Protein AF-A0A093J1H1-F1 (afdb_monomer_lite)

Radius of gyration: 51.72 Å; chains: 1; bounding box: 120×118×134 Å

Sequence (506 aa):
GQPVKRTVGQVTKPIDFHFCTENRIKQHVEGQPGNEYKELDFAAVLRKHPPSPGRMPKGPTIPKPFNLSQGNKRKLEETTSEYVSLAEQVEAFQKRTPSRYHLRSRKSDEGPVPGKLVKARLTNPKTPVLLTKQRFRPVTCKTTAELEAEEMEKNLQYKFKARELNHKIFEGGPLLPKKPPVKELTQPIGFELEIEKRIQERESKKQQEEEHFEFHSRPCPTKILEDIVGVPEKKALPVTVPKSPVFTLKSRTRMLGRDEEKEKEVVPVIKANPMPHYGVPFKPKMPEQRHVEVCPFSFDARDRERQIQKEKKMEELQKEEVPKFKALPLPYFDHVKLPEKKVKNPTQPEPFNLQIDERGAAKLQSWKQQLEDDLKRQKEAACFKARPNTVVYQEPFVPKKENKLLSESLSGSVVPESFELATEKRAKERQEFEKRLANIEAIRERHQEQVRQRQEAREKEEVAKLRQELVHKANPIRKYRSVEVKPSDQPLTMPKSPNFSDRFRC

Foldseek 3Di:
DDDDDDDDDPDDDDDDDDDPCVVVPDPPPDDDDDDDPDPDDPVVVVPDDDPDDDDDDDDDDDDDDDPDCPDPDDPPVPPVPPDQDPVNVVVCVVPPDPPVPPDPDPPDPDDDDPDDDDDDDDDDDDDDPDPVVPDDDPDPDDDPVVVVVVVVVVVVVPPPPPDPDPCVVVVDDPPPPDPDPDDDDDDPPDDPDPVVVVVVVVVVVVPPDPDDDDDDDDPDDCVVVVDPPDDDDPDDDPDDDDDDDPPDPDDPDPDPDDDDDDDDDDDPDDPDDDDPDPPDPDDPPDPDPDPDDPDPDDCVVVVVVVVVVVVVVVVVVVPPDDDDDDDDDDDDDPDDPDPDDPDDDDDDDDDDDDVVCVVCVVVVVVVVVVVVVVVVVVVVVVPPPDDPPVVVVDDPDDPDPPPPPCPVPPPPPPPPPDDQDPVNVVVVVVVVVVVVVVVVVVVVVVVVVVVVVVVVVVVVVVVVVVVVVPPDDDDPDDPDDPPPDDDDPDPDDDDDDPPDDPPDDD

pLDDT: mean 70.85, std 14.52, range [36.62, 96.56]

InterPro domains:
  IPR009675 TPX2 [PTHR14326] (186-504)
  IPR027329 TPX2, C-terminal [PF06886] (419-493)
  IPR027330 TPX2 central domain [PF12214] (121-247)

Secondary structure (DSSP, 8-state):
----------PPPP-----TTGGG-----------------HHHHHT-PPPPPP-----S-------------------------HHHHHHHHHH---GGGS-S----S-PPP----PPPP----PPP---GGG-PPP-SS--HHHHHHHHHHHHHHT---PPP--GGGTS-----PPPPP-PPP--------HHHHHHHHHHHGGGS-------------THHHHS-TT------PPP---PPP--------------------------PPPPPPTTS------------------HHHHHHHHHHHHHHHHHHHHH-------PPPPPP-S---PPP---PPP-PPPPP--HHHHHHHHHHHHHHHHHHHHHHHHHHHHS--PPP--TTTSPP---------GGGS-S----------HHHHHHHHHHHHHHHHHHHHHHHHHHHHHHHHHHHHHHHHHHHHHHHHHS-PPPPP--PPP---PPP-SPP-PPPPP----TT--

Structure (mmCIF, N/CA/C/O backbone):
data_AF-A0A093J1H1-F1
#
_entry.id   AF-A0A093J1H1-F1
#
loop_
_atom_site.group_PDB
_atom_site.id
_atom_site.type_symbol
_atom_site.label_atom_id
_atom_site.label_alt_id
_atom_site.label_comp_id
_atom_site.label_asym_id
_atom_site.label_entity_id
_atom_site.label_seq_id
_atom_site.pdbx_PDB_ins_code
_atom_site.Cartn_x
_atom_site.Cartn_y
_atom_site.Cartn_z
_atom_site.occupancy
_atom_site.B_iso_or_equiv
_atom_site.auth_seq_id
_atom_site.auth_comp_id
_atom_site.auth_asym_id
_atom_site.auth_atom_id
_atom_site.pdbx_PDB_model_num
ATOM 1 N N . GLY A 1 1 ? -68.075 -14.627 40.769 1.00 39.78 1 GLY A N 1
ATOM 2 C CA . GLY A 1 1 ? -66.991 -14.883 39.803 1.00 39.78 1 GLY A CA 1
ATOM 3 C C . GLY A 1 1 ? -67.341 -14.209 38.498 1.00 39.78 1 GLY A C 1
ATOM 4 O O . GLY A 1 1 ? -68.350 -14.569 37.911 1.00 39.78 1 GLY A O 1
ATOM 5 N N . GLN A 1 2 ? -66.586 -13.185 38.103 1.00 39.09 2 GLN A N 1
ATOM 6 C CA . GLN A 1 2 ? -66.774 -12.485 36.827 1.00 39.09 2 GLN A CA 1
ATOM 7 C C . GLN A 1 2 ? -66.182 -13.298 35.660 1.00 39.09 2 GLN A C 1
ATOM 9 O O . GLN A 1 2 ? -65.204 -14.021 35.864 1.00 39.09 2 GLN A O 1
ATOM 14 N N . PRO A 1 3 ? -66.749 -13.197 34.443 1.00 46.41 3 PRO A N 1
ATOM 15 C CA . PRO A 1 3 ? -66.312 -13.991 33.306 1.00 46.41 3 PRO A CA 1
ATOM 16 C C . PRO A 1 3 ? -65.005 -13.442 32.718 1.00 46.41 3 PRO A C 1
ATOM 18 O O . PRO A 1 3 ? -64.872 -12.254 32.425 1.00 46.41 3 PRO A O 1
ATOM 21 N N . VAL A 1 4 ? -64.041 -14.339 32.519 1.00 45.38 4 VAL A N 1
ATOM 22 C CA . VAL A 1 4 ? -62.748 -14.055 31.891 1.00 45.38 4 VAL A CA 1
ATOM 23 C C . VAL A 1 4 ? -62.959 -13.826 30.392 1.00 45.38 4 VAL A C 1
ATOM 25 O O . VAL A 1 4 ? -63.350 -14.738 29.662 1.00 45.38 4 VAL A O 1
ATOM 28 N N . LYS A 1 5 ? -62.688 -12.606 29.919 1.00 48.41 5 LYS A N 1
ATOM 29 C CA . LYS A 1 5 ? -62.650 -12.278 28.488 1.00 48.41 5 LYS A CA 1
ATOM 30 C C . LYS A 1 5 ? -61.455 -12.992 27.846 1.00 48.41 5 LYS A C 1
ATOM 32 O O . LYS A 1 5 ? -60.309 -12.632 28.096 1.00 48.41 5 LYS A O 1
ATOM 37 N N . ARG A 1 6 ? -61.717 -14.006 27.015 1.00 50.03 6 ARG A N 1
ATOM 38 C CA . ARG A 1 6 ? -60.700 -14.603 26.137 1.00 50.03 6 ARG A CA 1
ATOM 39 C C . ARG A 1 6 ? -60.394 -13.630 25.002 1.00 50.03 6 ARG A C 1
ATOM 41 O O . ARG A 1 6 ? -61.297 -13.219 24.278 1.00 50.03 6 ARG A O 1
ATOM 48 N N . THR A 1 7 ? -59.126 -13.271 24.848 1.00 46.12 7 THR A N 1
ATOM 49 C CA . THR A 1 7 ? -58.637 -12.502 23.706 1.00 46.12 7 THR A CA 1
ATOM 50 C C . THR A 1 7 ? -58.670 -13.388 22.461 1.00 46.12 7 THR A C 1
ATOM 52 O O . THR A 1 7 ? -58.032 -14.437 22.392 1.00 46.12 7 THR A O 1
ATOM 55 N N . VAL A 1 8 ? -59.475 -12.987 21.478 1.00 49.62 8 VAL A N 1
ATOM 56 C CA . VAL A 1 8 ? -59.512 -13.605 20.151 1.00 49.62 8 VAL A CA 1
ATOM 57 C C . VAL A 1 8 ? -58.187 -13.275 19.467 1.00 49.62 8 VAL A C 1
ATOM 59 O O . VAL A 1 8 ? -57.912 -12.114 19.169 1.00 49.62 8 VAL A O 1
ATOM 62 N N . GLY A 1 9 ? -57.337 -14.284 19.268 1.00 48.28 9 GLY A N 1
ATOM 63 C CA . GLY A 1 9 ? -56.103 -14.139 18.503 1.00 48.28 9 GLY A CA 1
ATOM 64 C C . GLY A 1 9 ? -56.423 -13.691 17.079 1.00 48.28 9 GLY A C 1
ATOM 65 O O . GLY A 1 9 ? -57.213 -14.333 16.387 1.00 48.28 9 GLY A O 1
ATOM 66 N N . GLN A 1 10 ? -55.835 -12.575 16.648 1.00 55.22 10 GLN A N 1
ATOM 67 C CA . GLN A 1 10 ? -55.901 -12.126 15.260 1.00 55.22 10 GLN A CA 1
ATOM 68 C C . GLN A 1 10 ? -55.255 -13.189 14.365 1.00 55.22 10 GLN A C 1
ATOM 70 O O . GLN A 1 10 ? -54.040 -13.368 14.367 1.00 55.22 10 GLN A O 1
ATOM 75 N N . VAL A 1 11 ? -56.084 -13.902 13.604 1.00 58.28 11 VAL A N 1
ATOM 76 C CA . VAL A 1 11 ? -55.634 -14.801 12.541 1.00 58.28 11 VAL A CA 1
ATOM 77 C C . VAL A 1 11 ? -55.021 -13.943 11.433 1.00 58.28 11 VAL A C 1
ATOM 79 O O . VAL A 1 11 ? -55.659 -13.026 10.912 1.00 58.28 11 VAL A O 1
ATOM 82 N N . THR A 1 12 ? -53.764 -14.223 11.102 1.00 57.25 12 THR A N 1
ATOM 83 C CA . THR A 1 12 ? -53.009 -13.592 10.018 1.00 57.25 12 THR A CA 1
ATOM 84 C C . THR A 1 12 ? -53.735 -13.781 8.686 1.00 57.25 12 THR A C 1
ATOM 86 O O . THR A 1 12 ? -53.927 -14.904 8.226 1.00 57.25 12 THR A O 1
ATOM 89 N N . LYS A 1 13 ? -54.138 -12.677 8.046 1.00 63.06 13 LYS A N 1
ATOM 90 C CA . LYS A 1 13 ? -54.645 -12.698 6.668 1.00 63.06 13 LYS A CA 1
ATOM 91 C C . LYS A 1 13 ? -53.448 -12.698 5.706 1.00 63.06 13 LYS A C 1
ATOM 93 O O . LYS A 1 13 ? -52.639 -11.773 5.801 1.00 63.06 13 LYS A O 1
ATOM 98 N N . PRO A 1 14 ? -53.301 -13.689 4.809 1.00 64.12 14 PRO A N 1
ATOM 99 C CA . PRO A 1 14 ? -52.305 -13.612 3.748 1.00 64.12 14 PRO A CA 1
ATOM 100 C C . PRO A 1 14 ? -52.677 -12.460 2.806 1.00 64.12 14 PRO A C 1
ATOM 102 O O . PRO A 1 14 ? -53.819 -12.359 2.364 1.00 64.12 14 PRO A O 1
ATOM 105 N N . ILE A 1 15 ? -51.725 -11.562 2.560 1.00 63.72 15 ILE A N 1
ATOM 106 C CA . ILE A 1 15 ? -51.830 -10.496 1.562 1.00 63.72 15 ILE A CA 1
ATOM 107 C C . ILE A 1 15 ? -50.892 -10.888 0.428 1.00 63.72 15 ILE A C 1
ATOM 109 O O . ILE A 1 15 ? -49.694 -11.070 0.661 1.00 63.72 15 ILE A O 1
ATOM 113 N N . ASP A 1 16 ? -51.446 -11.039 -0.771 1.00 68.62 16 ASP A N 1
ATOM 114 C CA . ASP A 1 16 ? -50.672 -11.391 -1.955 1.00 68.62 16 ASP A CA 1
ATOM 115 C C . ASP A 1 16 ? -49.695 -10.270 -2.328 1.00 68.62 16 ASP A C 1
ATOM 117 O O . ASP A 1 16 ? -49.958 -9.074 -2.176 1.00 68.62 16 ASP A O 1
ATOM 121 N N . PHE A 1 17 ? -48.511 -10.676 -2.779 1.00 63.69 17 PHE A N 1
ATOM 122 C CA . PHE A 1 17 ? -47.406 -9.772 -3.057 1.00 63.69 17 PHE A CA 1
ATOM 123 C C . PHE A 1 17 ? -47.536 -9.200 -4.474 1.00 63.69 17 PHE A C 1
ATOM 125 O O . PHE A 1 17 ? -47.247 -9.890 -5.450 1.00 63.69 17 PHE A O 1
ATOM 132 N N . HIS A 1 18 ? -47.921 -7.929 -4.599 1.00 64.94 18 HIS A N 1
ATOM 133 C CA . HIS A 1 18 ? -47.938 -7.240 -5.892 1.00 64.94 18 HIS A CA 1
ATOM 134 C C . HIS A 1 18 ? -46.517 -6.890 -6.341 1.00 64.94 18 HIS A C 1
ATOM 136 O O . HIS A 1 18 ? -45.892 -5.944 -5.854 1.00 64.94 18 HIS A O 1
ATOM 142 N N . PHE A 1 19 ? -45.985 -7.660 -7.289 1.00 64.88 19 PHE A N 1
ATOM 143 C CA . PHE A 1 19 ? -44.703 -7.354 -7.913 1.00 64.88 19 PHE A CA 1
ATOM 144 C C . PHE A 1 19 ? -44.867 -6.223 -8.931 1.00 64.88 19 PHE A C 1
ATOM 146 O O . PHE A 1 19 ? -45.744 -6.269 -9.789 1.00 64.88 19 PHE A O 1
ATOM 153 N N . CYS A 1 20 ? -43.935 -5.264 -8.959 1.00 56.59 20 CYS A N 1
ATOM 154 C CA . CYS A 1 20 ? -43.904 -4.211 -9.988 1.00 56.59 20 CYS A CA 1
ATOM 155 C C . CYS A 1 20 ? -43.785 -4.751 -11.435 1.00 56.59 20 CYS A C 1
ATOM 157 O O . CYS A 1 20 ? -43.859 -3.982 -12.391 1.00 56.59 20 CYS A O 1
ATOM 159 N N . THR A 1 21 ? -43.575 -6.060 -11.615 1.00 58.38 21 THR A N 1
ATOM 160 C CA . THR A 1 21 ? -43.588 -6.750 -12.909 1.00 58.38 21 THR A CA 1
ATOM 161 C C . THR A 1 21 ? -44.980 -7.171 -13.380 1.00 58.38 21 THR A C 1
ATOM 163 O O . THR A 1 21 ? -45.107 -7.469 -14.564 1.00 58.38 21 THR A O 1
ATOM 166 N N . GLU A 1 22 ? -46.012 -7.186 -12.527 1.00 60.22 22 GLU A N 1
ATOM 167 C CA . GLU A 1 22 ? -47.387 -7.530 -12.946 1.00 60.22 22 GLU A CA 1
ATOM 168 C C . GLU A 1 22 ? -47.907 -6.547 -14.004 1.00 60.22 22 GLU A C 1
ATOM 170 O O . GLU A 1 22 ? -48.500 -6.955 -14.998 1.00 60.22 22 GLU A O 1
ATOM 175 N N . ASN A 1 23 ? -47.517 -5.273 -13.908 1.00 60.81 23 ASN A N 1
ATOM 176 C CA . ASN A 1 23 ? -47.844 -4.245 -14.903 1.00 60.81 23 ASN A CA 1
ATOM 177 C C . ASN A 1 23 ? -47.041 -4.370 -16.219 1.00 60.81 23 ASN A C 1
ATOM 179 O O . ASN A 1 23 ? -47.241 -3.579 -17.141 1.00 60.81 23 ASN A O 1
ATOM 183 N N . ARG A 1 24 ? -46.091 -5.316 -16.319 1.00 57.69 24 ARG A N 1
ATOM 184 C CA . ARG A 1 24 ? -45.238 -5.517 -17.508 1.00 57.69 24 ARG A CA 1
ATOM 185 C C . ARG A 1 24 ? -45.813 -6.544 -18.487 1.00 57.69 24 ARG A C 1
ATOM 187 O O . ARG A 1 24 ? -45.391 -6.560 -19.646 1.00 57.69 24 ARG A O 1
ATOM 194 N N . ILE A 1 25 ? -46.760 -7.380 -18.065 1.00 52.31 25 ILE A N 1
ATOM 195 C CA . ILE A 1 25 ? -47.451 -8.291 -18.980 1.00 52.31 25 ILE A CA 1
ATOM 196 C C . ILE A 1 25 ? -48.485 -7.461 -19.738 1.00 52.31 25 ILE A C 1
ATOM 198 O O . ILE A 1 25 ? -49.609 -7.256 -19.292 1.00 52.31 25 ILE A O 1
ATOM 202 N N . LYS A 1 26 ? -48.075 -6.943 -20.899 1.00 49.81 26 LYS A N 1
ATOM 203 C CA . LYS A 1 26 ? -49.016 -6.468 -21.912 1.00 49.81 26 LYS A CA 1
ATOM 204 C C . LYS A 1 26 ? -49.978 -7.617 -22.206 1.00 49.81 26 LYS A C 1
ATOM 206 O O . LYS A 1 26 ? -49.534 -8.667 -22.667 1.00 49.81 26 LYS A O 1
ATOM 211 N N . GLN A 1 27 ? -51.267 -7.414 -21.939 1.00 49.22 27 GLN A N 1
ATOM 212 C CA . GLN A 1 27 ? -52.321 -8.251 -22.500 1.00 49.22 27 GLN A CA 1
ATOM 213 C C . GLN A 1 27 ? -52.126 -8.265 -24.018 1.00 49.22 27 GLN A C 1
ATOM 215 O O . GLN A 1 27 ? -52.299 -7.244 -24.684 1.00 49.22 27 GLN A O 1
ATOM 220 N N . HIS A 1 28 ? -51.693 -9.404 -24.554 1.00 41.25 28 HIS A N 1
ATOM 221 C CA . HIS A 1 28 ? -51.740 -9.650 -25.984 1.00 41.25 28 HIS A CA 1
ATOM 222 C C . HIS A 1 28 ? -53.218 -9.852 -26.319 1.00 41.25 28 HIS A C 1
ATOM 224 O O . HIS A 1 28 ? -53.772 -10.932 -26.134 1.00 41.25 28 HIS A O 1
ATOM 230 N N . VAL A 1 29 ? -53.883 -8.771 -26.719 1.00 50.28 29 VAL A N 1
ATOM 231 C CA . VAL A 1 29 ? -55.164 -8.856 -27.413 1.00 50.28 29 VAL A CA 1
ATOM 232 C C . VAL A 1 29 ? -54.832 -9.252 -28.845 1.00 50.28 29 VAL A C 1
ATOM 234 O O . VAL A 1 29 ? -54.564 -8.402 -29.686 1.00 50.28 29 VAL A O 1
ATOM 237 N N . GLU A 1 30 ? -54.805 -10.553 -29.107 1.00 44.12 30 GLU A N 1
ATOM 238 C CA . GLU A 1 30 ? -54.954 -11.084 -30.458 1.00 44.12 30 GLU A CA 1
ATOM 239 C C . GLU A 1 30 ? -56.185 -11.981 -30.467 1.00 44.12 30 GLU A C 1
ATOM 241 O O . GLU A 1 30 ? -56.198 -13.082 -29.921 1.00 44.12 30 GLU A O 1
ATOM 246 N N . GLY A 1 31 ? -57.256 -11.452 -31.053 1.00 45.25 31 GLY A N 1
ATOM 247 C CA . GLY A 1 31 ? -58.373 -12.258 -31.502 1.00 45.25 31 GLY A CA 1
ATOM 248 C C . GLY A 1 31 ? -58.043 -12.868 -32.856 1.00 45.25 31 GLY A C 1
ATOM 249 O O . GLY A 1 31 ? -57.630 -12.148 -33.756 1.00 45.25 31 GLY A O 1
ATOM 250 N N . GLN A 1 32 ? -58.254 -14.173 -32.990 1.00 41.47 32 GLN A N 1
ATOM 251 C CA . GLN A 1 32 ? -59.033 -14.825 -34.052 1.00 41.47 32 GLN A CA 1
ATOM 252 C C . GLN A 1 32 ? -59.131 -16.343 -33.729 1.00 41.47 32 GLN A C 1
ATOM 254 O O . GLN A 1 32 ? -58.404 -16.832 -32.862 1.00 41.47 32 GLN A O 1
ATOM 259 N N . PRO A 1 33 ? -60.104 -17.064 -34.318 1.00 52.69 33 PRO A N 1
ATOM 260 C CA . PRO A 1 33 ? -60.848 -18.135 -33.671 1.00 52.69 33 PRO A CA 1
ATOM 261 C C . PRO A 1 33 ? -60.372 -19.526 -34.099 1.00 52.69 33 PRO A C 1
ATOM 263 O O . PRO A 1 33 ? -59.723 -19.693 -35.127 1.00 52.69 33 PRO A O 1
ATOM 266 N N . GLY A 1 34 ? -60.788 -20.539 -33.340 1.00 48.62 34 GLY A N 1
ATOM 267 C CA . GLY A 1 34 ? -60.699 -21.934 -33.762 1.00 48.62 34 GLY A CA 1
ATOM 268 C C . GLY A 1 34 ? -59.821 -22.772 -32.851 1.00 48.62 34 GLY A C 1
ATOM 269 O O . GLY A 1 34 ? -58.657 -23.015 -33.138 1.00 48.62 34 GLY A O 1
ATOM 270 N N . ASN A 1 35 ? -60.412 -23.244 -31.760 1.00 38.78 35 ASN A N 1
ATOM 271 C CA . ASN A 1 35 ? -60.237 -24.624 -31.331 1.00 38.78 35 ASN A CA 1
ATOM 272 C C . ASN A 1 35 ? -61.403 -24.950 -30.405 1.00 38.78 35 ASN A C 1
ATOM 274 O O . ASN A 1 35 ? -61.439 -24.542 -29.245 1.00 38.78 35 ASN A O 1
ATOM 278 N N . GLU A 1 36 ? -62.388 -25.638 -30.975 1.00 48.47 36 GLU A N 1
ATOM 279 C CA . GLU A 1 36 ? -63.435 -26.322 -30.229 1.00 48.47 36 GLU A CA 1
ATOM 280 C C . GLU A 1 36 ? -62.767 -27.193 -29.162 1.00 48.47 36 GLU A C 1
ATOM 282 O O . GLU A 1 36 ? -62.046 -28.150 -29.463 1.00 48.47 36 GLU A O 1
ATOM 287 N N . TYR A 1 37 ? -62.970 -26.836 -27.897 1.00 44.41 37 TYR A N 1
ATOM 288 C CA . TYR A 1 37 ? -62.603 -27.700 -26.789 1.00 44.41 37 TYR A CA 1
ATOM 289 C C . TYR A 1 37 ? -63.477 -28.951 -26.876 1.00 44.41 37 TYR A C 1
ATOM 291 O O . TYR A 1 37 ? -64.670 -28.911 -26.588 1.00 44.41 37 TYR A O 1
ATOM 299 N N . LYS A 1 38 ? -62.880 -30.076 -27.280 1.00 61.41 38 LYS A N 1
ATOM 300 C CA . LYS A 1 38 ? -63.480 -31.391 -27.058 1.00 61.41 38 LYS A CA 1
ATOM 301 C C . LYS A 1 38 ? -63.566 -31.615 -25.553 1.00 61.41 38 LYS A C 1
ATOM 303 O O . LYS A 1 38 ? -62.534 -31.762 -24.897 1.00 61.41 38 LYS A O 1
ATOM 308 N N . GLU A 1 39 ? -64.786 -31.660 -25.026 1.00 61.62 39 GLU A N 1
ATOM 309 C CA . GLU A 1 39 ? -65.066 -32.216 -23.704 1.00 61.62 39 GLU A CA 1
ATOM 310 C C . GLU A 1 39 ? -64.579 -33.667 -23.683 1.00 61.62 39 GLU A C 1
ATOM 312 O O . GLU A 1 39 ? -65.177 -34.571 -24.266 1.00 61.62 39 GLU A O 1
ATOM 317 N N . LEU A 1 40 ? -63.430 -33.885 -23.054 1.00 65.38 40 LEU A N 1
ATOM 31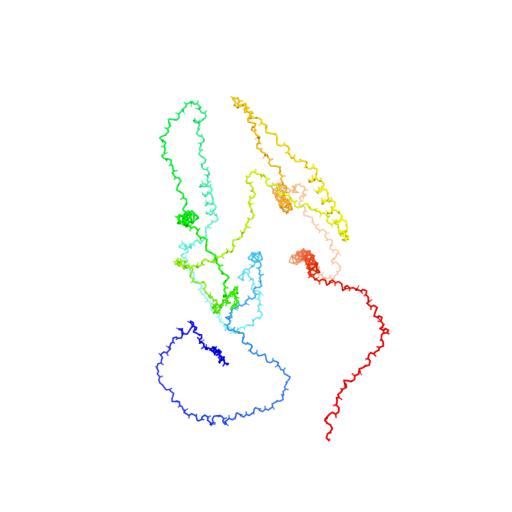8 C CA . LEU A 1 40 ? -62.968 -35.216 -22.708 1.00 65.38 40 LEU A CA 1
ATOM 319 C C . LEU A 1 40 ? -63.426 -35.498 -21.282 1.00 65.38 40 LEU A C 1
ATOM 321 O O . LEU A 1 40 ? -63.049 -34.783 -20.354 1.00 65.38 40 LEU A O 1
ATOM 325 N N . ASP A 1 41 ? -64.227 -36.553 -21.132 1.00 69.88 41 ASP A N 1
ATOM 326 C CA . ASP A 1 41 ? -64.680 -37.069 -19.844 1.00 69.88 41 ASP A CA 1
ATOM 327 C C . ASP A 1 41 ? -63.467 -37.372 -18.949 1.00 69.88 41 ASP A C 1
ATOM 329 O O . ASP A 1 41 ? -62.687 -38.307 -19.176 1.00 69.88 41 ASP A O 1
ATOM 333 N N . PHE A 1 42 ? -63.297 -36.529 -17.931 1.00 65.50 42 PHE A N 1
ATOM 334 C CA . PHE A 1 42 ? -62.175 -36.534 -16.998 1.00 65.50 42 PHE A CA 1
ATOM 335 C C . PHE A 1 42 ? -61.990 -37.903 -16.324 1.00 65.50 42 PHE A C 1
ATOM 337 O O . PHE A 1 42 ? -60.862 -38.343 -16.083 1.00 65.50 42 PHE A O 1
ATOM 344 N N . ALA A 1 43 ? -63.087 -38.631 -16.092 1.00 69.44 43 ALA A N 1
ATOM 345 C CA . ALA A 1 43 ? -63.040 -39.954 -15.484 1.00 69.44 43 ALA A CA 1
ATOM 346 C C . ALA A 1 43 ? -62.442 -41.018 -16.422 1.00 69.44 43 ALA A C 1
ATOM 348 O O . ALA A 1 43 ? -61.792 -41.958 -15.956 1.00 69.44 43 ALA A O 1
ATOM 349 N N . ALA A 1 44 ? -62.616 -40.877 -17.739 1.00 66.19 44 ALA A N 1
ATOM 350 C CA . ALA A 1 44 ? -62.084 -41.814 -18.727 1.00 66.19 44 ALA A CA 1
ATOM 351 C C . ALA A 1 44 ? -60.570 -41.643 -18.942 1.00 66.19 44 ALA A C 1
ATOM 353 O O . ALA A 1 44 ? -59.865 -42.624 -19.190 1.00 66.19 44 ALA A O 1
ATOM 354 N N . VAL A 1 45 ? -60.052 -40.419 -18.791 1.00 68.25 45 VAL A N 1
ATOM 355 C CA . VAL A 1 45 ? -58.613 -40.122 -18.900 1.00 68.25 45 VAL A CA 1
ATOM 356 C C . VAL A 1 45 ? -57.837 -40.696 -17.711 1.00 68.25 45 VAL A C 1
ATOM 358 O O . VAL A 1 45 ? -56.754 -41.247 -17.897 1.00 68.25 45 VAL A O 1
ATOM 361 N N . LEU A 1 46 ? -58.417 -40.671 -16.507 1.00 64.56 46 LEU A N 1
ATOM 362 C CA . LEU A 1 46 ? -57.777 -41.204 -15.296 1.00 64.56 46 LEU A CA 1
ATOM 363 C C . LEU A 1 46 ? -57.662 -42.735 -15.264 1.00 64.56 46 LEU A C 1
ATOM 365 O O . LEU A 1 46 ? -56.818 -43.270 -14.547 1.00 64.56 46 LEU A O 1
ATOM 369 N N . ARG A 1 47 ? -58.477 -43.460 -16.040 1.00 70.81 47 ARG A N 1
ATOM 370 C CA . ARG A 1 47 ? -58.427 -44.933 -16.089 1.00 70.81 47 ARG A CA 1
ATOM 371 C C . ARG A 1 47 ? -57.471 -45.486 -17.146 1.00 70.81 47 ARG A C 1
ATOM 373 O O . ARG A 1 47 ? -57.261 -46.693 -17.177 1.00 70.81 47 ARG A O 1
ATOM 380 N N . LYS A 1 48 ? -56.856 -44.648 -17.988 1.00 66.50 48 LYS A N 1
ATOM 381 C CA . LYS A 1 48 ? -55.825 -45.105 -18.930 1.00 66.50 48 LYS A CA 1
ATOM 382 C C . LYS A 1 48 ? -54.459 -45.126 -18.251 1.00 66.50 48 LYS A C 1
ATOM 384 O O . LYS A 1 48 ? -53.768 -44.116 -18.187 1.00 66.50 48 LYS A O 1
ATOM 389 N N . HIS A 1 49 ? -54.058 -46.291 -17.755 1.00 60.53 49 HIS A N 1
ATOM 390 C CA . HIS A 1 49 ? -52.683 -46.511 -17.304 1.00 60.53 49 HIS A CA 1
ATOM 391 C C . HIS A 1 49 ? -51.785 -46.696 -18.540 1.00 60.53 49 HIS A C 1
ATOM 393 O O . HIS A 1 49 ? -52.131 -47.489 -19.421 1.00 60.53 49 HIS A O 1
ATOM 399 N N . PRO A 1 50 ? -50.642 -45.998 -18.645 1.00 66.00 50 PRO A N 1
ATOM 400 C CA . PRO A 1 50 ? -49.679 -46.275 -19.702 1.00 66.00 50 PRO A CA 1
ATOM 401 C C . PRO A 1 50 ? -49.093 -47.688 -19.512 1.00 66.00 50 PRO A C 1
ATOM 403 O O . PRO A 1 50 ? -48.901 -48.114 -18.368 1.00 66.00 50 PRO A O 1
ATOM 406 N N . PRO A 1 51 ? -48.795 -48.431 -20.595 1.00 61.41 51 PRO A N 1
ATOM 407 C CA . PRO A 1 51 ? -48.192 -49.754 -20.482 1.00 61.41 51 PRO A CA 1
ATOM 408 C C . PRO A 1 51 ? -46.848 -49.656 -19.750 1.00 61.41 51 PRO A C 1
ATOM 410 O O . PRO A 1 51 ? -45.997 -48.828 -20.078 1.00 61.41 51 PRO A O 1
ATOM 413 N N . SER A 1 52 ? -46.668 -50.497 -18.730 1.00 54.94 52 SER A N 1
ATOM 414 C CA . SER A 1 52 ? -45.447 -50.554 -17.927 1.00 54.94 52 SER A CA 1
ATOM 415 C C . SER A 1 52 ? -44.231 -50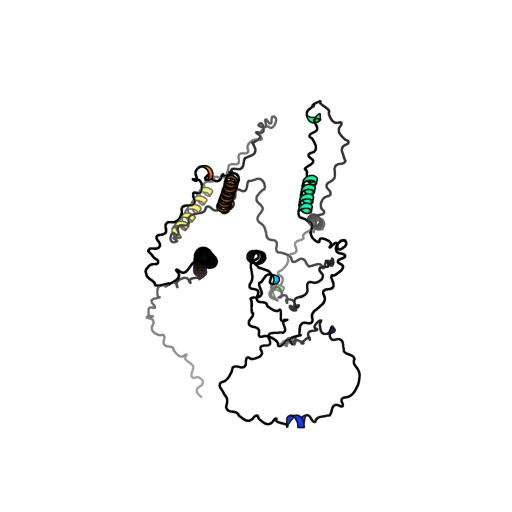.899 -18.804 1.00 54.94 52 SER A C 1
ATOM 417 O O . SER A 1 52 ? -44.303 -51.877 -19.553 1.00 54.94 52 SER A O 1
ATOM 419 N N . PRO A 1 53 ? -43.107 -50.162 -18.712 1.00 55.03 53 PRO A N 1
ATOM 420 C CA . PRO A 1 53 ? -41.941 -50.422 -19.547 1.00 55.03 53 PRO A CA 1
ATOM 421 C C . PRO A 1 53 ? -41.292 -51.763 -19.176 1.00 55.03 53 PRO A C 1
ATOM 423 O O . PRO A 1 53 ? -41.036 -52.038 -18.000 1.00 55.03 53 PRO A O 1
ATOM 426 N N . GLY A 1 54 ? -41.022 -52.593 -20.187 1.00 58.00 54 GLY A N 1
ATOM 427 C CA . GLY A 1 54 ? -40.366 -53.893 -20.040 1.00 58.00 54 GLY A CA 1
ATOM 428 C C . GLY A 1 54 ? -39.010 -53.789 -19.334 1.00 58.00 54 GLY A C 1
ATOM 429 O O . GLY A 1 54 ? -38.214 -52.888 -19.600 1.00 58.00 54 GLY A O 1
ATOM 430 N N . ARG A 1 55 ? -38.748 -54.712 -18.402 1.00 53.72 55 ARG A N 1
ATOM 431 C CA . ARG A 1 55 ? -37.497 -54.759 -17.634 1.00 53.72 55 ARG A CA 1
ATOM 432 C C . ARG A 1 55 ? -36.356 -55.271 -18.516 1.00 53.72 55 ARG A C 1
ATOM 434 O O . ARG A 1 55 ? -36.249 -56.469 -18.742 1.00 53.72 55 ARG A O 1
ATOM 441 N N . MET A 1 56 ? -35.479 -54.373 -18.951 1.00 60.22 56 MET A N 1
ATOM 442 C CA . MET A 1 56 ? -34.150 -54.733 -19.461 1.00 60.22 56 MET A CA 1
ATOM 443 C C . MET A 1 56 ? -33.168 -54.911 -18.283 1.00 60.22 56 MET A C 1
ATOM 445 O O . MET A 1 56 ? -33.349 -54.258 -17.245 1.00 60.22 56 MET A O 1
ATOM 449 N N . PRO A 1 57 ? -32.143 -55.780 -18.397 1.00 60.25 57 PRO A N 1
ATOM 450 C CA . PRO A 1 5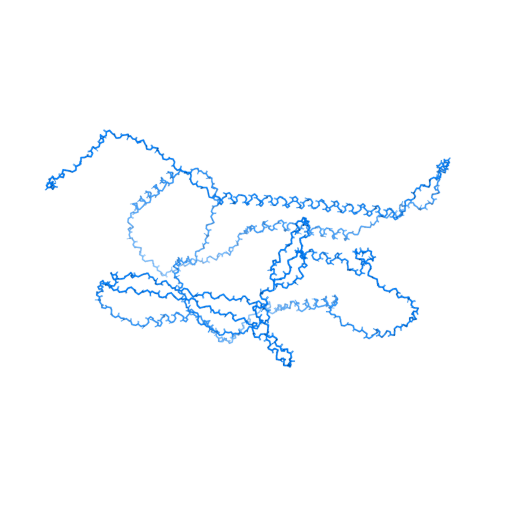7 ? -31.164 -56.000 -17.334 1.00 60.25 57 PRO A CA 1
ATOM 451 C C . PRO A 1 57 ? -30.415 -54.697 -17.017 1.00 60.25 57 PRO A C 1
ATOM 453 O O . PRO A 1 57 ? -29.910 -54.012 -17.905 1.00 60.25 57 PRO A O 1
ATOM 456 N N . LYS A 1 58 ? -30.393 -54.324 -15.734 1.00 64.31 58 LYS A N 1
ATOM 457 C CA . LYS A 1 58 ? -29.824 -53.061 -15.250 1.00 64.31 58 LYS A CA 1
ATOM 458 C C . LYS A 1 58 ? -28.298 -53.168 -15.192 1.00 64.31 58 LYS A C 1
ATOM 460 O O . LYS A 1 58 ? -27.775 -53.945 -14.399 1.00 64.31 58 LYS A O 1
ATOM 465 N N . GLY A 1 59 ? -27.599 -52.375 -16.004 1.00 72.75 59 GLY A N 1
ATOM 466 C CA . GLY A 1 59 ? -26.176 -52.084 -15.805 1.00 72.75 59 GLY A CA 1
ATOM 467 C C . GLY A 1 59 ? -25.930 -51.248 -14.535 1.00 72.75 59 GLY A C 1
ATOM 468 O O . GLY A 1 59 ? -26.893 -50.783 -13.915 1.00 72.75 59 GLY A O 1
ATOM 469 N N . PRO A 1 60 ? -24.661 -51.058 -14.126 1.00 73.19 60 PRO A N 1
ATOM 470 C CA . PRO A 1 60 ? -24.312 -50.325 -12.911 1.00 73.19 60 PRO A CA 1
ATOM 471 C C . PRO A 1 60 ? -24.886 -48.899 -12.901 1.00 73.19 60 PRO A C 1
ATOM 473 O O . PRO A 1 60 ? -24.866 -48.189 -13.907 1.00 73.19 60 PRO A O 1
ATOM 476 N N . THR A 1 61 ? -25.420 -48.503 -11.743 1.00 74.06 61 THR A N 1
ATOM 477 C CA . THR A 1 61 ? -26.134 -47.241 -11.515 1.00 74.06 61 THR A CA 1
ATOM 478 C C . THR A 1 61 ? -25.229 -46.037 -11.766 1.00 74.06 61 THR A C 1
ATOM 480 O O . THR A 1 61 ? -24.369 -45.716 -10.950 1.00 74.06 61 THR A O 1
ATOM 483 N N . ILE A 1 62 ? -25.456 -45.334 -12.875 1.00 70.50 62 ILE A N 1
ATOM 484 C CA . ILE A 1 62 ? -24.835 -44.034 -13.139 1.00 70.50 62 ILE A CA 1
ATOM 485 C C . ILE A 1 62 ? -25.632 -42.982 -12.352 1.00 70.50 62 ILE A C 1
ATOM 487 O O . ILE A 1 62 ? -26.839 -42.848 -12.592 1.00 70.50 62 ILE A O 1
ATOM 491 N N . PRO A 1 63 ? -25.022 -42.243 -11.406 1.00 71.06 63 PRO A N 1
ATOM 492 C CA . PRO A 1 63 ? -25.728 -41.205 -10.670 1.00 71.06 63 PRO A CA 1
ATOM 493 C C . PRO A 1 63 ? -26.153 -40.105 -11.644 1.00 71.06 63 PRO A C 1
ATOM 495 O O . PRO A 1 63 ? -25.329 -39.371 -12.183 1.00 71.06 63 PRO A O 1
ATOM 498 N N . LYS A 1 64 ? -27.461 -40.003 -11.884 1.00 73.69 64 LYS A N 1
ATOM 499 C CA . LYS A 1 64 ? -28.063 -38.905 -12.636 1.00 73.69 64 LYS A CA 1
ATOM 500 C C . LYS A 1 64 ? -28.213 -37.724 -11.673 1.00 73.69 64 LYS A C 1
ATOM 502 O O . LYS A 1 64 ? -29.045 -37.819 -10.767 1.00 73.69 64 LYS A O 1
ATOM 507 N N . PRO A 1 65 ? -27.416 -36.649 -11.807 1.00 77.06 65 PRO A N 1
ATOM 508 C CA . PRO A 1 65 ? -27.518 -35.519 -10.899 1.00 77.06 65 PRO A CA 1
ATOM 509 C C . PRO A 1 65 ? -28.919 -34.913 -11.000 1.00 77.06 65 PRO A C 1
ATOM 511 O O . PRO A 1 65 ? -29.484 -34.760 -12.085 1.00 77.06 65 PRO A O 1
ATOM 514 N N . PHE A 1 66 ? -29.498 -34.612 -9.843 1.00 68.25 66 PHE A N 1
ATOM 515 C CA . PHE A 1 66 ? -30.756 -33.894 -9.740 1.00 68.25 66 PHE A CA 1
ATOM 516 C C . PHE A 1 66 ? -30.537 -32.458 -10.215 1.00 68.25 66 PHE A C 1
ATOM 518 O O . PHE A 1 66 ? -29.526 -31.830 -9.895 1.00 68.25 66 PHE A O 1
ATOM 525 N N . ASN A 1 67 ? -31.490 -31.933 -10.982 1.00 63.09 67 ASN A N 1
ATOM 526 C CA . ASN A 1 67 ? -31.481 -30.534 -11.383 1.00 63.09 67 ASN A CA 1
ATOM 527 C C . ASN A 1 67 ? -31.771 -29.677 -10.145 1.00 63.09 67 ASN A C 1
ATOM 529 O O . ASN A 1 67 ? -32.921 -29.342 -9.868 1.00 63.09 67 ASN A O 1
ATOM 533 N N . LEU A 1 68 ? -30.730 -29.338 -9.381 1.00 60.12 68 LEU A N 1
ATOM 534 C CA . LEU A 1 68 ? -30.789 -28.227 -8.441 1.00 60.12 68 LEU A CA 1
ATOM 535 C C . LEU A 1 68 ? -31.195 -26.996 -9.243 1.00 60.12 68 LEU A C 1
ATOM 537 O O . LEU A 1 68 ? -30.496 -26.615 -10.183 1.00 60.12 68 LEU A O 1
ATOM 541 N N . SER A 1 69 ? -32.315 -26.373 -8.883 1.00 59.56 69 SER A N 1
ATOM 542 C CA . SER A 1 69 ? -32.682 -25.057 -9.386 1.00 59.56 69 SER A CA 1
ATOM 543 C C . SER A 1 69 ? -31.666 -24.038 -8.865 1.00 59.56 69 SER A C 1
ATOM 545 O O . SER A 1 69 ? -31.923 -23.319 -7.900 1.00 59.56 69 SER A O 1
ATOM 547 N N . GLN A 1 70 ? -30.486 -23.984 -9.481 1.00 55.34 70 GLN A N 1
ATOM 548 C CA . GLN A 1 70 ? -29.643 -22.804 -9.422 1.00 55.34 70 GLN A CA 1
ATOM 549 C C . GLN A 1 70 ? -30.469 -21.720 -10.102 1.00 55.34 70 GLN A C 1
ATOM 551 O O . GLN A 1 70 ? -30.695 -21.759 -11.312 1.00 55.34 70 GLN A O 1
ATOM 556 N N . GLY A 1 71 ? -31.066 -20.860 -9.274 1.00 51.84 71 GLY A N 1
ATOM 557 C CA . GLY A 1 71 ? -32.002 -19.839 -9.712 1.00 51.84 71 GLY A CA 1
ATOM 558 C C . GLY A 1 71 ? -31.430 -19.068 -10.893 1.00 51.84 71 GLY A C 1
ATOM 559 O O . GLY A 1 71 ? -30.221 -18.865 -10.967 1.00 51.84 71 GLY A O 1
ATOM 560 N N . ASN A 1 72 ? -32.314 -18.658 -11.802 1.00 54.50 72 ASN A N 1
ATOM 561 C CA . ASN A 1 72 ? -32.040 -17.894 -13.019 1.00 54.50 72 ASN A CA 1
ATOM 562 C C . ASN A 1 72 ? -31.351 -16.544 -12.704 1.00 54.50 72 ASN A C 1
ATOM 564 O O . ASN A 1 72 ? -31.916 -15.457 -12.825 1.00 54.50 72 ASN A O 1
ATOM 568 N N . LYS A 1 73 ? -30.102 -16.598 -12.255 1.00 54.53 73 LYS A N 1
ATOM 569 C CA . LYS A 1 73 ? -29.134 -15.523 -12.342 1.00 54.53 73 LYS A CA 1
ATOM 570 C C . LYS A 1 73 ? -28.530 -15.708 -13.720 1.00 54.53 73 LYS A C 1
ATOM 572 O O . LYS A 1 73 ? -28.099 -16.801 -14.075 1.00 54.53 73 LYS A O 1
ATOM 577 N N . ARG A 1 74 ? -28.616 -14.645 -14.517 1.00 51.88 74 ARG A N 1
ATOM 578 C CA . ARG A 1 74 ? -28.003 -14.521 -15.841 1.00 51.88 74 ARG A CA 1
ATOM 579 C C . ARG A 1 74 ? -26.687 -15.293 -15.845 1.00 51.88 74 ARG A C 1
ATOM 581 O O . ARG A 1 74 ? -25.907 -15.120 -14.911 1.00 51.88 74 ARG A O 1
ATOM 588 N N . LYS A 1 75 ? -26.448 -16.082 -16.893 1.00 47.69 75 LYS A N 1
ATOM 589 C CA . LYS A 1 75 ? -25.102 -16.513 -17.267 1.00 47.69 75 LYS A CA 1
ATOM 590 C C . LYS A 1 75 ? -24.302 -15.235 -17.533 1.00 47.69 75 LYS A C 1
ATOM 592 O O . LYS A 1 75 ? -24.219 -14.764 -18.661 1.00 47.69 75 LYS A O 1
ATOM 597 N N . LEU A 1 76 ? -23.818 -14.597 -16.469 1.00 44.62 76 LEU A N 1
ATOM 598 C CA . LEU A 1 76 ? -22.566 -13.889 -16.547 1.00 44.62 76 LEU A CA 1
ATOM 599 C C . LEU A 1 76 ? -21.626 -15.005 -16.975 1.00 44.62 76 LEU A C 1
ATOM 601 O O . LEU A 1 76 ? -21.533 -16.020 -16.287 1.00 44.62 76 LEU A O 1
ATOM 605 N N . GLU A 1 77 ? -21.099 -14.894 -18.187 1.00 46.34 77 GLU A N 1
ATOM 606 C CA . GLU A 1 77 ? -19.838 -15.526 -18.538 1.00 46.34 77 GLU A CA 1
ATOM 607 C C . GLU A 1 77 ? -18.880 -15.134 -17.416 1.00 46.34 77 GLU A C 1
ATOM 609 O O . GLU A 1 77 ? -18.263 -14.072 -17.423 1.00 46.34 77 GLU A O 1
ATOM 614 N N . GLU A 1 78 ? -18.872 -15.945 -16.364 1.00 48.38 78 GLU A N 1
ATOM 615 C CA . GLU A 1 78 ? -17.860 -15.969 -15.339 1.00 48.38 78 GLU A CA 1
ATOM 616 C C . GLU A 1 78 ? -16.680 -16.622 -16.041 1.00 48.38 78 GLU A C 1
ATOM 618 O O . GLU A 1 78 ? -16.309 -17.766 -15.796 1.00 48.38 78 GLU A O 1
ATOM 623 N N . THR A 1 79 ? -16.121 -15.883 -17.005 1.00 45.91 79 THR A N 1
ATOM 624 C CA . THR A 1 79 ? -14.710 -15.977 -17.294 1.00 45.91 79 THR A CA 1
ATOM 625 C C . THR A 1 79 ? -14.079 -15.731 -15.941 1.00 45.91 79 THR A C 1
ATOM 627 O O . THR A 1 79 ? -14.045 -14.598 -15.457 1.00 45.91 79 THR A O 1
ATOM 630 N N . THR A 1 80 ? -13.696 -16.816 -15.285 1.00 47.59 80 THR A N 1
ATOM 631 C CA . THR A 1 80 ? -12.842 -16.863 -14.112 1.00 47.59 80 THR A CA 1
ATOM 632 C C . THR A 1 80 ? -11.498 -16.260 -14.507 1.00 47.59 80 THR A C 1
ATOM 634 O O . THR A 1 80 ? -10.492 -16.953 -14.616 1.00 47.59 80 THR A O 1
ATOM 637 N N . SER A 1 81 ? -11.472 -14.966 -14.824 1.00 60.34 81 SER A N 1
ATOM 638 C CA . SER A 1 81 ? -10.244 -14.211 -14.787 1.00 60.34 81 SER A CA 1
ATOM 639 C C . SER A 1 81 ? -9.934 -14.115 -13.308 1.00 60.34 81 SER A C 1
ATOM 641 O O . SER A 1 81 ? -10.541 -13.319 -12.586 1.00 60.34 81 SER A O 1
ATOM 643 N N . GLU A 1 82 ? -9.067 -15.017 -12.866 1.00 80.69 82 GLU A N 1
ATOM 644 C CA . GLU A 1 82 ? -8.330 -14.905 -11.617 1.00 80.69 82 GLU A CA 1
ATOM 645 C C . GLU A 1 82 ? -7.979 -13.434 -11.374 1.00 80.69 82 GLU A C 1
ATOM 647 O O . GLU A 1 82 ? -7.669 -12.698 -12.316 1.00 80.69 82 GLU A O 1
ATOM 652 N N . TYR A 1 83 ? -8.112 -12.971 -10.131 1.00 82.19 83 TYR A N 1
ATOM 653 C CA . TYR A 1 83 ? -7.816 -11.580 -9.815 1.00 82.19 83 TYR A CA 1
ATOM 654 C C . TYR A 1 83 ? -6.339 -11.300 -10.119 1.00 82.19 83 TYR A C 1
ATOM 656 O O . TYR A 1 83 ? -5.454 -11.714 -9.376 1.00 82.19 83 TYR A O 1
ATOM 664 N N . VAL A 1 84 ? -6.093 -10.598 -11.224 1.00 84.12 84 VAL A N 1
ATOM 665 C CA . VAL A 1 84 ? -4.768 -10.164 -11.668 1.00 84.12 84 VAL A CA 1
ATOM 666 C C . VAL A 1 84 ? -4.510 -8.776 -11.095 1.00 84.12 84 VAL A C 1
ATOM 668 O O . VAL A 1 84 ? -5.329 -7.864 -11.255 1.00 84.12 84 VAL A O 1
ATOM 671 N N . SER A 1 85 ? -3.376 -8.602 -10.415 1.00 93.38 85 SER A N 1
ATOM 672 C CA . SER A 1 85 ? -3.024 -7.303 -9.833 1.00 93.38 85 SER A CA 1
ATOM 673 C C . SER A 1 85 ? -2.820 -6.243 -10.923 1.00 93.38 85 SER A C 1
ATOM 675 O O . SER A 1 85 ? -2.434 -6.553 -12.049 1.00 93.38 85 SER A O 1
ATOM 677 N N . LEU A 1 86 ? -3.008 -4.963 -10.587 1.00 89.50 86 LEU A N 1
ATOM 678 C CA . LEU A 1 86 ? -2.786 -3.871 -11.543 1.00 89.50 86 LEU A CA 1
ATOM 679 C C . LEU A 1 86 ? -1.355 -3.876 -12.112 1.00 89.50 86 LEU A C 1
ATOM 681 O O . LEU A 1 86 ? -1.163 -3.611 -13.295 1.00 89.50 86 LEU A O 1
ATOM 685 N N . ALA A 1 87 ? -0.360 -4.208 -11.284 1.00 85.31 87 ALA A N 1
ATOM 686 C CA . ALA A 1 87 ? 1.032 -4.309 -11.716 1.00 85.31 87 ALA A CA 1
ATOM 687 C C . ALA A 1 87 ? 1.215 -5.416 -12.765 1.00 85.31 87 ALA A C 1
ATOM 689 O O . ALA A 1 87 ? 1.812 -5.187 -13.814 1.00 85.31 87 ALA A O 1
ATOM 690 N N . GLU A 1 88 ? 0.623 -6.584 -12.525 1.00 89.62 88 GLU A N 1
ATOM 691 C CA . GLU A 1 88 ? 0.647 -7.717 -13.451 1.00 89.62 88 GLU A CA 1
ATOM 692 C C . GLU A 1 88 ? -0.115 -7.412 -14.750 1.00 89.62 88 GLU A C 1
ATOM 694 O O . GLU A 1 88 ? 0.332 -7.781 -15.834 1.00 89.62 88 GLU A O 1
ATOM 699 N N . GLN A 1 89 ? -1.204 -6.642 -14.678 1.00 90.94 89 GLN A N 1
ATOM 700 C CA . GLN A 1 89 ? -1.926 -6.155 -15.855 1.00 90.94 89 GLN A CA 1
ATOM 701 C C . GLN A 1 89 ? -1.068 -5.225 -16.725 1.00 90.94 89 GLN A C 1
ATOM 703 O O . GLN A 1 89 ? -1.077 -5.344 -17.953 1.00 90.94 89 GLN A O 1
ATOM 708 N N . VAL A 1 90 ? -0.311 -4.315 -16.104 1.00 88.88 90 VAL A N 1
ATOM 709 C CA . VAL A 1 90 ? 0.597 -3.393 -16.806 1.00 88.88 90 VAL A CA 1
ATOM 710 C C . VAL A 1 90 ? 1.774 -4.150 -17.419 1.00 88.88 90 VAL A C 1
ATOM 712 O O . VAL A 1 90 ? 2.116 -3.913 -18.578 1.00 88.88 90 VAL A O 1
ATOM 715 N N . GLU A 1 91 ? 2.359 -5.104 -16.693 1.00 91.38 91 GLU A N 1
ATOM 716 C CA . GLU A 1 91 ? 3.418 -5.956 -17.236 1.00 91.38 91 GLU A CA 1
ATOM 717 C C . GLU A 1 91 ? 2.923 -6.817 -18.398 1.00 91.38 91 GLU A C 1
ATOM 719 O O . GLU A 1 91 ? 3.583 -6.891 -19.437 1.00 91.38 91 GLU A O 1
ATOM 724 N N . ALA A 1 92 ? 1.746 -7.431 -18.259 1.00 90.00 92 ALA A N 1
ATOM 725 C CA . ALA A 1 92 ? 1.123 -8.192 -19.326 1.00 90.00 92 ALA A CA 1
ATOM 726 C C . ALA A 1 92 ? 0.885 -7.298 -20.544 1.00 90.00 92 ALA A C 1
ATOM 728 O O . ALA A 1 92 ? 1.225 -7.695 -21.647 1.00 90.00 92 ALA A O 1
ATOM 729 N N . PHE A 1 93 ? 0.392 -6.071 -20.379 1.00 87.19 93 PHE A N 1
ATOM 730 C CA . PHE A 1 93 ? 0.196 -5.151 -21.501 1.00 87.19 93 PHE A CA 1
ATOM 731 C C . PHE A 1 93 ? 1.502 -4.825 -22.245 1.00 87.19 93 PHE A C 1
ATOM 733 O O . PHE A 1 93 ? 1.519 -4.809 -23.474 1.00 87.19 93 PHE A O 1
ATOM 740 N N . GLN A 1 94 ? 2.603 -4.617 -21.519 1.00 85.94 94 GLN A N 1
ATOM 741 C CA . GLN A 1 94 ? 3.909 -4.313 -22.117 1.00 85.94 94 GLN A CA 1
ATOM 742 C C . GLN A 1 94 ? 4.557 -5.532 -22.791 1.00 85.94 94 GLN A C 1
ATOM 744 O O . GLN A 1 94 ? 5.228 -5.391 -23.813 1.00 85.94 94 GLN A O 1
ATOM 749 N N . LYS A 1 95 ? 4.363 -6.731 -22.231 1.00 86.62 95 LYS A N 1
ATOM 750 C CA . LYS A 1 95 ? 5.012 -7.974 -22.686 1.00 86.62 95 LYS A CA 1
ATOM 751 C C . LYS A 1 95 ? 4.160 -8.774 -23.682 1.00 86.62 95 LYS A C 1
ATOM 753 O O . LYS A 1 95 ? 4.696 -9.575 -24.449 1.00 86.62 95 LYS A O 1
ATOM 758 N N . ARG A 1 96 ? 2.833 -8.600 -23.689 1.00 88.81 96 ARG A N 1
ATOM 759 C CA . ARG A 1 96 ? 1.897 -9.390 -24.503 1.00 88.81 96 ARG A CA 1
ATOM 760 C C . ARG A 1 96 ? 1.977 -8.967 -25.958 1.00 88.81 96 ARG A C 1
ATOM 762 O O . ARG A 1 96 ? 1.470 -7.924 -26.357 1.00 88.81 96 ARG A O 1
ATOM 769 N N . THR A 1 97 ? 2.521 -9.845 -26.788 1.00 83.62 97 THR A N 1
ATOM 770 C CA . THR A 1 97 ? 2.474 -9.666 -28.234 1.00 83.62 97 THR A CA 1
ATOM 771 C C . THR A 1 97 ? 1.018 -9.793 -28.730 1.00 83.62 97 THR A C 1
ATOM 773 O O . THR A 1 97 ? 0.351 -10.792 -28.425 1.00 83.62 97 THR A O 1
ATOM 776 N N . PRO A 1 98 ? 0.473 -8.803 -29.469 1.00 85.31 98 PRO A N 1
ATOM 777 C CA . PRO A 1 98 ? -0.871 -8.906 -30.029 1.00 85.31 98 PRO A CA 1
ATOM 778 C C . PRO A 1 98 ? -0.973 -10.092 -30.995 1.00 85.31 98 PRO A C 1
ATOM 780 O O . PRO A 1 98 ? -0.031 -10.386 -31.732 1.00 85.31 98 PRO A O 1
ATOM 783 N N . SER A 1 99 ? -2.139 -10.743 -31.046 1.00 74.00 99 SER A N 1
ATOM 784 C CA . SER A 1 99 ? -2.363 -11.966 -31.842 1.00 74.00 99 SER A CA 1
ATOM 785 C C . SER A 1 99 ? -1.997 -11.829 -33.323 1.00 74.00 99 SER A C 1
ATOM 787 O O . SER A 1 99 ? -1.565 -12.796 -33.941 1.00 74.00 99 SER A O 1
ATOM 789 N N . ARG A 1 100 ? -2.108 -10.622 -33.888 1.00 77.06 100 ARG A N 1
ATOM 790 C CA . ARG A 1 100 ? -1.720 -10.301 -35.269 1.00 77.06 100 ARG A CA 1
ATOM 791 C C . ARG A 1 100 ? -0.227 -10.508 -35.557 1.00 77.06 100 ARG A C 1
ATOM 793 O O . ARG A 1 100 ? 0.133 -10.741 -36.706 1.00 77.06 100 ARG A O 1
ATOM 800 N N . TYR A 1 101 ? 0.619 -10.402 -34.538 1.00 76.62 101 TYR A N 1
ATOM 801 C CA . TYR A 1 101 ? 2.070 -10.560 -34.642 1.00 76.62 101 TYR A CA 1
ATOM 802 C C . TYR A 1 101 ? 2.542 -11.946 -34.197 1.00 76.62 101 TYR A C 1
ATOM 804 O O . TYR A 1 101 ? 3.737 -12.230 -34.239 1.00 76.62 101 TYR A O 1
ATOM 812 N N . HIS A 1 102 ? 1.624 -12.833 -33.803 1.00 80.19 102 HIS A N 1
ATOM 813 C CA . HIS A 1 102 ? 1.960 -14.240 -33.675 1.00 80.19 102 HIS A CA 1
ATOM 814 C C . HIS A 1 102 ? 2.164 -14.812 -35.079 1.00 80.19 102 HIS A C 1
ATOM 816 O O . HIS A 1 102 ? 1.243 -14.845 -35.900 1.00 80.19 102 HIS A O 1
ATOM 822 N N . LEU A 1 103 ? 3.386 -15.268 -35.356 1.00 71.94 103 LEU A N 1
ATOM 823 C CA . LEU A 1 103 ? 3.666 -16.098 -36.521 1.00 71.94 103 LEU A CA 1
ATOM 824 C C . LEU A 1 103 ? 2.694 -17.289 -36.478 1.00 71.94 103 LEU A C 1
ATOM 826 O O . LEU A 1 103 ? 2.494 -17.864 -35.410 1.00 71.94 103 LEU A O 1
ATOM 830 N N . ARG A 1 104 ? 2.035 -17.602 -37.600 1.00 60.09 104 ARG A N 1
ATOM 831 C CA . ARG A 1 104 ? 0.948 -18.596 -37.734 1.00 60.09 104 ARG A CA 1
ATOM 832 C C . ARG A 1 104 ? 1.368 -20.036 -37.369 1.00 60.09 104 ARG A C 1
ATOM 834 O O . ARG A 1 104 ? 1.366 -20.909 -38.229 1.00 60.09 104 ARG A O 1
ATOM 841 N N . SER A 1 105 ? 1.734 -20.313 -36.123 1.00 56.53 105 SER A N 1
ATOM 842 C CA . SER A 1 105 ? 2.146 -21.647 -35.672 1.00 56.53 105 SER A CA 1
ATOM 843 C C . SER A 1 105 ? 1.378 -22.162 -34.461 1.00 56.53 105 SER A C 1
ATOM 845 O O . SER A 1 105 ? 1.536 -23.327 -34.109 1.00 56.53 105 SER A O 1
ATOM 847 N N . ARG A 1 106 ? 0.467 -21.380 -33.865 1.00 53.22 106 ARG A N 1
ATOM 848 C CA . ARG A 1 106 ? -0.497 -21.947 -32.915 1.00 53.22 106 ARG A CA 1
ATOM 849 C C . ARG A 1 106 ? -1.625 -22.637 -33.671 1.00 53.22 106 ARG A C 1
ATOM 851 O O . ARG A 1 106 ? -2.675 -22.051 -33.912 1.00 53.22 106 ARG A O 1
ATOM 858 N N . LYS A 1 107 ? -1.377 -23.892 -34.049 1.00 47.50 107 LYS A N 1
ATOM 859 C CA . LYS A 1 107 ? -2.444 -24.869 -34.244 1.00 47.50 107 LYS A CA 1
ATOM 860 C C . LYS A 1 107 ? -3.096 -25.083 -32.877 1.00 47.50 107 LYS A C 1
ATOM 862 O O . LYS A 1 107 ? -2.536 -25.774 -32.035 1.00 47.50 107 LYS A O 1
ATOM 867 N N . SER A 1 108 ? -4.209 -24.404 -32.621 1.00 44.50 108 SER A N 1
ATOM 868 C CA . SER A 1 108 ? -5.174 -24.914 -31.654 1.00 44.50 108 SER A CA 1
ATOM 869 C C . SER A 1 108 ? -5.743 -26.209 -32.222 1.00 44.50 108 SER A C 1
ATOM 871 O O . SER A 1 108 ? -6.002 -26.298 -33.424 1.00 44.50 108 SER A O 1
ATOM 873 N N . ASP A 1 109 ? -5.870 -27.199 -31.354 1.00 51.19 109 ASP A N 1
ATOM 874 C CA . ASP A 1 109 ? -6.422 -28.525 -31.606 1.00 51.19 109 ASP A CA 1
ATOM 875 C C . ASP A 1 109 ? -7.947 -28.447 -31.800 1.00 51.19 109 ASP A C 1
ATOM 877 O O . ASP A 1 109 ? -8.728 -28.949 -31.005 1.00 51.19 109 ASP A O 1
ATOM 881 N N . GLU A 1 110 ? -8.376 -27.735 -32.842 1.00 49.81 110 GLU A N 1
ATOM 882 C CA . GLU A 1 110 ? -9.763 -27.698 -33.296 1.00 49.81 110 GLU A CA 1
ATOM 883 C C . GLU A 1 110 ? -9.750 -28.074 -34.780 1.00 49.81 110 GLU A C 1
ATOM 885 O O . GLU A 1 110 ? -9.131 -27.397 -35.611 1.00 49.81 110 GLU A O 1
ATOM 890 N N . GLY A 1 111 ? -10.355 -29.219 -35.094 1.00 46.69 111 GLY A N 1
ATOM 891 C CA . GLY A 1 111 ? -10.270 -29.864 -36.401 1.00 46.69 111 GLY A CA 1
ATOM 892 C C . GLY A 1 111 ? -10.740 -28.987 -37.575 1.00 46.69 111 GLY A C 1
ATOM 893 O O . GLY A 1 111 ? -11.499 -28.030 -37.397 1.00 46.69 111 GLY A O 1
ATOM 894 N N . PRO A 1 112 ? -10.319 -29.301 -38.815 1.00 44.91 112 PRO A N 1
ATOM 895 C CA . PRO A 1 112 ? -10.669 -28.498 -39.976 1.00 44.91 112 PRO A CA 1
ATOM 896 C C . PRO A 1 112 ? -12.148 -28.694 -40.330 1.00 44.91 112 PRO A C 1
ATOM 898 O O . PRO A 1 112 ? -12.571 -29.778 -40.728 1.00 44.91 112 PRO A O 1
ATOM 901 N N . VAL A 1 113 ? -12.930 -27.620 -40.247 1.00 49.44 113 VAL A N 1
ATOM 902 C CA . VAL A 1 113 ? -14.262 -27.532 -40.862 1.00 49.44 113 VAL A CA 1
ATOM 903 C C . VAL A 1 113 ? -14.098 -27.624 -42.391 1.00 49.44 113 VAL A C 1
ATOM 905 O O . VAL A 1 113 ? -13.228 -26.935 -42.936 1.00 49.44 113 VAL A O 1
ATOM 908 N N . PRO A 1 114 ? -14.900 -28.426 -43.124 1.00 46.53 114 PRO A N 1
ATOM 909 C CA . PRO A 1 114 ? -14.740 -28.608 -44.565 1.00 46.53 114 PRO A CA 1
ATOM 910 C C . PRO A 1 114 ? -15.260 -27.378 -45.328 1.00 46.53 114 PRO A C 1
ATOM 912 O O . PRO A 1 114 ? -16.382 -27.341 -45.832 1.00 46.53 114 PRO A O 1
ATOM 915 N N . GLY A 1 115 ? -14.434 -26.337 -45.411 1.00 46.94 115 GLY A N 1
ATOM 916 C CA . GLY A 1 115 ? -14.642 -25.192 -46.293 1.00 46.94 115 GLY A CA 1
ATOM 917 C C . GLY A 1 115 ? -14.184 -25.525 -47.711 1.00 46.94 115 GLY A C 1
ATOM 918 O O . GLY A 1 115 ? -13.012 -25.813 -47.938 1.00 46.94 115 GLY A O 1
ATOM 919 N N . LYS A 1 116 ? -15.118 -25.500 -48.666 1.00 52.06 116 LYS A N 1
ATOM 9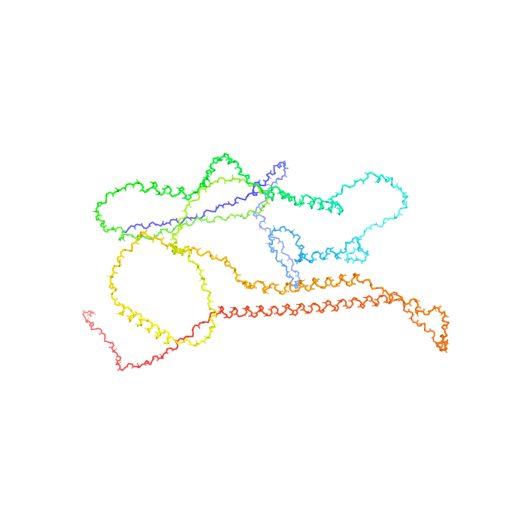20 C CA . LYS A 1 116 ? -14.911 -25.794 -50.094 1.00 52.06 116 LYS A CA 1
ATOM 921 C C . LYS A 1 116 ? -13.672 -25.078 -50.658 1.00 52.06 116 LYS A C 1
ATOM 923 O O . LYS A 1 116 ? -13.566 -23.856 -50.578 1.00 52.06 116 LYS A O 1
ATOM 928 N N . LEU A 1 117 ? -12.776 -25.841 -51.288 1.00 51.66 117 LEU A N 1
ATOM 929 C CA . LEU A 1 117 ? -11.606 -25.328 -52.001 1.00 51.66 117 LEU A CA 1
ATOM 930 C C . LEU A 1 117 ? -12.058 -24.538 -53.241 1.00 51.66 117 LEU A C 1
ATOM 932 O O . LEU A 1 117 ? -12.391 -25.110 -54.279 1.00 51.66 117 LEU A O 1
ATOM 936 N N . VAL A 1 118 ? -12.096 -23.210 -53.133 1.00 58.91 118 VAL A N 1
ATOM 937 C CA . VAL A 1 118 ? -12.362 -22.323 -54.271 1.00 58.91 118 VAL A CA 1
ATOM 938 C C . VAL A 1 118 ? -11.083 -22.219 -55.104 1.00 58.91 118 VAL A C 1
ATOM 940 O O . VAL A 1 118 ? -10.058 -21.739 -54.626 1.00 58.91 118 VAL A O 1
ATOM 943 N N . LYS A 1 119 ? -11.137 -22.689 -56.356 1.00 60.12 119 LYS A N 1
ATOM 944 C CA . LYS A 1 119 ? -10.031 -22.592 -57.322 1.00 60.12 119 LYS A CA 1
ATOM 945 C C . LYS A 1 119 ? -9.669 -21.118 -57.550 1.00 60.12 119 LYS A C 1
ATOM 947 O O . LYS A 1 119 ? -10.538 -20.318 -57.900 1.00 60.12 119 LYS A O 1
ATOM 952 N N . ALA A 1 120 ? -8.396 -20.773 -57.363 1.00 60.94 120 ALA A N 1
ATOM 953 C CA . ALA A 1 120 ? -7.883 -19.423 -57.567 1.00 60.94 120 ALA A CA 1
ATOM 954 C C . ALA A 1 120 ? -8.048 -19.005 -59.039 1.00 60.94 120 ALA A C 1
ATOM 956 O O . ALA A 1 120 ? -7.501 -19.641 -59.938 1.00 60.94 120 ALA A O 1
ATOM 957 N N . ARG A 1 121 ? -8.819 -17.941 -59.286 1.00 67.75 121 ARG A N 1
ATOM 958 C CA . ARG A 1 121 ? -8.864 -17.258 -60.586 1.00 67.75 121 ARG A CA 1
ATOM 959 C C . ARG A 1 121 ? -7.817 -16.147 -60.586 1.00 67.75 121 ARG A C 1
ATOM 961 O O . ARG A 1 121 ? -7.703 -15.430 -59.596 1.00 67.75 121 ARG A O 1
ATOM 968 N N . LEU A 1 122 ? -7.073 -16.012 -61.684 1.00 68.06 122 LEU A N 1
ATOM 969 C CA . LEU A 1 122 ? -6.068 -14.965 -61.869 1.00 68.06 122 LEU A CA 1
ATOM 970 C C . LEU A 1 122 ? -6.762 -13.595 -61.934 1.00 68.06 122 LEU A C 1
ATOM 972 O O . LEU A 1 122 ? -7.434 -13.266 -62.911 1.00 68.06 122 LEU A O 1
ATOM 976 N N . THR A 1 123 ? -6.651 -12.821 -60.859 1.00 71.00 123 THR A N 1
ATOM 977 C CA . THR A 1 123 ? -7.214 -11.474 -60.736 1.00 71.00 123 THR A CA 1
ATOM 978 C C . THR A 1 123 ? -6.232 -10.454 -61.303 1.00 71.00 123 THR A C 1
ATOM 980 O O . THR A 1 123 ? -5.137 -10.293 -60.771 1.00 71.00 123 THR A O 1
ATOM 983 N N . ASN A 1 124 ? -6.632 -9.724 -62.347 1.00 70.31 124 ASN A N 1
ATOM 984 C CA . ASN A 1 124 ? -5.862 -8.585 -62.850 1.00 70.31 124 ASN A CA 1
ATOM 985 C C . ASN A 1 124 ? -5.923 -7.436 -61.828 1.00 70.31 124 ASN A C 1
ATOM 987 O O . ASN A 1 124 ? -7.021 -6.930 -61.558 1.00 70.31 124 ASN A O 1
ATOM 991 N N . PRO A 1 125 ? -4.791 -7.015 -61.236 1.00 68.62 125 PRO A N 1
ATOM 992 C CA . PRO A 1 125 ? -4.799 -5.992 -60.204 1.00 68.62 125 PRO A CA 1
ATOM 993 C C . PRO A 1 125 ? -5.120 -4.628 -60.824 1.00 68.62 125 PRO A C 1
ATOM 995 O O . PRO A 1 125 ? -4.335 -4.076 -61.590 1.00 68.62 125 PRO A O 1
ATOM 998 N N . LYS A 1 126 ? -6.276 -4.058 -60.471 1.00 73.56 126 LYS A N 1
ATOM 999 C CA . LYS A 1 126 ? -6.549 -2.634 -60.699 1.00 73.56 126 LYS A CA 1
ATOM 1000 C C . LYS A 1 126 ? -5.920 -1.839 -59.562 1.00 73.56 126 LYS A C 1
ATOM 1002 O O . LYS A 1 126 ? -6.264 -2.046 -58.398 1.00 73.56 126 LYS A O 1
ATOM 1007 N N . THR A 1 127 ? -5.000 -0.940 -59.896 1.00 69.69 127 THR A N 1
ATOM 1008 C CA . THR A 1 127 ? -4.401 -0.025 -58.926 1.00 69.69 127 THR A CA 1
ATOM 1009 C C . THR A 1 127 ? -5.466 0.970 -58.452 1.00 69.69 127 THR A C 1
ATOM 1011 O O . THR A 1 127 ? -6.114 1.624 -59.272 1.00 69.69 127 THR A O 1
ATOM 1014 N N . PRO A 1 128 ? -5.724 1.081 -57.138 1.00 70.00 128 PRO A N 1
ATOM 1015 C CA . PRO A 1 128 ? -6.670 2.066 -56.639 1.00 70.00 128 PRO A CA 1
ATOM 1016 C C . PRO A 1 128 ? -6.101 3.470 -56.865 1.00 70.00 128 PRO A C 1
ATOM 1018 O O . PRO A 1 128 ? -4.964 3.752 -56.485 1.00 70.00 128 PRO A O 1
ATOM 1021 N N . VAL A 1 129 ? -6.898 4.367 -57.451 1.00 67.62 129 VAL A N 1
ATOM 1022 C CA . VAL A 1 129 ? -6.570 5.797 -57.528 1.00 67.62 129 VAL A CA 1
ATOM 1023 C C . VAL A 1 129 ? -6.704 6.374 -56.121 1.00 67.62 129 VAL A C 1
ATOM 1025 O O . VAL A 1 129 ? -7.780 6.751 -55.657 1.00 67.62 129 VAL A O 1
ATOM 1028 N N . LEU A 1 130 ? -5.598 6.344 -55.386 1.00 57.44 130 LEU A N 1
ATOM 1029 C CA . LEU A 1 130 ? -5.518 6.810 -54.014 1.00 57.44 130 LEU A CA 1
ATOM 1030 C C . LEU A 1 130 ? -5.499 8.346 -53.990 1.00 57.44 130 LEU A C 1
ATOM 1032 O O . LEU A 1 130 ? -4.448 8.967 -54.113 1.00 57.44 130 LEU A O 1
ATOM 1036 N N . LEU A 1 131 ? -6.660 8.967 -53.751 1.00 63.88 131 LEU A N 1
ATOM 1037 C CA . LEU A 1 131 ? -6.790 10.381 -53.354 1.00 63.88 131 LEU A CA 1
ATOM 1038 C C . LEU A 1 131 ? -6.310 10.589 -51.899 1.00 63.88 131 LEU A C 1
ATOM 1040 O O . LEU A 1 131 ? -6.998 11.165 -51.058 1.00 63.88 131 LEU A O 1
ATOM 1044 N N . THR A 1 132 ? -5.144 10.047 -51.545 1.00 61.22 132 THR A N 1
ATOM 1045 C CA . THR A 1 132 ? -4.617 10.046 -50.168 1.00 61.22 132 THR A CA 1
ATOM 1046 C C . THR A 1 132 ? -4.140 11.414 -49.708 1.00 61.22 132 THR A C 1
ATOM 1048 O O . THR A 1 132 ? -4.060 11.631 -48.503 1.00 61.22 132 THR A O 1
ATOM 1051 N N . LYS A 1 133 ? -3.909 12.362 -50.627 1.00 59.78 133 LYS A N 1
ATOM 1052 C CA . LYS A 1 133 ? -3.513 13.737 -50.285 1.00 59.78 133 LYS A CA 1
ATOM 1053 C C . LYS A 1 133 ? -4.583 14.518 -49.506 1.00 59.78 133 LYS A C 1
ATOM 1055 O O . LYS A 1 133 ? -4.233 15.482 -48.845 1.00 59.78 133 LYS A O 1
ATOM 1060 N N . GLN A 1 134 ? -5.855 14.103 -49.542 1.00 62.34 134 GLN A N 1
ATOM 1061 C CA . GLN A 1 134 ? -6.953 14.779 -48.827 1.00 62.34 134 GLN A CA 1
ATOM 1062 C C . GLN A 1 134 ? -7.518 13.979 -47.643 1.00 62.34 134 GLN A C 1
ATOM 1064 O O . GLN A 1 134 ? -8.481 14.399 -47.004 1.00 62.34 134 GLN A O 1
ATOM 1069 N N . ARG A 1 135 ? -6.939 12.819 -47.309 1.00 65.31 135 ARG A N 1
ATOM 1070 C CA . ARG A 1 135 ? -7.399 12.020 -46.165 1.00 65.31 135 ARG A CA 1
ATOM 1071 C C . ARG A 1 135 ? -6.736 12.499 -44.877 1.00 65.31 135 ARG A C 1
ATOM 1073 O O . ARG A 1 135 ? -5.797 11.877 -44.392 1.00 65.31 135 ARG A O 1
ATOM 1080 N N . PHE A 1 136 ? -7.260 13.581 -44.309 1.00 66.88 136 PHE A N 1
ATOM 1081 C CA . PHE A 1 136 ? -6.961 13.966 -42.933 1.00 66.88 136 PHE A CA 1
ATOM 1082 C C . PHE A 1 136 ? -7.779 13.090 -41.976 1.00 66.88 136 PHE A C 1
ATOM 1084 O O . PHE A 1 136 ? -9.004 13.024 -42.074 1.00 66.88 136 PHE A O 1
ATOM 1091 N N . ARG A 1 137 ? -7.108 12.380 -41.065 1.00 70.31 137 ARG A N 1
ATOM 1092 C CA . ARG A 1 137 ? -7.770 11.751 -39.916 1.00 70.31 137 ARG A CA 1
ATOM 1093 C C . ARG A 1 137 ? -7.604 12.701 -38.732 1.00 70.31 137 ARG A C 1
ATOM 1095 O O . ARG A 1 137 ? -6.458 13.034 -38.439 1.00 70.31 137 ARG A O 1
ATOM 1102 N N . PRO A 1 138 ? -8.686 13.130 -38.060 1.00 66.06 138 PRO A N 1
ATOM 1103 C CA . PRO A 1 138 ? -8.552 13.955 -36.869 1.00 66.06 138 PRO A CA 1
ATOM 1104 C C . PRO A 1 138 ? -7.763 13.173 -35.822 1.00 66.06 138 PRO A C 1
ATOM 1106 O O . PRO A 1 138 ? -8.120 12.047 -35.466 1.00 66.06 138 PRO A O 1
ATOM 1109 N N . VAL A 1 139 ? -6.645 13.750 -35.390 1.00 74.38 139 VAL A N 1
ATOM 1110 C CA . VAL A 1 139 ? -5.779 13.148 -34.382 1.00 74.38 139 VAL A CA 1
ATOM 1111 C C . VAL A 1 139 ? -6.498 13.272 -33.039 1.00 74.38 139 VAL A C 1
ATOM 1113 O O . VAL A 1 139 ? -6.776 14.370 -32.571 1.00 74.38 139 VAL A O 1
ATOM 1116 N N . THR A 1 140 ? -6.863 12.140 -32.439 1.00 78.25 140 THR A N 1
ATOM 1117 C CA . THR A 1 140 ? -7.632 12.088 -31.181 1.00 78.25 140 THR A CA 1
ATOM 1118 C C . THR A 1 140 ? -6.788 12.360 -29.937 1.00 78.25 140 THR A C 1
ATOM 1120 O O . THR A 1 140 ? -7.330 12.483 -28.842 1.00 78.25 140 THR A O 1
ATOM 1123 N N . CYS A 1 141 ? -5.465 12.429 -30.082 1.00 76.75 141 CYS A N 1
ATOM 1124 C CA . CYS A 1 141 ? -4.519 12.624 -28.991 1.00 76.75 141 CYS A CA 1
ATOM 1125 C C . CYS A 1 141 ? -3.479 13.665 -29.415 1.00 76.75 141 CYS A C 1
ATOM 1127 O O . CYS A 1 141 ? -2.949 13.572 -30.519 1.00 76.75 141 CYS A O 1
ATOM 1129 N N . LYS A 1 142 ? -3.189 14.639 -28.549 1.00 84.88 142 LYS A N 1
ATOM 1130 C CA . LYS A 1 142 ? -2.166 15.661 -28.812 1.00 84.88 142 LYS A CA 1
ATOM 1131 C C . LYS A 1 142 ? -0.802 15.003 -28.988 1.00 84.88 142 LYS A C 1
ATOM 1133 O O . LYS A 1 142 ? -0.498 14.004 -28.331 1.00 84.88 142 LYS A O 1
ATOM 1138 N N . THR A 1 143 ? 0.001 15.545 -29.891 1.00 83.62 143 THR A N 1
ATOM 1139 C CA . THR A 1 143 ? 1.377 15.081 -30.083 1.00 83.62 143 THR A CA 1
ATOM 1140 C C . THR A 1 143 ? 2.229 15.435 -28.863 1.00 83.62 143 THR A C 1
ATOM 1142 O O . THR A 1 143 ? 1.910 16.352 -28.109 1.00 83.62 143 THR A O 1
ATOM 1145 N N . THR A 1 144 ? 3.322 14.705 -28.643 1.00 83.88 144 THR A N 1
ATOM 1146 C CA . THR A 1 144 ? 4.217 14.946 -27.497 1.00 83.88 144 THR A CA 1
ATOM 1147 C C . THR A 1 144 ? 4.768 16.372 -27.495 1.00 83.88 144 THR A C 1
ATOM 1149 O O . THR A 1 144 ? 4.795 17.007 -26.450 1.00 83.88 144 THR A O 1
ATOM 1152 N N . ALA A 1 145 ? 5.093 16.910 -28.673 1.00 86.81 145 ALA A N 1
ATOM 1153 C CA . ALA A 1 145 ? 5.540 18.291 -28.838 1.00 86.81 145 ALA A CA 1
ATOM 1154 C C . ALA A 1 145 ? 4.468 19.325 -28.440 1.00 86.81 145 ALA A C 1
ATOM 1156 O O . ALA A 1 145 ? 4.792 20.353 -27.855 1.00 86.81 145 ALA A O 1
ATOM 1157 N N . GLU A 1 146 ? 3.188 19.055 -28.719 1.00 87.25 146 GLU A N 1
ATOM 1158 C CA . GLU A 1 146 ? 2.081 19.928 -28.301 1.00 87.25 146 GLU A CA 1
ATOM 1159 C C . GLU A 1 146 ? 1.850 19.864 -26.786 1.00 87.25 146 GLU A C 1
ATOM 1161 O O . GLU A 1 146 ? 1.560 20.883 -26.167 1.00 87.25 146 GLU A O 1
ATOM 1166 N N . LEU A 1 147 ? 2.014 18.689 -26.168 1.00 85.38 147 LEU A N 1
ATOM 1167 C CA . LEU A 1 147 ? 1.921 18.545 -24.712 1.00 85.38 147 LEU A CA 1
ATOM 1168 C C . LEU A 1 147 ? 3.067 19.267 -23.992 1.00 85.38 147 LEU A C 1
ATOM 1170 O O . LEU A 1 147 ? 2.816 19.971 -23.017 1.00 85.38 147 LEU A O 1
ATOM 1174 N N . GLU A 1 148 ? 4.297 19.148 -24.495 1.00 87.00 148 GLU A N 1
ATOM 1175 C CA . GLU A 1 148 ? 5.457 19.876 -23.965 1.00 87.00 148 GLU A CA 1
ATOM 1176 C C . GLU A 1 148 ? 5.284 21.394 -24.124 1.00 87.00 148 GLU A C 1
ATOM 1178 O O . GLU A 1 148 ? 5.574 22.147 -23.196 1.00 87.00 148 GLU A O 1
ATOM 1183 N N . ALA A 1 149 ? 4.742 21.862 -25.254 1.00 87.25 149 ALA A N 1
ATOM 1184 C CA . ALA A 1 149 ? 4.423 23.275 -25.451 1.00 87.25 149 ALA A CA 1
ATOM 1185 C C . ALA A 1 149 ? 3.352 23.772 -24.463 1.00 87.25 149 ALA A C 1
ATOM 1187 O O . ALA A 1 149 ? 3.517 24.841 -23.881 1.00 87.25 149 ALA A O 1
ATOM 1188 N N . GLU A 1 150 ? 2.301 22.988 -24.201 1.00 87.38 150 GLU A N 1
ATOM 1189 C CA . GLU A 1 150 ? 1.271 23.327 -23.209 1.00 87.38 150 GLU A CA 1
ATOM 1190 C C . GLU A 1 150 ? 1.810 23.342 -21.773 1.00 87.38 150 GLU A C 1
ATOM 1192 O O . GLU A 1 150 ? 1.382 24.163 -20.960 1.00 87.38 150 GLU A O 1
ATOM 1197 N N . GLU A 1 151 ? 2.751 22.459 -21.434 1.00 86.62 151 GLU A N 1
ATOM 1198 C CA . GLU A 1 151 ? 3.444 22.493 -20.144 1.00 86.62 151 GLU A CA 1
ATOM 1199 C C . GLU A 1 151 ? 4.362 23.709 -20.031 1.00 86.62 151 GLU A C 1
ATOM 1201 O O . GLU A 1 151 ? 4.367 24.377 -18.996 1.00 86.62 151 GLU A O 1
ATOM 1206 N N . MET A 1 152 ? 5.084 24.059 -21.096 1.00 85.50 152 MET A N 1
ATOM 1207 C CA . MET A 1 152 ? 5.898 25.272 -21.145 1.00 85.50 152 MET A CA 1
ATOM 1208 C C . MET A 1 152 ? 5.031 26.528 -21.041 1.00 85.50 152 MET A C 1
ATOM 1210 O O . MET A 1 152 ? 5.356 27.420 -20.262 1.00 85.50 152 MET A O 1
ATOM 1214 N N . GLU A 1 153 ? 3.892 26.593 -21.727 1.00 86.06 153 GLU A N 1
ATOM 1215 C CA . GLU A 1 153 ? 2.938 27.697 -21.607 1.00 86.06 153 GLU A CA 1
ATOM 1216 C C . GLU A 1 153 ? 2.311 27.776 -20.217 1.00 86.06 153 GLU A C 1
ATOM 1218 O O . GLU A 1 153 ? 2.216 28.871 -19.666 1.00 86.06 153 GLU A O 1
ATOM 1223 N N . LYS A 1 154 ? 1.954 26.644 -19.596 1.00 83.50 154 LYS A N 1
ATOM 1224 C CA . LYS A 1 154 ? 1.515 26.613 -18.193 1.00 83.50 154 LYS A CA 1
ATOM 1225 C C . LYS A 1 154 ? 2.615 27.097 -17.260 1.00 83.50 154 LYS A C 1
ATOM 1227 O O . LYS A 1 154 ? 2.339 27.920 -16.399 1.00 83.50 154 LYS A O 1
ATOM 1232 N N . ASN A 1 155 ? 3.858 26.668 -17.450 1.00 76.44 155 ASN A N 1
ATOM 1233 C CA . ASN A 1 155 ? 4.993 27.135 -16.655 1.00 76.44 155 ASN A CA 1
ATOM 1234 C C . ASN A 1 155 ? 5.265 28.633 -16.867 1.00 76.44 155 ASN A C 1
ATOM 1236 O O . ASN A 1 155 ? 5.654 29.324 -15.929 1.00 76.44 155 ASN A O 1
ATOM 1240 N N . LEU A 1 156 ? 5.018 29.164 -18.069 1.00 77.00 156 LEU A N 1
ATOM 1241 C CA . LEU A 1 156 ? 5.099 30.594 -18.375 1.00 77.00 156 LEU A CA 1
ATOM 1242 C C . LEU A 1 156 ? 3.913 31.388 -17.802 1.00 77.00 156 LEU A C 1
ATOM 1244 O O . LEU A 1 156 ? 4.112 32.502 -17.323 1.00 77.00 156 LEU A O 1
ATOM 1248 N N . GLN A 1 157 ? 2.699 30.833 -17.806 1.00 76.69 157 GLN A N 1
ATOM 1249 C CA . GLN A 1 157 ? 1.504 31.422 -17.188 1.00 76.69 157 GLN A CA 1
ATOM 1250 C C . GLN A 1 157 ? 1.610 31.435 -15.662 1.00 76.69 157 GLN A C 1
ATOM 1252 O O . GLN A 1 157 ? 1.278 32.434 -15.028 1.00 76.69 157 GLN A O 1
ATOM 1257 N N . TYR A 1 158 ? 2.138 30.355 -15.085 1.00 69.88 158 TYR A N 1
ATOM 1258 C CA . TYR A 1 158 ? 2.487 30.228 -13.674 1.00 69.88 158 TYR A CA 1
ATOM 1259 C C . TYR A 1 158 ? 3.875 30.800 -13.352 1.00 69.88 158 TYR A C 1
ATOM 1261 O O . TYR A 1 158 ? 4.411 30.538 -12.273 1.00 69.88 158 TYR A O 1
ATOM 1269 N N . LYS A 1 159 ? 4.461 31.645 -14.219 1.00 69.19 159 LYS A N 1
ATOM 1270 C CA . LYS A 1 159 ? 5.576 32.493 -13.785 1.00 69.19 159 LYS A CA 1
ATOM 1271 C C . LYS A 1 159 ? 5.048 33.457 -12.738 1.00 69.19 159 LYS A C 1
ATOM 1273 O O . LYS A 1 159 ? 4.321 34.400 -13.043 1.00 69.19 159 LYS A O 1
ATOM 1278 N N . PHE A 1 160 ? 5.435 33.186 -11.498 1.00 63.84 160 PHE A N 1
ATOM 1279 C CA . PHE A 1 160 ? 5.235 34.035 -10.337 1.00 63.84 160 PHE A CA 1
ATOM 1280 C C . PHE A 1 160 ? 5.636 35.476 -10.676 1.00 63.84 160 PHE A C 1
ATOM 1282 O O . PHE A 1 160 ? 6.818 35.815 -10.735 1.00 63.84 160 PHE A O 1
ATOM 1289 N N . LYS A 1 161 ? 4.641 36.328 -10.944 1.00 69.62 161 LYS A N 1
ATOM 1290 C CA . LYS A 1 161 ? 4.850 37.761 -11.153 1.00 69.62 161 LYS A CA 1
ATOM 1291 C C . LYS A 1 161 ? 5.023 38.404 -9.783 1.00 69.62 161 LYS A C 1
ATOM 1293 O O . LYS A 1 161 ? 4.064 38.909 -9.201 1.00 69.62 161 LYS A O 1
ATOM 1298 N N . ALA A 1 162 ? 6.239 38.323 -9.245 1.00 70.31 162 ALA A N 1
ATOM 1299 C CA . ALA A 1 162 ? 6.607 39.061 -8.048 1.00 70.31 162 ALA A CA 1
ATOM 1300 C C . ALA A 1 162 ? 6.407 40.552 -8.335 1.00 70.31 162 ALA A C 1
ATOM 1302 O O . ALA A 1 162 ? 6.947 41.082 -9.305 1.00 70.31 162 ALA A O 1
ATOM 1303 N N . ARG A 1 163 ? 5.599 41.229 -7.521 1.00 75.25 163 ARG A N 1
ATOM 1304 C CA . ARG A 1 163 ? 5.473 42.681 -7.614 1.00 75.25 163 ARG A CA 1
ATOM 1305 C C . ARG A 1 163 ? 6.815 43.268 -7.183 1.00 75.25 163 ARG A C 1
ATOM 1307 O O . ARG A 1 163 ? 7.228 43.027 -6.050 1.00 75.25 163 ARG A O 1
ATOM 1314 N N . GLU A 1 164 ? 7.496 43.963 -8.090 1.00 75.69 164 GLU A N 1
ATOM 1315 C CA . GLU A 1 164 ? 8.806 44.550 -7.805 1.00 75.69 164 GLU A CA 1
ATOM 1316 C C . GLU A 1 164 ? 8.727 45.432 -6.553 1.00 75.69 164 GLU A C 1
ATOM 1318 O O . GLU A 1 164 ? 7.770 46.187 -6.343 1.00 75.69 164 GLU A O 1
ATOM 1323 N N . LEU A 1 165 ? 9.716 45.263 -5.677 1.00 69.50 165 LEU A N 1
ATOM 1324 C CA . LEU A 1 165 ? 9.824 45.979 -4.415 1.00 69.50 165 LEU A CA 1
ATOM 1325 C C . LEU A 1 165 ? 10.022 47.465 -4.744 1.00 69.50 165 LEU A C 1
ATOM 1327 O O . LEU A 1 165 ? 11.047 47.846 -5.298 1.00 69.50 165 LEU A O 1
ATOM 1331 N N . ASN A 1 166 ? 9.022 48.301 -4.450 1.00 71.31 166 ASN A N 1
ATOM 1332 C CA . ASN A 1 166 ? 9.072 49.735 -4.746 1.00 71.31 166 ASN A CA 1
ATOM 1333 C C . ASN A 1 166 ? 10.345 50.355 -4.150 1.00 71.31 166 ASN A C 1
ATOM 1335 O O . ASN A 1 166 ? 10.484 50.405 -2.941 1.00 71.31 166 ASN A O 1
ATOM 1339 N N . HIS A 1 167 ? 11.253 50.909 -4.948 1.00 72.62 167 HIS A N 1
ATOM 1340 C CA . HIS A 1 167 ? 12.487 51.498 -4.399 1.00 72.62 167 HIS A CA 1
ATOM 1341 C C . HIS A 1 167 ? 12.233 52.736 -3.508 1.00 72.62 167 HIS A C 1
ATOM 1343 O O . HIS A 1 167 ? 13.027 53.050 -2.626 1.00 72.62 167 HIS A O 1
ATOM 1349 N N . LYS A 1 168 ? 11.049 53.355 -3.638 1.00 65.38 168 LYS A N 1
ATOM 1350 C CA . LYS A 1 168 ? 10.585 54.510 -2.844 1.00 65.38 168 LYS A CA 1
ATOM 1351 C C . LYS A 1 168 ? 10.407 54.250 -1.343 1.00 65.38 168 LYS A C 1
ATOM 1353 O O . LYS A 1 168 ? 10.290 55.203 -0.587 1.00 65.38 168 LYS A O 1
ATOM 1358 N N . ILE A 1 169 ? 10.333 52.992 -0.903 1.00 63.75 169 ILE A N 1
ATOM 1359 C CA . ILE A 1 169 ? 10.294 52.660 0.539 1.00 63.75 169 ILE A CA 1
ATOM 1360 C C . ILE A 1 169 ? 11.685 52.637 1.178 1.00 63.75 169 ILE A C 1
ATOM 1362 O O . ILE A 1 169 ? 11.772 52.666 2.401 1.00 63.75 169 ILE A O 1
ATOM 1366 N N . PHE A 1 170 ? 12.758 52.611 0.380 1.00 64.81 170 PHE A N 1
ATOM 1367 C CA . PHE A 1 170 ? 14.134 52.702 0.877 1.00 64.81 170 PHE A CA 1
ATOM 1368 C C . PHE A 1 170 ? 14.701 54.127 0.791 1.00 64.81 170 PHE A C 1
ATOM 1370 O O . PHE A 1 170 ? 15.591 54.478 1.560 1.00 64.81 170 PHE A O 1
ATOM 1377 N N . GLU A 1 171 ? 14.146 54.976 -0.076 1.00 69.94 171 GLU A N 1
ATOM 1378 C CA . GLU A 1 171 ? 14.418 56.418 -0.116 1.00 69.94 171 GLU A CA 1
ATOM 1379 C C . GLU A 1 171 ? 13.555 57.143 0.930 1.00 69.94 171 GLU A C 1
ATOM 1381 O O . GLU A 1 171 ? 12.543 57.777 0.635 1.00 69.94 171 GLU A O 1
ATOM 1386 N N . GLY A 1 172 ? 13.912 56.972 2.201 1.00 62.09 172 GLY A N 1
ATOM 1387 C CA . GLY A 1 172 ? 13.189 57.553 3.325 1.00 62.09 172 GLY A CA 1
ATOM 1388 C C . GLY A 1 172 ? 13.177 59.087 3.324 1.00 62.09 172 GLY A C 1
ATOM 1389 O O . GLY A 1 172 ? 14.212 59.734 3.446 1.00 62.09 172 GLY A O 1
ATOM 1390 N N . GLY A 1 173 ? 11.973 59.655 3.315 1.00 64.56 173 GLY A N 1
ATOM 1391 C CA . GLY A 1 173 ? 11.644 60.948 3.919 1.00 64.56 173 GLY A CA 1
ATOM 1392 C C . GLY A 1 173 ? 10.343 60.808 4.726 1.00 64.56 173 GLY A C 1
ATOM 1393 O O . GLY A 1 173 ? 9.559 59.899 4.432 1.00 64.56 173 GLY A O 1
ATOM 1394 N N . PRO A 1 174 ? 10.075 61.652 5.746 1.00 62.28 174 PRO A N 1
ATOM 1395 C CA . PRO A 1 174 ? 8.910 61.515 6.617 1.00 62.28 174 PRO A CA 1
ATOM 1396 C C . PRO A 1 174 ? 7.649 61.997 5.892 1.00 62.28 174 PRO A C 1
ATOM 1398 O O . PRO A 1 174 ? 7.108 63.067 6.156 1.00 62.28 174 PRO A O 1
ATOM 1401 N N . LEU A 1 175 ? 7.162 61.198 4.950 1.00 55.62 175 LEU A N 1
ATOM 1402 C CA . LEU A 1 175 ? 5.844 61.380 4.371 1.00 55.62 175 LEU A CA 1
ATOM 1403 C C . LEU A 1 175 ? 4.849 60.696 5.296 1.00 55.62 175 LEU A C 1
ATOM 1405 O O . LEU A 1 175 ? 4.553 59.516 5.147 1.00 55.62 175 LEU A O 1
ATOM 1409 N N . LEU A 1 176 ? 4.339 61.457 6.265 1.00 63.38 176 LEU A N 1
ATOM 1410 C CA . LEU A 1 176 ? 3.064 61.157 6.907 1.00 63.38 176 LEU A CA 1
ATOM 1411 C C . LEU A 1 176 ? 2.008 61.047 5.794 1.00 63.38 176 LEU A C 1
ATOM 1413 O O . LEU A 1 176 ? 1.648 62.078 5.214 1.00 63.38 176 LEU A O 1
ATOM 1417 N N . PRO A 1 177 ? 1.492 59.850 5.454 1.00 59.25 177 PRO A N 1
ATOM 1418 C CA . PRO A 1 177 ? 0.351 59.794 4.562 1.00 59.25 177 PRO A CA 1
ATOM 1419 C C . PRO A 1 177 ? -0.808 60.482 5.291 1.00 59.25 177 PRO A C 1
ATOM 1421 O O . PRO A 1 177 ? -1.119 60.140 6.436 1.00 59.25 177 PRO A O 1
ATOM 1424 N N . LYS A 1 178 ? -1.433 61.484 4.652 1.00 62.75 178 LYS A N 1
ATOM 1425 C CA . LYS A 1 178 ? -2.697 62.058 5.135 1.00 62.75 178 LYS A CA 1
ATOM 1426 C C . LYS A 1 178 ? -3.622 60.895 5.486 1.00 62.75 178 LYS A C 1
ATOM 1428 O O . LYS A 1 178 ? -3.821 60.016 4.646 1.00 62.75 178 LYS A O 1
ATOM 1433 N N . LYS A 1 179 ? -4.136 60.878 6.723 1.00 61.31 179 LYS A N 1
ATOM 1434 C CA . LYS A 1 179 ? -5.033 59.816 7.191 1.00 61.31 179 LYS A CA 1
ATOM 1435 C C . LYS A 1 179 ? -6.163 59.671 6.162 1.00 61.31 179 LYS A C 1
ATOM 1437 O O . LYS A 1 179 ? -6.877 60.651 5.942 1.00 61.31 179 LYS A O 1
ATOM 1442 N N . PRO A 1 180 ? -6.301 58.512 5.496 1.00 63.69 180 PRO A N 1
ATOM 1443 C CA . PRO A 1 180 ? -7.433 58.288 4.611 1.00 63.69 180 PRO A CA 1
ATOM 1444 C C . PRO A 1 180 ? -8.725 58.407 5.435 1.00 63.69 180 PRO A C 1
ATOM 1446 O O . PRO A 1 180 ? -8.697 58.080 6.628 1.00 63.69 180 PRO A O 1
ATOM 1449 N N . PRO A 1 181 ? -9.839 58.885 4.846 1.00 70.50 181 PRO A N 1
ATOM 1450 C CA . PRO A 1 181 ? -11.113 58.931 5.549 1.00 70.50 181 PRO A CA 1
ATOM 1451 C C . PRO A 1 181 ? -11.414 57.538 6.099 1.00 70.50 181 PRO A C 1
ATOM 1453 O O . PRO A 1 181 ? -11.337 56.537 5.378 1.00 70.50 181 PRO A O 1
ATOM 1456 N N . VAL A 1 182 ? -11.653 57.484 7.410 1.00 71.38 182 VAL A N 1
ATOM 1457 C CA . VAL A 1 182 ? -11.905 56.244 8.141 1.00 71.38 182 VAL A CA 1
ATOM 1458 C C . VAL A 1 182 ? -13.142 55.610 7.520 1.00 71.38 182 VAL A C 1
ATOM 1460 O O . VAL A 1 182 ? -14.226 56.184 7.570 1.00 71.38 182 VAL A O 1
ATOM 1463 N N . LYS A 1 183 ? -12.960 54.455 6.875 1.00 73.31 183 LYS A N 1
ATOM 1464 C CA . LYS A 1 183 ? -14.073 53.644 6.379 1.00 73.31 183 LYS A CA 1
ATOM 1465 C C . LYS A 1 183 ? -14.950 53.285 7.574 1.00 73.31 183 LYS A C 1
ATOM 1467 O O . LYS A 1 183 ? -14.405 52.931 8.621 1.00 73.31 183 LYS A O 1
ATOM 1472 N N . GLU A 1 184 ? -16.268 53.378 7.420 1.00 75.50 184 GLU A N 1
ATOM 1473 C CA . GLU A 1 184 ? -17.188 52.925 8.460 1.00 75.50 184 GLU A CA 1
ATOM 1474 C C . GLU A 1 184 ? -16.830 51.491 8.851 1.00 75.50 184 GLU A C 1
ATOM 1476 O O . GLU A 1 184 ? -16.547 50.646 7.994 1.00 75.50 184 GLU A O 1
ATOM 1481 N N . LEU A 1 185 ? -16.727 51.258 10.159 1.00 72.88 185 LEU A N 1
ATOM 1482 C CA . LEU A 1 185 ? -16.288 49.979 10.691 1.00 72.88 185 LEU A CA 1
ATOM 1483 C C . LEU A 1 185 ? -17.253 48.902 10.204 1.00 72.88 185 LEU A C 1
ATOM 1485 O O . LEU A 1 185 ? -18.450 48.974 10.480 1.00 72.88 185 LEU A O 1
ATOM 1489 N N . THR A 1 186 ? -16.723 47.907 9.493 1.00 74.31 186 THR A N 1
ATOM 1490 C CA . THR A 1 186 ? -17.479 46.720 9.106 1.00 74.31 186 THR A CA 1
ATOM 1491 C C . THR A 1 186 ? -18.031 46.086 10.375 1.00 74.31 186 THR A C 1
ATOM 1493 O O . THR A 1 186 ? -17.284 45.499 11.159 1.00 74.31 186 THR A O 1
ATOM 1496 N N . GLN A 1 187 ? -19.333 46.241 10.600 1.00 74.00 187 GLN A N 1
ATOM 1497 C CA . GLN A 1 187 ? -19.992 45.578 11.710 1.00 74.00 187 GLN A CA 1
ATOM 1498 C C . GLN A 1 187 ? -19.982 44.077 11.411 1.00 74.00 187 GLN A C 1
ATOM 1500 O O . GLN A 1 187 ? -20.371 43.676 10.308 1.00 74.00 187 GLN A O 1
ATOM 1505 N N . PRO A 1 188 ? -19.491 43.236 12.333 1.00 67.25 188 PRO A N 1
ATOM 1506 C CA . PRO A 1 188 ? -19.552 41.802 12.141 1.00 67.25 188 PRO A CA 1
ATOM 1507 C C . PRO A 1 188 ? -21.027 41.400 12.082 1.00 67.25 188 PRO A C 1
ATOM 1509 O O . PRO A 1 188 ? -21.739 41.482 13.080 1.00 67.25 188 PRO A O 1
ATOM 1512 N N . ILE A 1 189 ? -21.490 40.975 10.906 1.00 70.75 189 ILE A N 1
ATOM 1513 C CA . ILE A 1 189 ? -22.754 40.250 10.793 1.00 70.75 189 ILE A CA 1
ATOM 1514 C C . ILE A 1 189 ? -22.526 38.921 11.508 1.00 70.75 189 ILE A C 1
ATOM 1516 O O . ILE A 1 189 ? -21.794 38.056 11.022 1.00 70.75 189 ILE A O 1
ATOM 1520 N N . GLY A 1 190 ? -23.084 38.819 12.714 1.00 72.56 190 GLY A N 1
ATOM 1521 C CA . GLY A 1 190 ? -23.076 37.594 13.496 1.00 72.56 190 GLY A CA 1
ATOM 1522 C C . GLY A 1 190 ? -23.715 36.467 12.694 1.00 72.56 190 GLY A C 1
ATOM 1523 O O . GLY A 1 190 ? -24.701 36.664 11.984 1.00 72.56 190 GLY A O 1
ATOM 1524 N N . PHE A 1 191 ? -23.125 35.280 12.777 1.00 70.31 191 PHE A N 1
ATOM 1525 C CA . PHE A 1 191 ? -23.766 34.073 12.283 1.00 70.31 191 PHE A CA 1
ATOM 1526 C C . PHE A 1 191 ? -25.045 33.835 13.098 1.00 70.31 191 PHE A C 1
ATOM 1528 O O . PHE A 1 191 ? -25.042 33.933 14.320 1.00 70.31 191 PHE A O 1
ATOM 1535 N N . GLU A 1 192 ? -26.158 33.536 12.440 1.00 73.88 192 GLU A N 1
ATOM 1536 C CA . GLU A 1 192 ? -27.394 33.243 13.157 1.00 73.88 192 GLU A CA 1
ATOM 1537 C C . GLU A 1 192 ? -27.328 31.797 13.677 1.00 73.88 192 GLU A C 1
ATOM 1539 O O . GLU A 1 192 ? -27.686 30.849 12.976 1.00 73.88 192 GLU A O 1
ATOM 1544 N N . LEU A 1 193 ? -26.779 31.591 14.881 1.00 74.94 193 LEU A N 1
ATOM 1545 C CA . LEU A 1 193 ? -26.677 30.245 15.450 1.00 74.94 193 LEU A CA 1
ATOM 1546 C C . LEU A 1 193 ? -28.026 29.813 16.008 1.00 74.94 193 LEU A C 1
ATOM 1548 O O . LEU A 1 193 ? -28.591 30.458 16.890 1.00 74.94 193 LEU A O 1
ATOM 1552 N N . GLU A 1 194 ? -28.473 28.619 15.624 1.00 75.81 194 GLU A N 1
ATOM 1553 C CA . GLU A 1 194 ? -29.609 27.945 16.271 1.00 75.81 194 GLU A CA 1
ATOM 1554 C C . GLU A 1 194 ? -29.434 27.808 17.796 1.00 75.81 194 GLU A C 1
ATOM 1556 O O . GLU A 1 194 ? -30.408 27.678 18.538 1.00 75.81 194 GLU A O 1
ATOM 1561 N N . ILE A 1 195 ? -28.189 27.845 18.279 1.00 74.88 195 ILE A N 1
ATOM 1562 C CA . ILE A 1 195 ? -27.855 27.805 19.703 1.00 74.88 195 ILE A CA 1
ATOM 1563 C C . ILE A 1 195 ? -28.294 29.100 20.404 1.00 74.88 195 ILE A C 1
ATOM 1565 O O . ILE A 1 195 ? -28.869 29.017 21.486 1.00 74.88 195 ILE A O 1
ATOM 1569 N N . GLU A 1 196 ? -28.091 30.269 19.791 1.00 78.62 196 GLU A N 1
ATOM 1570 C CA . GLU A 1 196 ? -28.523 31.561 20.346 1.00 78.62 196 GLU A CA 1
ATOM 1571 C C . GLU A 1 196 ? -30.050 31.679 20.337 1.00 78.62 196 GLU A C 1
ATOM 1573 O O . GLU A 1 196 ? -30.634 32.050 21.355 1.00 78.62 196 GLU A O 1
ATOM 1578 N N . LYS A 1 197 ? -30.712 31.222 19.262 1.00 80.06 197 LYS A N 1
ATOM 1579 C CA . LYS A 1 197 ? -32.183 31.114 19.208 1.00 80.06 197 LYS A CA 1
ATOM 1580 C C . LYS A 1 197 ? -32.730 30.239 20.339 1.00 80.06 197 LYS A C 1
ATOM 1582 O O . LYS A 1 197 ? -33.655 30.629 21.045 1.00 80.06 197 LYS A O 1
ATOM 1587 N N . ARG A 1 198 ? -32.104 29.083 20.587 1.00 78.38 198 ARG A N 1
ATOM 1588 C CA . ARG A 1 198 ? -32.489 28.168 21.677 1.00 78.38 198 ARG A CA 1
ATOM 1589 C C . ARG A 1 198 ? -32.262 28.767 23.070 1.00 78.38 198 ARG A C 1
ATOM 1591 O O . ARG A 1 198 ? -32.980 28.410 24.003 1.00 78.38 198 ARG A O 1
ATOM 1598 N N . ILE A 1 199 ? -31.248 29.613 23.247 1.00 77.94 199 ILE A N 1
ATOM 1599 C CA . ILE A 1 199 ? -30.989 30.300 24.521 1.00 77.94 199 ILE A CA 1
ATOM 1600 C C . ILE A 1 199 ? -32.043 31.390 24.746 1.00 77.94 199 ILE A C 1
ATOM 1602 O O . ILE A 1 199 ? -32.653 31.401 25.811 1.00 77.94 199 ILE A O 1
ATOM 1606 N N . GLN A 1 200 ? -32.364 32.194 23.730 1.00 78.19 200 GLN A N 1
ATOM 1607 C CA . GLN A 1 200 ? -33.427 33.206 23.806 1.00 78.19 200 GLN A CA 1
ATOM 1608 C C . GLN A 1 200 ? -34.817 32.590 24.053 1.00 78.19 200 GLN A C 1
ATOM 1610 O O . GLN A 1 200 ? -35.585 33.098 24.868 1.00 78.19 200 GLN A O 1
ATOM 1615 N N . GLU A 1 201 ? -35.137 31.445 23.440 1.00 75.38 201 GLU A N 1
ATOM 1616 C CA . GLU A 1 201 ? -36.367 30.683 23.730 1.00 75.38 201 GLU A CA 1
ATOM 1617 C C . GLU A 1 201 ? -36.418 30.148 25.174 1.00 75.38 201 GLU A C 1
ATOM 1619 O O . GLU A 1 201 ? -37.490 30.005 25.764 1.00 75.38 201 GLU A O 1
ATOM 1624 N N . ARG A 1 202 ? -35.262 29.826 25.767 1.00 72.25 202 ARG A N 1
ATOM 1625 C CA . ARG A 1 202 ? -35.172 29.386 27.170 1.00 72.25 202 ARG A CA 1
ATOM 1626 C C . ARG A 1 202 ? -35.246 30.551 28.151 1.00 72.25 202 ARG A C 1
ATOM 1628 O O . ARG A 1 202 ? -35.769 30.368 29.245 1.00 72.25 202 ARG A O 1
ATOM 1635 N N . GLU A 1 203 ? -34.719 31.713 27.783 1.00 71.75 203 GLU A N 1
ATOM 1636 C CA . GLU A 1 203 ? -34.754 32.927 28.604 1.00 71.75 203 GLU A CA 1
ATOM 1637 C C . GLU A 1 203 ? -36.136 33.585 28.588 1.00 71.75 203 GLU A C 1
ATOM 1639 O O . GLU A 1 203 ? -36.646 33.936 29.648 1.00 71.75 203 GLU A O 1
ATOM 1644 N N . SER A 1 204 ? -36.802 33.634 27.431 1.00 65.25 204 SER A N 1
ATOM 1645 C CA . SER A 1 204 ? -38.202 34.079 27.329 1.00 65.25 204 SER A CA 1
ATOM 1646 C C . SER A 1 204 ? -39.164 33.178 28.115 1.00 65.25 204 SER A C 1
ATOM 1648 O O . SER A 1 204 ? -40.103 33.676 28.728 1.00 65.25 204 SER A O 1
ATOM 1650 N N . LYS A 1 205 ? -38.887 31.868 28.213 1.00 61.31 205 LYS A N 1
ATOM 1651 C CA . LYS A 1 205 ? -39.629 30.946 29.097 1.00 61.31 205 LYS A CA 1
ATOM 1652 C C . LYS A 1 205 ? -39.377 31.141 30.594 1.00 61.31 205 LYS A C 1
ATOM 1654 O O . LYS A 1 205 ? -40.174 30.658 31.388 1.00 61.31 205 LYS A O 1
ATOM 1659 N N . LYS A 1 206 ? -38.292 31.806 31.002 1.00 58.66 206 LYS A N 1
ATOM 1660 C CA . LYS A 1 206 ? -37.988 32.065 32.423 1.00 58.66 206 LYS A CA 1
ATOM 1661 C C . LYS A 1 206 ? -38.684 33.306 32.983 1.00 58.66 206 LYS A C 1
ATOM 1663 O O . LYS A 1 206 ? -38.614 33.517 34.185 1.00 58.66 206 LYS A O 1
ATOM 1668 N N . GLN A 1 207 ? -39.328 34.115 32.142 1.00 52.47 207 GLN A N 1
ATOM 1669 C CA . GLN A 1 207 ? -40.030 35.325 32.581 1.00 52.47 207 GLN A CA 1
ATOM 1670 C C . GLN A 1 207 ? -41.523 35.103 32.879 1.00 52.47 207 GLN A C 1
ATOM 1672 O O . GLN A 1 207 ? -42.224 36.069 33.165 1.00 52.47 207 GLN A O 1
ATOM 1677 N N . GLN A 1 208 ? -42.019 33.861 32.856 1.00 54.47 208 GLN A N 1
ATOM 1678 C CA . GLN A 1 208 ? -43.363 33.560 33.350 1.00 54.47 208 GLN A CA 1
ATOM 1679 C C . GLN A 1 208 ? -43.326 33.131 34.822 1.00 54.47 208 GLN A C 1
ATOM 1681 O O . GLN A 1 208 ? -42.824 32.062 35.155 1.00 54.47 208 GLN A O 1
ATOM 1686 N N . GLU A 1 209 ? -43.877 34.039 35.633 1.00 58.22 209 GLU A N 1
ATOM 1687 C CA . GLU A 1 209 ? -44.496 33.881 36.955 1.00 58.22 209 GLU A CA 1
ATOM 1688 C C . GLU A 1 209 ? -43.603 33.452 38.131 1.00 58.22 209 GLU A C 1
ATOM 1690 O O . GLU A 1 209 ? -43.291 32.284 38.350 1.00 58.22 209 GLU A O 1
ATOM 1695 N N . GLU A 1 210 ? -43.299 34.432 38.992 1.00 60.62 210 GLU A N 1
ATOM 1696 C CA . GLU A 1 210 ? -43.146 34.189 40.428 1.00 60.62 210 GLU A CA 1
ATOM 1697 C C . GLU A 1 210 ? -44.497 33.700 40.986 1.00 60.62 210 GLU A C 1
ATOM 1699 O O . GLU A 1 210 ? -45.292 34.472 41.519 1.00 60.62 210 GLU A O 1
ATOM 1704 N N . GLU A 1 211 ? -44.789 32.407 40.826 1.00 63.72 211 GLU A N 1
ATOM 1705 C CA . GLU A 1 211 ? -45.912 31.771 41.512 1.00 63.72 211 GLU A CA 1
ATOM 1706 C C . GLU A 1 211 ? -45.630 31.723 43.021 1.00 63.72 211 GLU A C 1
ATOM 1708 O O . GLU A 1 211 ? -44.648 31.139 43.493 1.00 63.72 211 GLU A O 1
ATOM 1713 N N . HIS A 1 212 ? -46.515 32.351 43.793 1.00 58.12 212 HIS A N 1
ATOM 1714 C CA . HIS A 1 212 ? -46.520 32.310 45.250 1.00 58.12 212 HIS A CA 1
ATOM 1715 C C . HIS A 1 212 ? -46.744 30.861 45.722 1.00 58.12 212 HIS A C 1
ATOM 1717 O O . HIS A 1 212 ? -47.805 30.280 45.496 1.00 58.12 212 HIS A O 1
ATOM 1723 N N . PHE A 1 213 ? -45.746 30.254 46.369 1.00 58.72 213 PHE A N 1
ATOM 1724 C CA . PHE A 1 213 ? -45.846 28.878 46.861 1.00 58.72 213 PHE A CA 1
ATOM 1725 C C . PHE A 1 213 ? -46.554 28.829 48.220 1.00 58.72 213 PHE A C 1
ATOM 1727 O O . PHE A 1 213 ? -45.953 29.116 49.254 1.00 58.72 213 PHE A O 1
ATOM 1734 N N . GLU A 1 214 ? -47.814 28.394 48.226 1.00 72.75 214 GLU A N 1
ATOM 1735 C CA . GLU A 1 214 ? -48.541 28.038 49.447 1.00 72.75 214 GLU A CA 1
ATOM 1736 C C . GLU A 1 214 ? -48.470 26.517 49.687 1.00 72.75 214 GLU A C 1
ATOM 1738 O O . GLU A 1 214 ? -48.736 25.701 48.795 1.00 72.75 214 GLU A O 1
ATOM 1743 N N . PHE A 1 215 ? -48.056 26.113 50.892 1.00 66.31 215 PHE A N 1
ATOM 1744 C CA . PHE A 1 215 ? -47.770 24.717 51.232 1.00 66.31 215 PHE A CA 1
ATOM 1745 C C . PHE A 1 215 ? -49.049 23.874 51.306 1.00 66.31 215 PHE A C 1
ATOM 1747 O O . PHE A 1 215 ? -49.795 23.919 52.281 1.00 66.31 215 PHE A O 1
ATOM 1754 N N . HIS A 1 216 ? -49.256 23.033 50.295 1.00 72.62 216 HIS A N 1
ATOM 1755 C CA . HIS A 1 216 ? -50.310 22.026 50.288 1.00 72.62 216 HIS A CA 1
ATOM 1756 C C . HIS A 1 216 ? -49.702 20.656 50.594 1.00 72.62 216 HIS A C 1
ATOM 1758 O O . HIS A 1 216 ? -48.937 20.110 49.791 1.00 72.62 216 HIS A O 1
ATOM 1764 N N . SER A 1 217 ? -50.032 20.088 51.759 1.00 71.75 217 SER A N 1
ATOM 1765 C CA . SER A 1 217 ? -49.603 18.729 52.097 1.00 71.75 217 SER A CA 1
ATOM 1766 C C . SER A 1 217 ? -50.232 17.741 51.109 1.00 71.75 217 SER A C 1
ATOM 1768 O O . SER A 1 217 ? -51.447 17.690 50.939 1.00 71.75 217 SER A O 1
ATOM 1770 N N . ARG A 1 218 ? -49.388 16.992 50.391 1.00 71.06 218 ARG A N 1
ATOM 1771 C CA . ARG A 1 218 ? -49.822 15.978 49.422 1.00 71.06 218 ARG A CA 1
ATOM 1772 C C . ARG A 1 218 ? -49.914 14.625 50.137 1.00 71.06 218 ARG A C 1
ATOM 1774 O O . ARG A 1 218 ? -48.864 14.028 50.384 1.00 71.06 218 ARG A O 1
ATOM 1781 N N . PRO A 1 219 ? -51.115 14.140 50.504 1.00 76.94 219 PRO A N 1
ATOM 1782 C CA . PRO A 1 219 ? -51.263 12.841 51.150 1.00 76.94 219 PRO A CA 1
ATOM 1783 C C . PRO A 1 219 ? -50.854 11.700 50.209 1.00 76.94 219 PRO A C 1
ATOM 1785 O O . PRO A 1 219 ? -50.856 11.844 48.985 1.00 76.94 219 PRO A O 1
ATOM 1788 N N . CYS A 1 220 ? -50.482 10.564 50.803 1.00 62.00 220 CYS A N 1
ATOM 1789 C CA . CYS A 1 220 ? -49.962 9.401 50.086 1.00 62.00 220 CYS A CA 1
ATOM 1790 C C . CYS A 1 220 ? -50.964 8.921 49.011 1.00 62.00 220 CYS A C 1
ATOM 1792 O O . CYS A 1 220 ? -52.120 8.646 49.345 1.00 62.00 220 CYS A O 1
ATOM 1794 N N . PRO A 1 221 ? -50.564 8.822 47.730 1.00 70.19 221 PRO A N 1
ATOM 1795 C CA . PRO A 1 221 ? -51.482 8.459 46.660 1.00 70.19 221 PRO A CA 1
ATOM 1796 C C . PRO A 1 221 ? -51.825 6.965 46.729 1.00 70.19 221 PRO A C 1
ATOM 1798 O O . PRO A 1 221 ? -50.989 6.100 46.472 1.00 70.19 221 PRO A O 1
ATOM 1801 N N . THR A 1 222 ? -53.089 6.665 47.027 1.00 72.81 222 THR A N 1
ATOM 1802 C CA . THR A 1 222 ? -53.636 5.304 47.190 1.00 72.81 222 THR A CA 1
ATOM 1803 C C . THR A 1 222 ? -53.511 4.423 45.944 1.00 72.81 222 THR A C 1
ATOM 1805 O O . THR A 1 222 ? -53.491 3.203 46.060 1.00 72.81 222 THR A O 1
ATOM 1808 N N . LYS A 1 223 ? -53.318 5.023 44.762 1.00 66.19 223 LYS A N 1
ATOM 1809 C CA . LYS A 1 223 ? -53.139 4.321 43.477 1.00 66.19 223 LYS A CA 1
ATOM 1810 C C . LYS A 1 223 ? -51.898 3.421 43.406 1.00 66.19 223 LYS A C 1
ATOM 1812 O O . LYS A 1 223 ? -51.840 2.557 42.544 1.00 66.19 223 LYS A O 1
ATOM 1817 N N . ILE A 1 224 ? -50.919 3.600 44.300 1.00 63.38 224 ILE A N 1
ATOM 1818 C CA . ILE A 1 224 ? -49.732 2.725 44.376 1.00 63.38 224 ILE A CA 1
ATOM 1819 C C . ILE A 1 224 ? -50.092 1.350 44.974 1.00 63.38 224 ILE A C 1
ATOM 1821 O O . ILE A 1 224 ? -49.381 0.375 44.752 1.00 63.38 224 ILE A O 1
ATOM 1825 N N . LEU A 1 225 ? -51.188 1.262 45.738 1.00 66.81 225 LEU A N 1
ATOM 1826 C CA . LEU A 1 225 ? -51.649 0.013 46.355 1.00 66.81 225 LEU A CA 1
ATOM 1827 C C . LEU A 1 225 ? -52.573 -0.798 45.437 1.00 66.81 225 LEU A C 1
ATOM 1829 O O . LEU A 1 225 ? -52.720 -1.999 45.647 1.00 66.81 225 LEU A O 1
ATOM 1833 N N . GLU A 1 226 ? -53.193 -0.149 44.450 1.00 74.06 226 GLU A N 1
ATOM 1834 C CA . GLU A 1 226 ? -54.147 -0.781 43.533 1.00 74.06 226 GLU A CA 1
ATOM 1835 C C . GLU A 1 226 ? -53.452 -1.381 42.301 1.00 74.06 226 GLU A C 1
ATOM 1837 O O . GLU A 1 226 ? -53.795 -2.495 41.919 1.00 74.06 226 GLU A O 1
ATOM 1842 N N . ASP A 1 227 ? -52.432 -0.710 41.741 1.00 66.56 227 ASP A N 1
ATOM 1843 C CA . ASP A 1 227 ? -51.716 -1.155 40.537 1.00 66.56 227 ASP A CA 1
ATOM 1844 C C . ASP A 1 227 ? -50.195 -0.907 40.618 1.00 66.56 227 ASP A C 1
ATOM 1846 O O . ASP A 1 227 ? -49.718 -0.008 41.314 1.00 66.56 227 ASP A O 1
ATOM 1850 N N . ILE A 1 228 ? -49.400 -1.687 39.868 1.00 69.12 228 ILE A N 1
ATOM 1851 C CA . ILE A 1 228 ? -47.933 -1.542 39.801 1.00 69.12 228 ILE A CA 1
ATOM 1852 C C . ILE A 1 228 ? -47.585 -0.264 39.024 1.00 69.12 228 ILE A C 1
ATOM 1854 O O . ILE A 1 228 ? -47.399 -0.268 37.806 1.00 69.12 228 ILE A O 1
ATOM 1858 N N . VAL A 1 229 ? -47.475 0.853 39.735 1.00 65.69 229 VAL A N 1
ATOM 1859 C CA . VAL A 1 229 ? -47.045 2.132 39.167 1.00 65.69 229 VAL A CA 1
ATOM 1860 C C . VAL A 1 229 ? -45.534 2.099 38.912 1.00 65.69 229 VAL A C 1
ATOM 1862 O O . VAL A 1 229 ? -44.745 1.896 39.832 1.00 65.69 229 VAL A O 1
ATOM 1865 N N . GLY A 1 230 ? -45.114 2.332 37.664 1.00 64.69 230 GLY A N 1
ATOM 1866 C CA . GLY A 1 230 ? -43.706 2.580 37.314 1.00 64.69 230 GLY A CA 1
ATOM 1867 C C . GLY A 1 230 ? -43.066 1.601 36.329 1.00 64.69 230 GLY A C 1
ATOM 1868 O O . GLY A 1 230 ? -41.920 1.820 35.940 1.00 64.69 230 GLY A O 1
ATOM 1869 N N . VAL A 1 231 ? -43.780 0.565 35.874 1.00 63.56 231 VAL A N 1
ATOM 1870 C CA . VAL A 1 231 ? -43.321 -0.277 34.757 1.00 63.56 231 VAL A CA 1
ATOM 1871 C C . VAL A 1 231 ? -43.899 0.285 33.454 1.00 63.56 231 VAL A C 1
ATOM 1873 O O . VAL A 1 231 ? -45.117 0.263 33.283 1.00 63.56 231 VAL A O 1
ATOM 1876 N N . PRO A 1 232 ? -43.072 0.809 32.531 1.00 71.06 232 PRO A N 1
ATOM 1877 C CA . PRO A 1 232 ? -43.562 1.319 31.257 1.00 71.06 232 PRO A CA 1
ATOM 1878 C C . PRO A 1 232 ? -44.199 0.184 30.452 1.00 71.06 232 PRO A C 1
ATOM 1880 O O . PRO A 1 232 ? -43.579 -0.869 30.280 1.00 71.06 232 PRO A O 1
ATOM 1883 N N . GLU A 1 233 ? -45.408 0.396 29.925 1.00 71.44 233 GLU A N 1
ATOM 1884 C CA . GLU A 1 233 ? -46.022 -0.559 29.003 1.00 71.44 233 GLU A CA 1
ATOM 1885 C C . GLU A 1 233 ? -45.074 -0.822 27.825 1.00 71.44 233 GLU A C 1
ATOM 1887 O O . GLU A 1 233 ? -44.536 0.099 27.196 1.00 71.44 233 GLU A O 1
ATOM 1892 N N . LYS A 1 234 ? -44.819 -2.104 27.546 1.00 70.31 234 LYS A N 1
ATOM 1893 C CA . LYS A 1 234 ? -43.887 -2.527 26.501 1.00 70.31 234 LYS A CA 1
ATOM 1894 C C . LYS A 1 234 ? -44.391 -2.029 25.145 1.00 70.31 234 LYS A C 1
ATOM 1896 O O . LYS A 1 234 ? -45.336 -2.587 24.593 1.00 70.31 234 LYS A O 1
ATOM 1901 N N . LYS A 1 235 ? -43.724 -1.014 24.586 1.00 76.06 235 LYS A N 1
ATOM 1902 C CA . LYS A 1 235 ? -44.035 -0.480 23.253 1.00 76.06 235 LYS A CA 1
ATOM 1903 C C . LYS A 1 235 ? -43.945 -1.599 22.212 1.00 76.06 235 LYS A C 1
ATOM 1905 O O . LYS A 1 235 ? -42.892 -2.220 22.049 1.00 76.06 235 LYS A O 1
ATOM 1910 N N . ALA A 1 236 ? -45.051 -1.863 21.518 1.00 72.25 236 ALA A N 1
ATOM 1911 C CA . ALA A 1 236 ? -45.072 -2.784 20.391 1.00 72.25 236 ALA A CA 1
ATOM 1912 C C . ALA A 1 236 ? -44.229 -2.185 19.258 1.00 72.25 236 ALA A C 1
ATOM 1914 O O . ALA A 1 236 ? -44.547 -1.118 18.735 1.00 72.25 236 ALA A O 1
ATOM 1915 N N . LEU A 1 237 ? -43.118 -2.842 18.918 1.00 64.19 237 LEU A N 1
ATOM 1916 C CA . LEU A 1 237 ? -42.280 -2.418 17.801 1.00 64.19 237 LEU A CA 1
ATOM 1917 C C . LEU A 1 237 ? -43.077 -2.549 16.494 1.00 64.19 237 LEU A C 1
ATOM 1919 O O . LEU A 1 237 ? -43.785 -3.547 16.323 1.00 64.19 237 LEU A O 1
ATOM 1923 N N . PRO A 1 238 ? -42.969 -1.578 15.569 1.00 69.88 238 PRO A N 1
ATOM 1924 C CA . PRO A 1 238 ? -43.637 -1.675 14.282 1.00 69.88 238 PRO A CA 1
ATOM 1925 C C . PRO A 1 238 ? -43.149 -2.923 13.543 1.00 69.88 238 PRO A C 1
ATOM 1927 O O . PRO A 1 238 ? -41.948 -3.199 13.465 1.00 69.88 238 PRO A O 1
ATOM 1930 N N . VAL A 1 239 ? -44.100 -3.684 13.002 1.00 69.88 239 VAL A N 1
ATOM 1931 C CA . VAL A 1 239 ? -43.825 -4.901 12.237 1.00 69.88 239 VAL A CA 1
ATOM 1932 C C . VAL A 1 239 ? -42.923 -4.544 11.056 1.00 69.88 239 VAL A C 1
ATOM 1934 O O . VAL A 1 239 ? -43.265 -3.711 10.217 1.00 69.88 239 VAL A O 1
ATOM 1937 N N . THR A 1 240 ? -41.738 -5.150 11.012 1.00 60.81 240 THR A N 1
ATOM 1938 C CA . THR A 1 240 ? -40.737 -4.882 9.978 1.00 60.81 240 THR A CA 1
ATOM 1939 C C . THR A 1 240 ? -41.218 -5.451 8.645 1.00 60.81 240 THR A C 1
ATOM 1941 O O . THR A 1 240 ? -41.195 -6.661 8.439 1.00 60.81 240 THR A O 1
ATOM 1944 N N . VAL A 1 241 ? -41.658 -4.585 7.731 1.00 71.12 241 VAL A N 1
ATOM 1945 C CA . VAL A 1 241 ? -41.986 -4.977 6.354 1.00 71.12 241 VAL A CA 1
ATOM 1946 C C . VAL A 1 241 ? -40.680 -5.078 5.554 1.00 71.12 241 VAL A C 1
ATOM 1948 O O . VAL A 1 241 ? -39.995 -4.061 5.394 1.00 71.12 241 VAL A O 1
ATOM 1951 N N . PRO A 1 242 ? -40.295 -6.264 5.046 1.00 62.84 242 PRO A N 1
ATOM 1952 C CA . PRO A 1 242 ? -39.075 -6.416 4.264 1.00 62.84 242 PRO A CA 1
ATOM 1953 C C . PRO A 1 242 ? -39.218 -5.687 2.921 1.00 62.84 242 PRO A C 1
ATOM 1955 O O . PRO A 1 242 ? -39.984 -6.096 2.051 1.00 62.84 242 PRO A O 1
ATOM 1958 N N . LYS A 1 243 ? -38.468 -4.596 2.731 1.00 65.62 243 LYS A N 1
ATOM 1959 C CA . LYS A 1 243 ? -38.336 -3.934 1.423 1.00 65.62 243 LYS A CA 1
ATOM 1960 C C . LYS A 1 243 ? -37.251 -4.637 0.607 1.00 65.62 243 LYS A C 1
ATOM 1962 O O . LYS A 1 243 ? -36.136 -4.826 1.089 1.00 65.62 243 LYS A O 1
ATOM 1967 N N . SER A 1 244 ? -37.560 -5.009 -0.635 1.00 64.94 244 SER A N 1
ATOM 1968 C CA . SER A 1 244 ? -36.576 -5.602 -1.545 1.00 64.94 244 SER A CA 1
ATOM 1969 C C . SER A 1 244 ? -35.473 -4.591 -1.906 1.00 64.94 244 SER A C 1
ATOM 1971 O O . SER A 1 244 ? -35.792 -3.420 -2.138 1.00 64.94 244 SER A O 1
ATOM 1973 N N . PRO A 1 245 ? -34.199 -5.011 -2.014 1.00 68.12 245 PRO A N 1
ATOM 1974 C CA . PRO A 1 245 ? -33.101 -4.117 -2.366 1.00 68.12 245 PRO A CA 1
ATOM 1975 C C . PRO A 1 245 ? -33.305 -3.480 -3.749 1.00 68.12 245 PRO A C 1
ATOM 1977 O O . PRO A 1 245 ? -33.537 -4.172 -4.742 1.00 68.12 245 PRO A O 1
ATOM 1980 N N . VAL A 1 246 ? -33.201 -2.148 -3.811 1.00 62.62 246 VAL A N 1
ATOM 1981 C CA . VAL A 1 246 ? -33.344 -1.340 -5.034 1.00 62.62 246 VAL A CA 1
ATOM 1982 C C . VAL A 1 246 ? -32.114 -1.549 -5.919 1.00 62.62 246 VAL A C 1
ATOM 1984 O O . VAL A 1 246 ? -31.125 -0.824 -5.844 1.00 62.62 246 VAL A O 1
ATOM 1987 N N . PHE A 1 247 ? -32.146 -2.591 -6.747 1.00 51.44 247 PHE A N 1
ATOM 1988 C CA . PHE A 1 247 ? -31.019 -2.998 -7.583 1.00 51.44 247 PHE A CA 1
ATOM 1989 C C . PHE A 1 247 ? -31.046 -2.323 -8.962 1.00 51.44 247 PHE A C 1
ATOM 1991 O O . PHE A 1 247 ? -31.082 -3.015 -9.970 1.00 51.44 247 PHE A O 1
ATOM 1998 N N . THR A 1 248 ? -31.021 -0.985 -9.028 1.00 52.84 248 THR A N 1
ATOM 1999 C CA . THR A 1 248 ? -30.597 -0.237 -10.235 1.00 52.84 248 THR A CA 1
ATOM 2000 C C . THR A 1 248 ? -30.217 1.213 -9.896 1.00 52.84 248 THR A C 1
ATOM 2002 O O . THR A 1 248 ? -31.084 2.067 -9.729 1.00 52.84 248 THR A O 1
ATOM 2005 N N . LEU A 1 249 ? -28.915 1.520 -9.876 1.00 55.03 249 LEU A N 1
ATOM 2006 C CA . LEU A 1 249 ? -28.384 2.889 -9.925 1.00 55.03 249 LEU A CA 1
ATOM 2007 C C . LEU A 1 249 ? -28.336 3.370 -11.381 1.00 55.03 249 LEU A C 1
ATOM 2009 O O . LEU A 1 249 ? -27.325 3.182 -12.052 1.00 55.03 249 LEU A O 1
ATOM 2013 N N . LYS A 1 250 ? -29.414 3.989 -11.875 1.00 56.41 250 LYS A N 1
ATOM 2014 C CA . LYS A 1 250 ? -29.395 4.780 -13.121 1.00 56.41 250 LYS A CA 1
ATOM 2015 C C . LYS A 1 250 ? -30.364 5.963 -13.052 1.00 56.41 250 LYS A C 1
ATOM 2017 O O . LYS A 1 250 ? -31.357 5.967 -13.760 1.00 56.41 250 LYS A O 1
ATOM 2022 N N . SER A 1 251 ? -30.047 6.935 -12.192 1.00 50.47 251 SER A N 1
ATOM 2023 C CA . SER A 1 251 ? -30.369 8.373 -12.331 1.00 50.47 251 SER A CA 1
ATOM 2024 C C . SER A 1 251 ? -30.121 9.075 -10.991 1.00 50.47 251 SER A C 1
ATOM 2026 O O . SER A 1 251 ? -31.022 9.226 -10.167 1.00 50.47 251 SER A O 1
ATOM 2028 N N . ARG A 1 252 ? -28.875 9.498 -10.741 1.00 47.41 252 ARG A N 1
ATOM 2029 C CA . ARG A 1 252 ? -28.561 10.416 -9.638 1.00 47.41 252 ARG A CA 1
ATOM 2030 C C . ARG A 1 252 ? -28.968 11.827 -10.064 1.00 47.41 252 ARG A C 1
ATOM 2032 O O . ARG A 1 252 ? -28.119 12.634 -10.417 1.00 47.41 252 ARG A O 1
ATOM 2039 N N . THR A 1 253 ? -30.263 12.110 -10.026 1.00 41.03 253 THR A N 1
ATOM 2040 C CA . THR A 1 253 ? -30.768 13.484 -10.020 1.00 41.03 253 THR A CA 1
ATOM 2041 C C . THR A 1 253 ? -31.083 13.805 -8.569 1.00 41.03 253 THR A C 1
ATOM 2043 O O . THR A 1 253 ? -31.971 13.201 -7.971 1.00 41.03 253 THR A O 1
ATOM 2046 N N . ARG A 1 254 ? -30.290 14.687 -7.956 1.00 44.44 254 ARG A N 1
ATOM 2047 C CA . ARG A 1 254 ? -30.500 15.132 -6.575 1.00 44.44 254 ARG A CA 1
ATOM 2048 C C . ARG A 1 254 ? -31.714 16.065 -6.576 1.00 44.44 254 ARG A C 1
ATOM 2050 O O . ARG A 1 254 ? -31.566 17.264 -6.765 1.00 44.44 254 ARG A O 1
ATOM 2057 N N . MET A 1 255 ? -32.910 15.499 -6.443 1.00 36.62 255 MET A N 1
ATOM 2058 C CA . MET A 1 255 ? -34.102 16.273 -6.109 1.00 36.62 255 MET A CA 1
ATOM 2059 C C . MET A 1 255 ? -34.046 16.607 -4.619 1.00 36.62 255 MET A C 1
ATOM 2061 O O . MET A 1 255 ? -33.862 15.723 -3.782 1.00 36.62 255 MET A O 1
ATOM 2065 N N . LEU A 1 256 ? -34.132 17.901 -4.319 1.00 49.44 256 LEU A N 1
ATOM 2066 C CA . LEU A 1 256 ? -34.251 18.445 -2.973 1.00 49.44 256 LEU A CA 1
ATOM 2067 C C . LEU A 1 256 ? -35.655 18.079 -2.463 1.00 49.44 256 LEU A C 1
ATOM 2069 O O . LEU A 1 256 ? -36.650 18.651 -2.900 1.00 49.44 256 LEU A O 1
ATOM 2073 N N . GLY A 1 257 ? -35.741 17.046 -1.627 1.00 40.75 257 GLY A N 1
ATOM 2074 C CA . GLY A 1 257 ? -36.989 16.551 -1.055 1.00 40.75 257 GLY A CA 1
ATOM 2075 C C . GLY A 1 257 ? -37.147 17.018 0.385 1.00 40.75 257 GLY A C 1
ATOM 2076 O O . GLY A 1 257 ? -36.474 16.485 1.257 1.00 40.75 257 GLY A O 1
ATOM 2077 N N . ARG A 1 258 ? -38.006 18.031 0.544 1.00 38.62 258 ARG A N 1
ATOM 2078 C CA . ARG A 1 258 ? -38.868 18.405 1.679 1.00 38.62 258 ARG A CA 1
ATOM 2079 C C . ARG A 1 258 ? -38.616 17.685 3.014 1.00 38.62 258 ARG A C 1
ATOM 2081 O O . ARG A 1 258 ? -38.781 16.472 3.112 1.00 38.62 258 ARG A O 1
ATOM 2088 N N . ASP A 1 259 ? -38.300 18.486 4.027 1.00 40.09 259 ASP A N 1
ATOM 2089 C CA . ASP A 1 259 ? -38.175 18.090 5.427 1.00 40.09 259 ASP A CA 1
ATOM 2090 C C . ASP A 1 259 ? -39.457 17.414 5.939 1.00 40.09 259 ASP A C 1
ATOM 2092 O O . ASP A 1 259 ? -40.534 18.011 5.932 1.00 40.09 259 ASP A O 1
ATOM 2096 N N . GLU A 1 260 ? -39.326 16.169 6.397 1.00 43.34 260 GLU A N 1
ATOM 2097 C CA . GLU A 1 260 ? -40.274 15.560 7.326 1.00 43.34 260 GLU A CA 1
ATOM 2098 C C . GLU A 1 260 ? -39.641 15.579 8.718 1.00 43.34 260 GLU A C 1
ATOM 2100 O O . GLU A 1 260 ? -38.555 15.033 8.946 1.00 43.34 260 GLU A O 1
ATOM 2105 N N . GLU A 1 261 ? -40.325 16.271 9.626 1.00 48.78 261 GLU A N 1
ATOM 2106 C CA . GLU A 1 261 ? -39.979 16.437 11.030 1.00 48.78 261 GLU A CA 1
ATOM 2107 C C . GLU A 1 261 ? -39.796 15.071 11.697 1.00 48.78 261 GLU A C 1
ATOM 2109 O O . GLU A 1 261 ? -40.742 14.314 11.911 1.00 48.78 261 GLU A O 1
ATOM 2114 N N . LYS A 1 262 ? -38.549 14.746 12.047 1.00 41.25 262 LYS A N 1
ATOM 2115 C CA . LYS A 1 262 ? -38.256 13.641 12.956 1.00 41.25 262 LYS A CA 1
ATOM 2116 C C . LYS A 1 262 ? -38.279 14.164 14.381 1.00 41.25 262 LYS A C 1
ATOM 2118 O O . LYS A 1 262 ? -37.481 15.021 14.762 1.00 41.25 262 LYS A O 1
ATOM 2123 N N . GLU A 1 263 ? -39.217 13.617 15.140 1.00 46.88 263 GLU A N 1
ATOM 2124 C CA . GLU A 1 263 ? -39.377 13.787 16.576 1.00 46.88 263 GLU A CA 1
ATOM 2125 C C . GLU A 1 263 ? -38.040 13.621 17.312 1.00 46.88 263 GLU A C 1
ATOM 2127 O O . GLU A 1 263 ? -37.248 12.712 17.055 1.00 46.88 263 GLU A O 1
ATOM 2132 N N . LYS A 1 264 ? -37.787 14.549 18.236 1.00 40.78 264 LYS A N 1
ATOM 2133 C CA . LYS A 1 264 ? -36.580 14.612 19.057 1.00 40.78 264 LYS A CA 1
ATOM 2134 C C . LYS A 1 264 ? -36.557 13.426 20.026 1.00 40.78 264 LYS A C 1
ATOM 2136 O O . LYS A 1 264 ? -37.240 13.450 21.047 1.00 40.78 264 LYS A O 1
ATOM 2141 N N . GLU A 1 265 ? -35.726 12.423 19.752 1.00 45.16 265 GLU A N 1
ATOM 2142 C CA . GLU A 1 265 ? -35.297 11.465 20.774 1.00 45.16 265 GLU A CA 1
ATOM 2143 C C . GLU A 1 265 ? -34.506 12.213 21.856 1.00 45.16 265 GLU A C 1
ATOM 2145 O O . GLU A 1 265 ? -33.458 12.814 21.606 1.00 45.16 265 GLU A O 1
ATOM 2150 N N . VAL A 1 266 ? -35.038 12.207 23.079 1.00 49.56 266 VAL A N 1
ATOM 2151 C CA . VAL A 1 266 ? -34.389 12.784 24.257 1.00 49.56 266 VAL A CA 1
ATOM 2152 C C . VAL A 1 266 ? -33.221 11.879 24.643 1.00 49.56 266 VAL A C 1
ATOM 2154 O O . VAL A 1 266 ? -33.390 10.873 25.328 1.00 49.56 266 VAL A O 1
ATOM 2157 N N . VAL A 1 267 ? -32.022 12.237 24.187 1.00 47.41 267 VAL A N 1
ATOM 2158 C CA . VAL A 1 267 ? -30.773 11.621 24.645 1.00 47.41 267 VAL A CA 1
ATOM 2159 C C . VAL A 1 267 ? -30.570 11.988 26.124 1.00 47.41 267 VAL A C 1
ATOM 2161 O O . VAL A 1 267 ? -30.623 13.176 26.461 1.00 47.41 267 VAL A O 1
ATOM 2164 N N . PRO A 1 268 ? -30.344 11.016 27.027 1.00 48.06 268 PRO A N 1
ATOM 2165 C CA . PRO A 1 268 ? -30.091 11.303 28.432 1.00 48.06 268 PRO A CA 1
ATOM 2166 C C . PRO A 1 268 ? -28.831 12.164 28.585 1.00 48.06 268 PRO A C 1
ATOM 2168 O O . PRO A 1 268 ? -27.785 11.895 27.994 1.00 48.06 268 PRO A O 1
ATOM 2171 N N . VAL A 1 269 ? -28.952 13.222 29.386 1.00 50.69 269 VAL A N 1
ATOM 2172 C CA . VAL A 1 269 ? -27.888 14.188 29.672 1.00 50.69 269 VAL A CA 1
ATOM 2173 C C . VAL A 1 269 ? -26.732 13.478 30.376 1.00 50.69 269 VAL A C 1
ATOM 2175 O O . VAL A 1 269 ? -26.815 13.127 31.552 1.00 50.69 269 VAL A O 1
ATOM 2178 N N . ILE A 1 270 ? -25.630 13.284 29.655 1.00 56.00 270 ILE A N 1
ATOM 2179 C CA . ILE A 1 270 ? -24.359 12.836 30.222 1.00 56.00 270 ILE A CA 1
ATOM 2180 C C . ILE A 1 270 ? -23.784 14.015 31.020 1.00 56.00 270 ILE A C 1
ATOM 2182 O O . ILE A 1 270 ? -23.385 15.027 30.443 1.00 56.00 270 ILE A O 1
ATOM 2186 N N . LYS A 1 271 ? -23.749 13.902 32.355 1.00 56.94 271 LYS A N 1
ATOM 2187 C CA . LYS A 1 271 ? -22.990 14.812 33.230 1.00 56.94 271 LYS A CA 1
ATOM 2188 C C . LYS A 1 271 ? -21.500 14.645 32.909 1.00 56.94 271 LYS A C 1
ATOM 2190 O O . LYS A 1 271 ? -20.858 13.723 33.401 1.00 56.94 271 LYS A O 1
ATOM 2195 N N . ALA A 1 272 ? -20.965 15.503 32.047 1.00 63.31 272 ALA A N 1
ATOM 2196 C CA . ALA A 1 272 ? -19.533 15.562 31.790 1.00 63.31 272 ALA A CA 1
ATOM 2197 C C . ALA A 1 272 ? -18.819 16.239 32.970 1.00 63.31 272 ALA A C 1
ATOM 2199 O O . ALA A 1 272 ? -19.310 17.228 33.518 1.00 63.31 272 ALA A O 1
ATOM 2200 N N . ASN A 1 273 ? -17.660 15.702 33.358 1.00 68.06 273 ASN A N 1
ATOM 2201 C CA . ASN A 1 273 ? -16.795 16.330 34.355 1.00 68.06 273 ASN A CA 1
ATOM 2202 C C . ASN A 1 273 ? -16.358 17.727 33.875 1.00 68.06 273 ASN A C 1
ATOM 2204 O O . ASN A 1 273 ? -16.118 17.900 32.676 1.00 68.06 273 ASN A O 1
ATOM 2208 N N .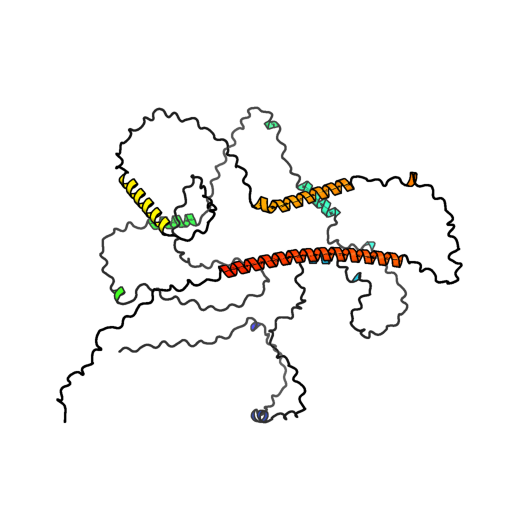 PRO A 1 274 ? -16.247 18.715 34.785 1.00 72.19 274 PRO A N 1
ATOM 2209 C CA . PRO A 1 274 ? -15.871 20.076 34.429 1.00 72.19 274 PRO A CA 1
ATOM 2210 C C . PRO A 1 274 ? -14.519 20.079 33.721 1.00 72.19 274 PRO A C 1
ATOM 2212 O O . PRO A 1 274 ? -13.554 19.444 34.152 1.00 72.19 274 PRO A O 1
ATOM 2215 N N . MET A 1 275 ? -14.482 20.779 32.595 1.00 59.62 275 MET A N 1
ATOM 2216 C CA . MET A 1 275 ? -13.322 20.825 31.725 1.00 59.62 275 MET A CA 1
ATOM 2217 C C . MET A 1 275 ? -12.158 21.541 32.446 1.00 59.62 275 MET A C 1
ATOM 2219 O O . MET A 1 275 ? -12.392 22.586 33.060 1.00 59.62 275 MET A O 1
ATOM 2223 N N . PRO A 1 276 ? -10.919 21.011 32.408 1.00 68.44 276 PRO A N 1
ATOM 2224 C CA . PRO A 1 276 ? -9.775 21.635 33.069 1.00 68.44 276 PRO A CA 1
ATOM 2225 C C . PRO A 1 276 ? -9.579 23.090 32.623 1.00 68.44 276 PRO A C 1
ATOM 2227 O O . PRO A 1 276 ? -9.683 23.398 31.437 1.00 68.44 276 PRO A O 1
ATOM 2230 N N . HIS A 1 277 ? -9.295 23.976 33.579 1.00 58.62 277 HIS A N 1
ATOM 2231 C CA . HIS A 1 277 ? -9.181 25.419 33.365 1.00 58.62 277 HIS A CA 1
ATOM 2232 C C . HIS A 1 277 ? -8.147 25.747 32.273 1.00 58.62 277 HIS A C 1
ATOM 2234 O O . HIS A 1 277 ? -6.961 25.429 32.407 1.00 58.62 277 HIS A O 1
ATOM 2240 N N . TYR A 1 278 ? -8.583 26.420 31.203 1.00 56.91 278 TYR A N 1
ATOM 2241 C CA . TYR A 1 278 ? -7.689 26.937 30.167 1.00 56.91 278 TYR A CA 1
ATOM 2242 C C . TYR A 1 278 ? -6.664 27.885 30.810 1.00 56.91 278 TYR A C 1
ATOM 2244 O O . TYR A 1 278 ? -7.048 28.831 31.495 1.00 56.91 278 TYR A O 1
ATOM 2252 N N . GLY A 1 279 ? -5.370 27.613 30.627 1.00 69.38 279 GLY A N 1
ATOM 2253 C CA . GLY A 1 279 ? -4.272 28.454 31.124 1.00 69.38 279 GLY A CA 1
ATOM 2254 C C . GLY A 1 279 ? -3.189 27.705 31.902 1.00 69.38 279 GLY A C 1
ATOM 2255 O O . GLY A 1 279 ? -2.055 28.174 31.959 1.00 69.38 279 GLY A O 1
ATOM 2256 N N . VAL A 1 280 ? -3.487 26.514 32.430 1.00 71.75 280 VAL A N 1
ATOM 2257 C CA . VAL A 1 280 ? -2.461 25.623 32.992 1.00 71.75 280 VAL A CA 1
ATOM 2258 C C . VAL A 1 280 ? -2.028 24.647 31.895 1.00 71.75 280 VAL A C 1
ATOM 2260 O O . VAL A 1 280 ? -2.882 23.926 31.375 1.00 71.75 280 VAL A O 1
ATOM 2263 N N . PRO A 1 281 ? -0.739 24.597 31.505 1.00 65.94 281 PRO A N 1
ATOM 2264 C CA . PRO A 1 281 ? -0.262 23.639 30.516 1.00 65.94 281 PRO A CA 1
ATOM 2265 C C . PRO A 1 281 ? -0.557 22.219 31.002 1.00 65.94 281 PRO A C 1
ATOM 2267 O O . PRO A 1 281 ? 0.055 21.739 31.960 1.00 65.94 281 PRO A O 1
ATOM 2270 N N . PHE A 1 282 ? -1.514 21.551 30.360 1.00 67.06 282 PHE A N 1
ATOM 2271 C CA . PHE A 1 282 ? -1.796 20.148 30.618 1.00 67.06 282 PHE A CA 1
ATOM 2272 C C . PHE A 1 282 ? -0.580 19.343 30.166 1.00 67.06 282 PHE A C 1
ATOM 2274 O O . PHE A 1 282 ? -0.330 19.188 28.973 1.00 67.06 282 PHE A O 1
ATOM 2281 N N . LYS A 1 283 ? 0.210 18.875 31.132 1.00 73.56 283 LYS A N 1
ATOM 2282 C CA . LYS A 1 283 ? 1.284 17.914 30.899 1.00 73.56 283 LYS A CA 1
ATOM 2283 C C . LYS A 1 283 ? 0.701 16.522 31.134 1.00 73.56 283 LYS A C 1
ATOM 2285 O O . LYS A 1 283 ? 0.616 16.118 32.299 1.00 73.56 283 LYS A O 1
ATOM 2290 N N . PRO A 1 284 ? 0.252 15.801 30.088 1.00 69.88 284 PRO A N 1
ATOM 2291 C CA . PRO A 1 284 ? -0.168 14.420 30.257 1.00 69.88 284 PRO A CA 1
ATOM 2292 C C . PRO A 1 284 ? 1.015 13.642 30.828 1.00 69.88 284 PRO A C 1
ATOM 2294 O O . PRO A 1 284 ? 2.083 13.577 30.220 1.00 69.88 284 PRO A O 1
ATOM 2297 N N . LYS A 1 285 ? 0.843 13.080 32.027 1.00 70.38 285 LYS A N 1
ATOM 2298 C CA . LYS A 1 285 ? 1.795 12.106 32.552 1.00 70.38 285 LYS A CA 1
ATOM 2299 C C . LYS A 1 285 ? 1.677 10.885 31.650 1.00 70.38 285 LYS A C 1
ATOM 2301 O O . LYS A 1 285 ? 0.659 10.196 31.695 1.00 70.38 285 LYS A O 1
ATOM 2306 N N . MET A 1 286 ? 2.669 10.673 30.786 1.00 62.66 286 MET A N 1
ATOM 2307 C CA . MET A 1 286 ? 2.743 9.444 30.004 1.00 62.66 286 MET A CA 1
ATOM 2308 C C . MET A 1 286 ? 2.745 8.270 30.990 1.00 62.66 286 MET A C 1
ATOM 2310 O O . MET A 1 286 ? 3.415 8.372 32.024 1.00 62.66 286 MET A O 1
ATOM 2314 N N . PRO A 1 287 ? 1.962 7.204 30.743 1.00 65.00 287 PRO A N 1
ATOM 2315 C CA . PRO A 1 287 ? 2.003 6.030 31.593 1.00 65.00 287 PRO A CA 1
ATOM 2316 C C . PRO A 1 287 ? 3.435 5.506 31.570 1.00 65.00 287 PRO A C 1
ATOM 2318 O O . PRO A 1 287 ? 3.947 5.088 30.534 1.00 65.00 287 PRO A O 1
ATOM 2321 N N . GLU A 1 288 ? 4.095 5.616 32.716 1.00 63.50 288 GLU A N 1
ATOM 2322 C CA . GLU A 1 288 ? 5.423 5.077 32.942 1.00 63.50 288 GLU A CA 1
ATOM 2323 C C . GLU A 1 288 ? 5.385 3.596 32.565 1.00 63.50 288 GLU A C 1
ATOM 2325 O O . GLU A 1 288 ? 4.545 2.846 33.074 1.00 63.50 288 GLU A O 1
ATOM 2330 N N . GLN A 1 289 ? 6.235 3.190 31.620 1.00 59.19 289 GLN A N 1
ATOM 2331 C CA . GLN A 1 289 ? 6.331 1.807 31.170 1.00 59.19 289 GLN A CA 1
ATOM 2332 C C . GLN A 1 289 ? 6.986 0.999 32.294 1.00 59.19 289 GLN A C 1
ATOM 2334 O O . GLN A 1 289 ? 8.183 0.733 32.298 1.00 59.19 289 GLN A O 1
ATOM 2339 N N . ARG A 1 290 ? 6.192 0.682 33.318 1.00 59.84 290 ARG A N 1
ATOM 2340 C CA . ARG A 1 290 ? 6.626 -0.112 34.459 1.00 59.84 290 ARG A CA 1
ATOM 2341 C C . ARG A 1 290 ? 6.885 -1.520 33.958 1.00 59.84 290 ARG A C 1
ATOM 2343 O O . ARG A 1 290 ? 5.972 -2.183 33.470 1.00 59.84 290 ARG A O 1
ATOM 2350 N N . HIS A 1 291 ? 8.130 -1.964 34.078 1.00 55.88 291 HIS A N 1
ATOM 2351 C CA . HIS A 1 291 ? 8.474 -3.367 33.925 1.00 55.88 291 HIS A CA 1
ATOM 2352 C C . HIS A 1 291 ? 7.721 -4.142 35.015 1.00 55.88 291 HIS A C 1
ATOM 2354 O O . HIS A 1 291 ? 8.015 -4.008 36.202 1.00 55.88 291 HIS A O 1
ATOM 2360 N N . VAL A 1 292 ? 6.667 -4.862 34.627 1.00 53.06 292 VAL A N 1
ATOM 2361 C CA . VAL A 1 292 ? 5.879 -5.677 35.554 1.00 53.06 292 VAL A CA 1
ATOM 2362 C C . VAL A 1 292 ? 6.592 -7.012 35.697 1.00 53.06 292 VAL A C 1
ATOM 2364 O O . VAL A 1 292 ? 6.376 -7.934 34.914 1.00 53.06 292 VAL A O 1
ATOM 2367 N N . GLU A 1 293 ? 7.457 -7.119 36.701 1.00 63.03 293 GLU A N 1
ATOM 2368 C CA . GLU A 1 293 ? 7.895 -8.425 37.178 1.00 63.03 293 GLU A CA 1
ATOM 2369 C C . GLU A 1 293 ? 6.703 -9.107 37.853 1.00 63.03 293 GLU A C 1
ATOM 2371 O O . GLU A 1 293 ? 6.094 -8.576 38.787 1.00 63.03 293 GLU A O 1
ATOM 2376 N N . VAL A 1 294 ? 6.317 -10.272 37.332 1.00 59.38 294 VAL A N 1
ATOM 2377 C CA . VAL A 1 294 ? 5.220 -11.071 37.882 1.00 59.38 294 VAL A CA 1
ATOM 2378 C C . VAL A 1 294 ? 5.711 -11.740 39.165 1.00 59.38 294 VAL A C 1
ATOM 2380 O O . VAL A 1 294 ? 6.094 -12.906 39.176 1.00 59.38 294 VAL A O 1
ATOM 2383 N N . CYS A 1 295 ? 5.708 -10.987 40.262 1.00 58.84 295 CYS A N 1
ATOM 2384 C CA . CYS A 1 295 ? 5.847 -11.544 41.600 1.00 58.84 295 CYS A CA 1
ATOM 2385 C C . CYS A 1 295 ? 4.513 -12.187 42.022 1.00 58.84 295 CYS A C 1
ATOM 2387 O O . CYS A 1 295 ? 3.453 -11.579 41.826 1.00 58.84 295 CYS A O 1
ATOM 2389 N N . PRO A 1 296 ? 4.526 -13.401 42.604 1.00 69.69 296 PRO A N 1
ATOM 2390 C CA . PRO A 1 296 ? 3.317 -14.054 43.090 1.00 69.69 296 PRO A CA 1
ATOM 2391 C C . PRO A 1 296 ? 2.590 -13.145 44.088 1.00 69.69 296 PRO A C 1
ATOM 2393 O O . PRO A 1 296 ? 3.189 -12.542 44.977 1.00 69.69 296 PRO A O 1
ATOM 2396 N N . PHE A 1 297 ? 1.281 -13.017 43.896 1.00 49.84 297 PHE A N 1
ATOM 2397 C CA . PHE A 1 297 ? 0.402 -12.112 44.627 1.00 49.84 297 PHE A CA 1
ATOM 2398 C C . PHE A 1 297 ? 0.414 -12.412 46.139 1.00 49.84 297 PHE A C 1
ATOM 2400 O O . PHE A 1 297 ? -0.208 -13.362 46.602 1.00 49.84 297 PHE A O 1
ATOM 2407 N N . SER A 1 298 ? 1.066 -11.569 46.942 1.00 64.38 298 SER A N 1
ATOM 2408 C CA . SER A 1 298 ? 0.809 -11.490 48.383 1.00 64.38 298 SER A CA 1
ATOM 2409 C C . SER A 1 298 ? 0.069 -10.183 48.674 1.00 64.38 298 SER A C 1
ATOM 2411 O O . SER A 1 298 ? 0.580 -9.077 48.504 1.00 64.38 298 SER A O 1
ATOM 2413 N N . PHE A 1 299 ? -1.207 -10.304 49.041 1.00 59.56 299 PHE A N 1
ATOM 2414 C CA . PHE A 1 299 ? -2.073 -9.159 49.349 1.00 59.56 299 PHE A CA 1
ATOM 2415 C C . PHE A 1 299 ? -1.672 -8.479 50.672 1.00 59.56 299 PHE A C 1
ATOM 2417 O O . PHE A 1 299 ? -1.912 -7.291 50.864 1.00 59.56 299 PHE A O 1
ATOM 2424 N N . ASP A 1 300 ? -0.966 -9.219 51.529 1.00 77.44 300 ASP A N 1
ATOM 2425 C CA . ASP A 1 300 ? -0.545 -8.818 52.870 1.00 77.44 300 ASP A CA 1
ATOM 2426 C C . ASP A 1 300 ? 0.329 -7.557 52.887 1.00 77.44 300 ASP A C 1
ATOM 2428 O O . ASP A 1 300 ? 0.109 -6.654 53.692 1.00 77.44 300 ASP A O 1
ATOM 2432 N N . ALA A 1 301 ? 1.299 -7.448 51.974 1.00 76.25 301 ALA A N 1
ATOM 2433 C CA . ALA A 1 301 ? 2.180 -6.281 51.915 1.00 76.25 301 ALA A CA 1
ATOM 2434 C C . ALA A 1 301 ? 1.414 -5.013 51.504 1.00 76.25 301 ALA A C 1
ATOM 2436 O O . ALA A 1 301 ? 1.609 -3.942 52.078 1.00 76.25 301 ALA A O 1
ATOM 2437 N N . ARG A 1 302 ? 0.488 -5.155 50.548 1.00 74.19 302 ARG A N 1
ATOM 2438 C CA . ARG A 1 302 ? -0.312 -4.050 50.010 1.00 74.19 302 ARG A CA 1
ATOM 2439 C C . ARG A 1 302 ? -1.383 -3.585 51.001 1.00 74.19 302 ARG A C 1
ATOM 2441 O O . ARG A 1 302 ? -1.698 -2.399 51.048 1.00 74.19 302 ARG A O 1
ATOM 2448 N N . ASP A 1 303 ? -1.929 -4.493 51.806 1.00 79.81 303 ASP A N 1
ATOM 2449 C CA . ASP A 1 303 ? -2.888 -4.154 52.860 1.00 79.81 303 ASP A CA 1
ATOM 2450 C C . ASP A 1 303 ? -2.232 -3.461 54.052 1.00 79.81 303 ASP A C 1
ATOM 2452 O O . ASP A 1 303 ? -2.771 -2.461 54.533 1.00 79.81 303 ASP A O 1
ATOM 2456 N N . ARG A 1 304 ? -1.034 -3.903 54.461 1.00 85.12 304 ARG A N 1
ATOM 2457 C CA . ARG A 1 304 ? -0.239 -3.200 55.480 1.00 85.12 304 ARG A CA 1
ATOM 2458 C C . ARG A 1 304 ? 0.150 -1.797 55.021 1.00 85.12 304 ARG A C 1
ATOM 2460 O O . ARG A 1 304 ? -0.004 -0.845 55.777 1.00 85.12 304 ARG A O 1
ATOM 2467 N N . GLU A 1 305 ? 0.575 -1.636 53.768 1.00 84.56 305 GLU A N 1
ATOM 2468 C CA . GLU A 1 305 ? 0.893 -0.317 53.204 1.00 84.56 305 GLU A CA 1
ATOM 2469 C C . GLU A 1 305 ? -0.332 0.614 53.198 1.00 84.56 305 GLU A C 1
ATOM 2471 O O . GLU A 1 305 ? -0.235 1.791 53.556 1.00 84.56 305 GLU A O 1
ATOM 2476 N N . ARG A 1 306 ? -1.513 0.075 52.873 1.00 83.44 306 ARG A N 1
ATOM 2477 C CA . ARG A 1 306 ? -2.777 0.822 52.890 1.00 83.44 306 ARG A CA 1
ATOM 2478 C C . ARG A 1 306 ? -3.176 1.258 54.300 1.00 83.44 306 ARG A C 1
ATOM 2480 O O . ARG A 1 306 ? -3.685 2.364 54.461 1.00 83.44 306 ARG A O 1
ATOM 2487 N N . GLN A 1 307 ? -2.952 0.410 55.305 1.00 84.38 307 GLN A N 1
ATOM 2488 C CA . GLN A 1 307 ? -3.189 0.743 56.712 1.00 84.38 307 GLN A CA 1
ATOM 2489 C C . GLN A 1 307 ? -2.234 1.840 57.192 1.00 84.38 307 GLN A C 1
ATOM 2491 O O . GLN A 1 307 ? -2.704 2.850 57.708 1.00 84.38 307 GLN A O 1
ATOM 2496 N N . ILE A 1 308 ? -0.935 1.720 56.898 1.00 89.50 308 ILE A N 1
ATOM 2497 C CA . ILE A 1 308 ? 0.082 2.719 57.266 1.00 89.50 308 ILE A CA 1
ATOM 2498 C C . ILE A 1 308 ? -0.234 4.088 56.648 1.00 89.50 308 ILE A C 1
ATOM 2500 O O . ILE A 1 308 ? -0.126 5.115 57.314 1.00 89.50 308 ILE A O 1
ATOM 2504 N N . GLN A 1 309 ? -0.651 4.134 55.379 1.00 85.19 309 GLN A N 1
ATOM 2505 C CA . GLN A 1 309 ? -1.049 5.395 54.739 1.00 85.19 309 GLN A CA 1
ATOM 2506 C C . GLN A 1 309 ? -2.294 6.006 55.390 1.00 85.19 309 GLN A C 1
ATOM 2508 O O . GLN A 1 309 ? -2.398 7.227 55.502 1.00 85.19 309 GLN A O 1
ATOM 2513 N N . LYS A 1 310 ? -3.239 5.168 55.826 1.00 84.94 310 LYS A N 1
ATOM 2514 C CA . LYS A 1 310 ? -4.467 5.611 56.491 1.00 84.94 310 LYS A CA 1
ATOM 2515 C C . LYS A 1 310 ? -4.179 6.176 57.886 1.00 84.94 310 LYS A C 1
ATOM 2517 O O . LYS A 1 310 ? -4.724 7.221 58.225 1.00 84.94 310 LYS A O 1
ATOM 2522 N N . GLU A 1 311 ? -3.291 5.532 58.642 1.00 88.44 311 GLU A N 1
ATOM 2523 C CA . GLU A 1 311 ? -2.830 5.992 59.958 1.00 88.44 311 GLU A CA 1
ATOM 2524 C C . GLU A 1 311 ? -2.029 7.291 59.858 1.00 88.44 311 GLU A C 1
ATOM 2526 O O . GLU A 1 311 ? -2.346 8.247 60.559 1.00 88.44 311 GLU A O 1
ATOM 2531 N N . LYS A 1 312 ? -1.081 7.389 58.914 1.00 89.12 312 LYS A N 1
ATOM 2532 C CA . LYS A 1 312 ? -0.336 8.635 58.658 1.00 89.12 312 LYS A CA 1
ATOM 2533 C C . LYS A 1 312 ? -1.260 9.804 58.331 1.00 89.12 312 LYS A C 1
ATOM 2535 O O . LYS A 1 312 ? -1.067 10.898 58.843 1.00 89.12 312 LYS A O 1
ATOM 2540 N N . LYS A 1 313 ? -2.290 9.570 57.513 1.00 83.50 313 LYS A N 1
ATOM 2541 C CA . LYS A 1 313 ? -3.260 10.607 57.143 1.00 83.50 313 LYS A CA 1
ATOM 2542 C C . LYS A 1 313 ? -4.145 11.025 58.320 1.00 83.50 313 LYS A C 1
ATOM 2544 O O . LYS A 1 313 ? -4.526 12.186 58.413 1.00 83.50 313 LYS A O 1
ATOM 2549 N N . MET A 1 314 ? -4.470 10.094 59.219 1.00 79.12 314 MET A N 1
ATOM 2550 C CA . MET A 1 314 ? -5.146 10.417 60.478 1.00 79.12 314 MET A CA 1
ATOM 2551 C C . MET A 1 314 ? -4.247 11.234 61.409 1.00 79.12 314 MET A C 1
ATOM 2553 O O . MET A 1 314 ? -4.723 12.198 61.994 1.00 79.12 314 MET A O 1
ATOM 2557 N N . GLU A 1 315 ? -2.965 10.886 61.521 1.00 82.50 315 GLU A N 1
ATOM 2558 C CA . GLU A 1 315 ? -1.996 11.617 62.344 1.00 82.50 315 GLU A CA 1
ATOM 2559 C C . GLU A 1 315 ? -1.750 13.039 61.811 1.00 82.50 315 GLU A C 1
ATOM 2561 O O . GLU A 1 315 ? -1.664 13.985 62.586 1.00 82.50 315 GLU A O 1
ATOM 2566 N N . GLU A 1 316 ? -1.695 13.213 60.489 1.00 80.94 316 GLU A N 1
ATOM 2567 C CA . GLU A 1 316 ? -1.532 14.514 59.827 1.00 80.94 316 GLU A CA 1
ATOM 2568 C C . GLU A 1 316 ? -2.750 15.426 60.061 1.00 80.94 316 GLU A C 1
ATOM 2570 O O . GLU A 1 316 ? -2.587 16.578 60.453 1.00 80.94 316 GLU A O 1
ATOM 2575 N N . LEU A 1 317 ? -3.969 14.878 59.956 1.00 72.62 317 LEU A N 1
ATOM 2576 C CA . LEU A 1 317 ? -5.213 15.590 60.286 1.00 72.62 317 LEU A CA 1
ATOM 2577 C C . LEU A 1 317 ? -5.350 15.915 61.780 1.00 72.62 317 LEU A C 1
ATOM 2579 O O . LEU A 1 317 ? -6.037 16.866 62.137 1.00 72.62 317 LEU A O 1
ATOM 2583 N N . GLN A 1 318 ? -4.728 15.125 62.659 1.00 69.44 318 GLN A N 1
ATOM 2584 C CA . GLN A 1 318 ? -4.686 15.408 64.096 1.00 69.44 318 GLN A CA 1
ATOM 2585 C C . GLN A 1 318 ? -3.609 16.440 64.462 1.00 69.44 318 GLN A C 1
ATOM 2587 O O . GLN A 1 318 ? -3.762 17.133 65.465 1.00 69.44 318 GLN A O 1
ATOM 2592 N N . LYS A 1 319 ? -2.533 16.550 63.667 1.00 69.88 319 LYS A N 1
ATOM 2593 C CA . LYS A 1 319 ? -1.438 17.518 63.857 1.00 69.88 319 LYS A CA 1
ATOM 2594 C C . LYS A 1 319 ? -1.698 18.886 63.229 1.00 69.88 319 LYS A C 1
ATOM 2596 O O . LYS A 1 319 ? -1.026 19.840 63.616 1.00 69.88 319 LYS A O 1
ATOM 2601 N N . GLU A 1 320 ? -2.637 19.012 62.291 1.00 62.28 320 GLU A N 1
ATOM 2602 C CA . GLU A 1 320 ? -3.107 20.317 61.811 1.00 62.28 320 GLU A CA 1
ATOM 2603 C C . GLU A 1 320 ? -3.859 21.055 62.934 1.00 62.28 320 GLU A C 1
ATOM 2605 O O . GLU A 1 320 ? -5.083 21.011 63.056 1.00 62.28 320 GLU A O 1
ATOM 2610 N N . GLU A 1 321 ? -3.102 21.746 63.790 1.00 64.56 321 GLU A N 1
ATOM 2611 C CA . GLU A 1 321 ? -3.641 22.717 64.736 1.00 64.56 321 GLU A CA 1
ATOM 2612 C C . GLU A 1 321 ? -4.430 23.802 63.989 1.00 64.56 321 GLU A C 1
ATOM 2614 O O . GLU A 1 321 ? -3.982 24.354 62.980 1.00 64.56 321 GLU A O 1
ATOM 2619 N N . VAL A 1 322 ? -5.617 24.116 64.520 1.00 60.09 322 VAL A N 1
ATOM 2620 C CA . VAL A 1 322 ? -6.581 25.071 63.957 1.00 60.09 322 VAL A CA 1
ATOM 2621 C C . VAL A 1 322 ? -5.878 26.374 63.536 1.00 60.09 322 VAL A C 1
ATOM 2623 O O . VAL A 1 322 ? -5.290 27.049 64.391 1.00 60.09 322 VAL A O 1
ATOM 2626 N N . PRO A 1 323 ? -5.956 26.775 62.251 1.00 59.25 323 PRO A N 1
ATOM 2627 C CA . PRO A 1 323 ? -5.303 27.982 61.762 1.00 59.25 323 PRO A CA 1
ATOM 2628 C C . PRO A 1 323 ? -5.787 29.219 62.528 1.00 59.25 323 PRO A C 1
ATOM 2630 O O . PRO A 1 323 ? -6.941 29.635 62.414 1.00 59.25 323 PRO A O 1
ATOM 2633 N N . LYS A 1 324 ? -4.900 29.840 63.315 1.00 60.00 324 LYS A N 1
ATOM 2634 C CA . LYS A 1 324 ? -5.180 31.127 63.966 1.00 60.00 324 LYS A CA 1
ATOM 2635 C C . LYS A 1 324 ? -5.222 32.215 62.894 1.00 60.00 324 LYS A C 1
ATOM 2637 O O . LYS A 1 324 ? -4.183 32.662 62.412 1.00 60.00 324 LYS A O 1
ATOM 2642 N N . PHE A 1 325 ? -6.431 32.632 62.529 1.00 56.84 325 PHE A N 1
ATOM 2643 C CA . PHE A 1 325 ? -6.683 33.733 61.604 1.00 56.84 325 PHE A CA 1
ATOM 2644 C C . PHE A 1 325 ? -6.051 35.028 62.137 1.00 56.84 325 PHE A C 1
ATOM 2646 O O . PHE A 1 325 ? -6.543 35.633 63.088 1.00 56.84 325 PHE A O 1
ATOM 2653 N N . LYS A 1 326 ? -4.939 35.453 61.530 1.00 63.81 326 LYS A N 1
ATOM 2654 C CA . LYS A 1 326 ? -4.382 36.797 61.700 1.00 63.81 326 LYS A CA 1
ATOM 2655 C C . LYS A 1 326 ? -4.575 37.561 60.397 1.00 63.81 326 LYS A C 1
ATOM 2657 O O . LYS A 1 326 ? -3.915 37.263 59.406 1.00 63.81 326 LYS A O 1
ATOM 2662 N N . ALA A 1 327 ? -5.492 38.526 60.398 1.00 65.75 327 ALA A N 1
ATOM 2663 C CA . ALA A 1 327 ? -5.673 39.432 59.272 1.00 65.75 327 ALA A CA 1
ATOM 2664 C C . ALA A 1 327 ? -4.441 40.342 59.145 1.00 65.75 327 ALA A C 1
ATOM 2666 O O . ALA A 1 327 ? -4.047 41.001 60.109 1.00 65.75 327 ALA A O 1
ATOM 2667 N N . LEU A 1 328 ? -3.823 40.360 57.966 1.00 68.81 328 LEU A N 1
ATOM 2668 C CA . LEU A 1 328 ? -2.766 41.315 57.646 1.00 68.81 328 LEU A CA 1
ATOM 2669 C C . LEU A 1 328 ? -3.415 42.668 57.297 1.00 68.81 328 LEU A C 1
ATOM 2671 O O . LEU A 1 328 ? -4.391 42.678 56.542 1.00 68.81 328 LEU A O 1
ATOM 2675 N N . PRO A 1 329 ? -2.918 43.799 57.833 1.00 75.81 329 PRO A N 1
ATOM 2676 C CA . PRO A 1 329 ? -3.437 45.117 57.488 1.00 75.81 329 PRO A CA 1
ATOM 2677 C C . PRO A 1 329 ? -3.225 45.417 55.999 1.00 75.81 329 PRO A C 1
ATOM 2679 O O . PRO A 1 329 ? -2.251 44.965 55.392 1.00 75.81 329 PRO A O 1
ATOM 2682 N N . LEU A 1 330 ? -4.160 46.174 55.417 1.00 69.44 330 LEU A N 1
ATOM 2683 C CA . LEU A 1 330 ? -4.160 46.509 53.995 1.00 69.44 330 LEU A CA 1
ATOM 2684 C C . LEU A 1 330 ? -2.862 47.244 53.602 1.00 69.44 330 LEU A C 1
ATOM 2686 O O . LEU A 1 330 ? -2.516 48.239 54.244 1.00 69.44 330 LEU A O 1
ATOM 2690 N N . PRO A 1 331 ? -2.147 46.789 52.557 1.00 70.00 331 PRO A N 1
ATOM 2691 C CA . PRO A 1 331 ? -0.956 47.477 52.079 1.00 70.00 331 PRO A CA 1
ATOM 2692 C C . PRO A 1 331 ? -1.322 48.839 51.469 1.00 70.00 331 PRO A C 1
ATOM 2694 O O . PRO A 1 331 ? -2.341 48.980 50.798 1.00 70.00 331 PRO A O 1
ATOM 2697 N N . TYR A 1 332 ? -0.480 49.845 51.709 1.00 70.00 332 TYR A N 1
ATOM 2698 C CA . TYR A 1 332 ? -0.651 51.210 51.200 1.00 70.00 332 TYR A CA 1
ATOM 2699 C C . TYR A 1 332 ? -0.309 51.269 49.697 1.00 70.00 332 TYR A C 1
ATOM 2701 O O . TYR A 1 332 ? 0.782 50.858 49.299 1.00 70.00 332 TYR A O 1
ATOM 2709 N N . PHE A 1 333 ? -1.230 51.763 48.860 1.00 65.38 333 PHE A N 1
ATOM 2710 C CA . PHE A 1 333 ? -1.158 51.669 47.388 1.00 65.38 333 PHE A CA 1
ATOM 2711 C C . PHE A 1 333 ? -0.667 52.934 46.664 1.00 65.38 333 PHE A C 1
ATOM 2713 O O . PHE A 1 333 ? -0.686 52.972 45.435 1.00 65.38 333 PHE A O 1
ATOM 2720 N N . ASP A 1 334 ? -0.187 53.950 47.379 1.00 72.56 334 ASP A N 1
ATOM 2721 C CA . ASP A 1 334 ? 0.101 55.259 46.771 1.00 72.56 334 ASP A CA 1
ATOM 2722 C C . ASP A 1 334 ? 1.226 55.229 45.721 1.00 72.56 334 ASP A C 1
ATOM 2724 O O . ASP A 1 334 ? 1.264 56.076 44.825 1.00 72.56 334 ASP A O 1
ATOM 2728 N N . HIS A 1 335 ? 2.120 54.231 45.758 1.00 68.75 335 HIS A N 1
ATOM 2729 C CA . HIS A 1 335 ? 3.225 54.100 44.804 1.00 68.75 335 HIS A CA 1
ATOM 2730 C C . HIS A 1 335 ? 3.389 52.662 44.296 1.00 68.75 335 HIS A C 1
ATOM 2732 O O . HIS A 1 335 ? 4.117 51.849 44.868 1.00 68.75 335 HIS A O 1
ATOM 2738 N N . VAL A 1 336 ? 2.756 52.349 43.165 1.00 67.12 336 VAL A N 1
ATOM 2739 C CA . VAL A 1 336 ? 2.922 51.054 42.492 1.00 67.12 336 VAL A CA 1
ATOM 2740 C C . VAL A 1 336 ? 4.202 51.068 41.645 1.00 67.12 336 VAL A C 1
ATOM 2742 O O . VAL A 1 336 ? 4.200 51.489 40.490 1.00 67.12 336 VAL A O 1
ATOM 2745 N N . LYS A 1 337 ? 5.320 50.579 42.197 1.00 69.69 337 LYS A N 1
ATOM 2746 C CA . LYS A 1 337 ? 6.518 50.252 41.403 1.00 69.69 337 LYS A CA 1
ATOM 2747 C C . LYS A 1 337 ? 6.348 48.865 40.787 1.00 69.69 337 LYS A C 1
ATOM 2749 O O . LYS A 1 337 ? 6.749 47.864 41.376 1.00 69.69 337 LYS A O 1
ATOM 2754 N N . LEU A 1 338 ? 5.716 48.799 39.616 1.00 72.75 338 LEU A N 1
ATOM 2755 C CA . LEU A 1 338 ? 5.640 47.548 38.862 1.00 72.75 338 LEU A CA 1
ATOM 2756 C C . LEU A 1 338 ? 7.048 47.161 38.377 1.00 72.75 338 LEU A C 1
ATOM 2758 O O . LEU A 1 338 ? 7.744 48.008 37.813 1.00 72.75 338 LEU A O 1
ATOM 2762 N N . PRO A 1 339 ? 7.488 45.907 38.577 1.00 77.38 339 PRO A N 1
ATOM 2763 C CA . PRO A 1 339 ? 8.757 45.447 38.036 1.00 77.38 339 PRO A CA 1
ATOM 2764 C C . PRO A 1 339 ? 8.716 45.479 36.505 1.00 77.38 339 PRO A C 1
ATOM 2766 O O . PRO A 1 339 ? 7.707 45.133 35.887 1.00 77.38 339 PRO A O 1
ATOM 2769 N N . GLU A 1 340 ? 9.830 45.878 35.895 1.00 77.44 340 GLU A N 1
ATOM 2770 C CA . GLU A 1 340 ? 9.962 45.946 34.443 1.00 77.44 340 GLU A CA 1
ATOM 2771 C C . GLU A 1 340 ? 9.677 44.572 33.813 1.00 77.44 340 GLU A C 1
ATOM 2773 O O . GLU A 1 340 ? 10.231 43.536 34.206 1.00 77.44 340 GLU A O 1
ATOM 2778 N N . LYS A 1 341 ? 8.746 44.552 32.854 1.00 76.94 341 LYS A N 1
ATOM 2779 C CA . LYS A 1 341 ? 8.229 43.329 32.236 1.00 76.94 341 LYS A CA 1
ATOM 2780 C C . LYS A 1 341 ? 9.328 42.654 31.411 1.00 76.94 341 LYS A C 1
ATOM 2782 O O . LYS A 1 341 ? 9.545 42.999 30.254 1.00 76.94 341 LYS A O 1
ATOM 2787 N N . LYS A 1 342 ? 9.977 41.633 31.977 1.00 78.94 342 LYS A N 1
ATOM 2788 C CA . LYS A 1 342 ? 10.948 40.792 31.259 1.00 78.94 342 LYS A CA 1
ATOM 2789 C C . LYS A 1 342 ? 10.250 40.020 30.132 1.00 78.94 342 LYS A C 1
ATOM 2791 O O . LYS A 1 342 ? 9.519 39.061 30.390 1.00 78.94 342 LYS A O 1
ATOM 2796 N N . VAL A 1 343 ? 10.467 40.436 28.884 1.00 81.00 343 VAL A N 1
ATOM 2797 C CA . VAL A 1 343 ? 9.994 39.721 27.688 1.00 81.00 343 VAL A CA 1
ATOM 2798 C C . VAL A 1 343 ? 10.801 38.430 27.564 1.00 81.00 343 VAL A C 1
ATOM 2800 O O . VAL A 1 343 ? 12.005 38.460 27.326 1.00 81.00 343 VAL A O 1
ATOM 2803 N N . LYS A 1 344 ? 10.157 37.281 27.786 1.00 77.56 344 LYS A N 1
ATOM 2804 C CA . LYS A 1 344 ? 10.799 35.976 27.598 1.00 77.56 344 LYS A CA 1
ATOM 2805 C C . LYS A 1 344 ? 10.931 35.704 26.101 1.00 77.56 344 LYS A C 1
ATOM 2807 O O . LYS A 1 344 ? 9.959 35.868 25.366 1.00 77.56 344 LYS A O 1
ATOM 2812 N N . ASN A 1 345 ? 12.113 35.269 25.674 1.00 77.44 345 ASN A N 1
ATOM 2813 C CA . ASN A 1 345 ? 12.328 34.826 24.301 1.00 77.44 345 ASN A CA 1
ATOM 2814 C C . ASN A 1 345 ? 11.420 33.626 23.980 1.00 77.44 345 ASN A C 1
ATOM 2816 O O . ASN A 1 345 ? 11.168 32.803 24.869 1.00 77.44 345 ASN A O 1
ATOM 2820 N N . PRO A 1 346 ? 10.925 33.520 22.735 1.00 79.12 346 PRO A N 1
ATOM 2821 C CA . PRO A 1 346 ? 10.096 32.401 22.312 1.00 79.12 346 PRO A CA 1
ATOM 2822 C C . PRO A 1 346 ? 10.844 31.082 22.527 1.00 79.12 346 PRO A C 1
ATOM 2824 O O . PRO A 1 346 ? 11.994 30.924 22.115 1.00 79.12 346 PRO A O 1
ATOM 2827 N N . THR A 1 347 ? 10.191 30.149 23.220 1.00 81.69 347 THR A N 1
ATOM 2828 C CA . THR A 1 347 ? 10.737 28.824 23.515 1.00 81.69 347 THR A CA 1
ATOM 2829 C C . THR A 1 347 ? 10.912 28.052 22.212 1.00 81.69 347 THR A C 1
ATOM 2831 O O . THR A 1 347 ? 9.928 27.753 21.539 1.00 81.69 347 THR A O 1
ATOM 2834 N N . GLN A 1 348 ? 12.158 27.731 21.864 1.00 79.44 348 GLN A N 1
ATOM 2835 C CA . GLN A 1 348 ? 12.446 26.822 20.760 1.00 79.44 348 GLN A CA 1
ATOM 2836 C C . GLN A 1 348 ? 12.089 25.399 21.210 1.00 79.44 348 GLN A C 1
ATOM 2838 O O . GLN A 1 348 ? 12.579 24.974 22.261 1.00 79.44 348 GLN A O 1
ATOM 2843 N N . PRO A 1 349 ? 11.209 24.680 20.492 1.00 78.25 349 PRO A N 1
ATOM 2844 C CA . PRO A 1 349 ? 10.877 23.311 20.846 1.00 78.25 349 PRO A CA 1
ATOM 2845 C C . PRO A 1 349 ? 12.114 22.430 20.673 1.00 78.25 349 PRO A C 1
ATOM 2847 O O . PRO A 1 349 ? 12.773 22.462 19.634 1.00 78.25 349 PRO A O 1
ATOM 2850 N N . GLU A 1 350 ? 12.422 21.641 21.698 1.00 76.81 350 GLU A N 1
ATOM 2851 C CA . GLU A 1 350 ? 13.418 20.583 21.597 1.00 76.81 350 GLU A CA 1
ATOM 2852 C C . GLU A 1 350 ? 12.940 19.573 20.537 1.00 76.81 350 GLU A C 1
ATOM 2854 O O . GLU A 1 350 ? 11.782 19.137 20.598 1.00 76.81 350 GLU A O 1
ATOM 2859 N N . PRO A 1 351 ? 13.765 19.253 19.523 1.00 81.75 351 PRO A N 1
ATOM 2860 C CA . PRO A 1 351 ? 13.366 18.339 18.464 1.00 81.75 351 PRO A CA 1
ATOM 2861 C C . PRO A 1 351 ? 13.038 16.973 19.070 1.00 81.75 351 PRO A C 1
ATOM 2863 O O . PRO A 1 351 ? 13.875 16.346 19.714 1.00 81.75 351 PRO A O 1
ATOM 2866 N N . PHE A 1 352 ? 11.800 16.524 18.879 1.00 76.62 352 PHE A N 1
ATOM 2867 C CA . PHE A 1 352 ? 11.342 15.224 19.349 1.00 76.62 352 PHE A CA 1
ATOM 2868 C C . PHE A 1 352 ? 11.424 14.214 18.205 1.00 76.62 352 PHE A C 1
ATOM 2870 O O . PHE A 1 352 ? 10.926 14.461 17.106 1.00 76.62 352 PHE A O 1
ATOM 2877 N N . ASN A 1 353 ? 12.042 13.065 18.466 1.00 77.25 353 ASN A N 1
ATOM 2878 C CA . ASN A 1 353 ? 12.120 11.984 17.491 1.00 77.25 353 ASN A CA 1
ATOM 2879 C C . ASN A 1 353 ? 10.762 11.279 17.403 1.00 77.25 353 ASN A C 1
ATOM 2881 O O . ASN A 1 353 ? 10.291 10.676 18.370 1.00 77.25 353 ASN A O 1
ATOM 2885 N N . LEU A 1 354 ? 10.119 11.358 16.239 1.00 77.00 354 LEU A N 1
ATOM 2886 C CA . LEU A 1 354 ? 8.897 10.617 15.953 1.00 77.00 354 LEU A CA 1
ATOM 2887 C C . LEU A 1 354 ? 9.254 9.160 15.634 1.00 77.00 354 LEU A C 1
ATOM 2889 O O . LEU A 1 354 ? 10.043 8.892 14.735 1.00 77.00 354 LEU A O 1
ATOM 2893 N N . GLN A 1 355 ? 8.585 8.193 16.269 1.00 74.44 355 GLN A N 1
ATOM 2894 C CA . GLN A 1 355 ? 8.726 6.763 15.921 1.00 74.44 355 GLN A CA 1
ATOM 2895 C C . GLN A 1 355 ? 8.357 6.463 14.452 1.00 74.44 355 GLN A C 1
ATOM 2897 O O . GLN A 1 355 ? 8.748 5.449 13.874 1.00 74.44 355 GLN A O 1
ATOM 2902 N N . ILE A 1 356 ? 7.599 7.364 13.823 1.00 73.75 356 ILE A N 1
ATOM 2903 C CA . ILE A 1 356 ? 7.273 7.316 12.395 1.00 73.75 356 ILE A CA 1
ATOM 2904 C C . ILE A 1 356 ? 8.525 7.565 11.541 1.00 73.75 356 ILE A C 1
ATOM 2906 O O . ILE A 1 356 ? 8.681 6.916 10.504 1.00 73.75 356 ILE A O 1
ATOM 2910 N N . ASP A 1 357 ? 9.438 8.429 11.991 1.00 79.50 357 ASP A N 1
ATOM 2911 C CA . ASP A 1 357 ? 10.698 8.711 11.299 1.00 79.50 357 ASP A CA 1
ATOM 2912 C C . ASP A 1 357 ? 11.629 7.497 11.362 1.00 79.50 357 ASP A C 1
ATOM 2914 O O . ASP A 1 357 ? 12.256 7.150 10.364 1.00 79.50 357 ASP A O 1
ATOM 2918 N N . GLU A 1 358 ? 11.639 6.769 12.483 1.00 78.75 358 GLU A N 1
ATOM 2919 C CA . GLU A 1 358 ? 12.375 5.505 12.629 1.00 78.75 358 GLU A CA 1
ATOM 2920 C C . GLU A 1 358 ? 11.822 4.417 11.695 1.00 78.75 358 GLU A C 1
ATOM 2922 O O . GLU A 1 358 ? 12.580 3.730 11.007 1.00 78.75 358 GLU A O 1
ATOM 2927 N N . ARG A 1 359 ? 10.490 4.306 11.579 1.00 75.75 359 ARG A N 1
ATOM 2928 C CA . ARG A 1 359 ? 9.835 3.388 10.630 1.00 75.75 359 ARG A CA 1
ATOM 2929 C C . ARG A 1 359 ? 10.121 3.763 9.171 1.00 75.75 359 ARG A C 1
ATOM 2931 O O . ARG A 1 359 ? 10.223 2.885 8.313 1.00 75.75 359 ARG A O 1
ATOM 2938 N N . GLY A 1 360 ? 10.240 5.058 8.884 1.00 80.25 360 GLY A N 1
ATOM 2939 C CA . GLY A 1 360 ? 10.574 5.599 7.566 1.00 80.25 360 GLY A CA 1
ATOM 2940 C C . GLY A 1 360 ? 12.068 5.571 7.235 1.00 80.25 360 GLY A C 1
ATOM 2941 O O . GLY A 1 360 ? 12.422 5.646 6.056 1.00 80.25 360 GLY A O 1
ATOM 2942 N N . ALA A 1 361 ? 12.939 5.420 8.236 1.00 84.38 361 ALA A N 1
ATOM 2943 C CA . ALA A 1 361 ? 14.384 5.539 8.084 1.00 84.38 361 ALA A CA 1
ATOM 2944 C C . ALA A 1 361 ? 14.938 4.529 7.077 1.00 84.38 361 ALA A C 1
ATOM 2946 O O . ALA A 1 361 ? 15.673 4.918 6.176 1.00 84.38 361 ALA A O 1
ATOM 2947 N N . ALA A 1 362 ? 14.524 3.261 7.147 1.00 82.94 362 ALA A N 1
ATOM 2948 C CA . ALA A 1 362 ? 14.974 2.237 6.202 1.00 82.94 362 ALA A CA 1
ATOM 2949 C C . ALA A 1 362 ? 14.614 2.590 4.747 1.00 82.94 362 ALA A C 1
ATOM 2951 O O . ALA A 1 362 ? 15.453 2.490 3.855 1.00 82.94 362 ALA A O 1
ATOM 2952 N N . LYS A 1 363 ? 13.393 3.090 4.511 1.00 84.12 363 LYS A N 1
ATOM 2953 C CA . LYS A 1 363 ? 12.936 3.516 3.180 1.00 84.12 363 LYS A CA 1
ATOM 2954 C C . LYS A 1 363 ? 13.707 4.740 2.681 1.00 84.12 363 LYS A C 1
ATOM 2956 O O . LYS A 1 363 ? 14.072 4.789 1.511 1.00 84.12 363 LYS A O 1
ATOM 2961 N N . LEU A 1 364 ? 13.980 5.703 3.563 1.00 85.12 364 LEU A N 1
ATOM 2962 C CA . LEU A 1 364 ? 14.800 6.878 3.260 1.00 85.12 364 LEU A CA 1
ATOM 2963 C C . LEU A 1 364 ? 16.247 6.496 2.936 1.00 85.12 364 LEU A C 1
ATOM 2965 O O . LEU A 1 364 ? 16.812 7.050 2.000 1.00 85.12 364 LEU A O 1
ATOM 2969 N N . GLN A 1 365 ? 16.836 5.547 3.666 1.00 89.62 365 GLN A N 1
ATOM 2970 C CA . GLN A 1 365 ? 18.191 5.058 3.402 1.00 89.62 365 GLN A CA 1
ATOM 2971 C C . GLN A 1 365 ? 18.267 4.316 2.065 1.00 89.62 365 GLN A C 1
ATOM 2973 O O . GLN A 1 365 ? 19.141 4.618 1.259 1.00 89.62 365 GLN A O 1
ATOM 2978 N N . SER A 1 366 ? 17.318 3.421 1.772 1.00 89.12 366 SER A N 1
ATOM 2979 C CA . SER A 1 366 ? 17.261 2.744 0.469 1.00 89.12 366 SER A CA 1
ATOM 2980 C C . SER A 1 366 ? 17.049 3.724 -0.686 1.00 89.12 366 SER A C 1
ATOM 2982 O O . SER A 1 366 ? 17.676 3.584 -1.730 1.00 89.12 366 SER A O 1
ATOM 2984 N N . TRP A 1 367 ? 16.206 4.745 -0.502 1.00 89.19 367 TRP A N 1
ATOM 2985 C CA . TRP A 1 367 ? 15.993 5.780 -1.514 1.00 89.19 367 TRP A CA 1
ATOM 2986 C C . TRP A 1 367 ? 17.242 6.646 -1.736 1.00 89.19 367 TRP A C 1
ATOM 2988 O O . TRP A 1 367 ? 17.586 6.948 -2.876 1.00 89.19 367 TRP A O 1
ATOM 2998 N N . LYS A 1 368 ? 17.966 6.992 -0.663 1.00 94.44 368 LYS A N 1
ATOM 2999 C CA . LYS A 1 368 ? 19.259 7.687 -0.749 1.00 94.44 368 LYS A CA 1
ATOM 3000 C C . LYS A 1 368 ? 20.308 6.851 -1.479 1.00 94.44 368 LYS A C 1
ATOM 3002 O O . LYS A 1 368 ? 20.963 7.374 -2.370 1.00 94.44 368 LYS A O 1
ATOM 3007 N N . GLN A 1 369 ? 20.417 5.562 -1.158 1.00 94.25 369 GLN A N 1
ATOM 3008 C CA . GLN A 1 369 ? 21.321 4.638 -1.851 1.00 94.25 369 GLN A CA 1
ATOM 3009 C C . GLN A 1 369 ? 20.985 4.530 -3.341 1.00 94.25 369 GLN A C 1
ATOM 3011 O O . GLN A 1 369 ? 21.882 4.603 -4.171 1.00 94.25 369 GLN A O 1
ATOM 3016 N N . GLN A 1 370 ? 19.698 4.442 -3.697 1.00 92.00 370 GLN A N 1
ATOM 3017 C CA . GLN A 1 370 ? 19.273 4.453 -5.101 1.00 92.00 370 GLN A CA 1
ATOM 3018 C C . GLN A 1 370 ? 19.673 5.745 -5.821 1.00 92.00 370 GLN A C 1
ATOM 3020 O O . GLN A 1 370 ? 20.190 5.682 -6.932 1.00 92.00 370 GLN A O 1
ATOM 3025 N N . LEU A 1 371 ? 19.478 6.908 -5.189 1.00 94.19 371 LEU A N 1
ATOM 3026 C CA . LEU A 1 371 ? 19.903 8.191 -5.753 1.00 94.19 371 LEU A CA 1
ATOM 3027 C C . LEU A 1 371 ? 21.423 8.265 -5.941 1.00 94.19 371 LEU A C 1
ATOM 3029 O O . LEU A 1 371 ? 21.883 8.764 -6.966 1.00 94.19 371 LEU A O 1
ATOM 3033 N N . GLU A 1 372 ? 22.204 7.771 -4.979 1.00 94.81 372 GLU A N 1
ATOM 3034 C CA . GLU A 1 372 ? 23.665 7.717 -5.083 1.00 94.81 372 GLU A CA 1
ATOM 3035 C C . GLU A 1 372 ? 24.128 6.775 -6.197 1.00 94.81 372 GLU A C 1
ATOM 3037 O O . GLU A 1 372 ? 25.005 7.148 -6.978 1.00 94.81 372 GLU A O 1
ATOM 3042 N N . ASP A 1 373 ? 23.517 5.596 -6.320 1.00 93.25 373 ASP A N 1
ATOM 3043 C CA . ASP A 1 373 ? 23.812 4.625 -7.375 1.00 93.25 373 ASP A CA 1
ATOM 3044 C C . ASP A 1 373 ? 23.462 5.169 -8.762 1.00 93.25 373 ASP A C 1
ATOM 3046 O O . ASP A 1 373 ? 24.245 5.023 -9.703 1.00 93.25 373 ASP A O 1
ATOM 3050 N N . ASP A 1 374 ? 22.316 5.831 -8.908 1.00 91.62 374 ASP A N 1
ATOM 3051 C CA . ASP A 1 374 ? 21.905 6.432 -10.176 1.00 91.62 374 ASP A CA 1
ATOM 3052 C C . ASP A 1 374 ? 22.796 7.619 -10.548 1.00 91.62 374 ASP A C 1
ATOM 3054 O O . ASP A 1 374 ? 23.218 7.743 -11.699 1.00 91.62 374 ASP A O 1
ATOM 3058 N N . LEU A 1 375 ? 23.178 8.445 -9.573 1.00 94.12 375 LEU A N 1
ATOM 3059 C CA . LEU A 1 375 ? 24.131 9.533 -9.775 1.00 94.12 375 LEU A CA 1
ATOM 3060 C C . LEU A 1 375 ? 25.529 8.997 -10.119 1.00 94.12 375 LEU A C 1
ATOM 3062 O O . LEU A 1 375 ? 26.227 9.568 -10.959 1.00 94.12 375 LEU A O 1
ATOM 3066 N N . LYS A 1 376 ? 25.936 7.873 -9.524 1.00 94.31 376 LYS A N 1
ATOM 3067 C CA . LYS A 1 376 ? 27.177 7.170 -9.861 1.00 94.31 376 LYS A CA 1
ATOM 3068 C C . LYS A 1 376 ? 27.129 6.598 -11.277 1.00 94.31 376 LYS A C 1
ATOM 3070 O O . LYS A 1 376 ? 28.066 6.834 -12.033 1.00 94.31 376 LYS A O 1
ATOM 3075 N N . ARG A 1 377 ? 26.034 5.949 -11.682 1.00 90.19 377 ARG A N 1
ATOM 3076 C CA . ARG A 1 377 ? 25.823 5.475 -13.063 1.00 90.19 377 ARG A CA 1
ATOM 3077 C C . ARG A 1 377 ? 25.850 6.617 -14.068 1.00 90.19 377 ARG A C 1
ATOM 3079 O O . ARG A 1 377 ? 26.464 6.479 -15.119 1.00 90.19 377 ARG A O 1
ATOM 3086 N N . GLN A 1 378 ? 25.221 7.749 -13.750 1.00 88.06 378 GLN A N 1
ATOM 3087 C CA . GLN A 1 378 ? 25.265 8.942 -14.596 1.00 88.06 378 GLN A CA 1
ATOM 3088 C C . GLN A 1 378 ? 26.692 9.475 -14.732 1.00 88.06 378 GLN A C 1
ATOM 3090 O O . GLN A 1 378 ? 27.121 9.766 -15.844 1.00 88.06 378 GLN A O 1
ATOM 3095 N N . LYS A 1 379 ? 27.456 9.547 -13.634 1.00 89.88 379 LYS A N 1
ATOM 3096 C CA . LYS A 1 379 ? 28.881 9.914 -13.671 1.00 89.88 379 LYS A CA 1
ATOM 3097 C C . LYS A 1 379 ? 29.699 8.929 -14.505 1.00 89.88 379 LYS A C 1
ATOM 3099 O O . LYS A 1 379 ? 30.498 9.355 -15.327 1.00 89.88 379 LYS A O 1
ATOM 3104 N N . GLU A 1 380 ? 29.492 7.628 -14.333 1.00 87.50 380 GLU A N 1
ATOM 3105 C CA . GLU A 1 380 ? 30.179 6.582 -15.098 1.00 87.50 380 GLU A CA 1
ATOM 3106 C C . GLU A 1 380 ? 29.835 6.628 -16.593 1.00 87.50 380 GLU A C 1
ATOM 3108 O O . GLU A 1 380 ? 30.728 6.454 -17.418 1.00 87.50 380 GLU A O 1
ATOM 3113 N N . ALA A 1 381 ? 28.580 6.916 -16.947 1.00 86.44 381 ALA A N 1
ATOM 3114 C CA . ALA A 1 381 ? 28.130 7.071 -18.330 1.00 86.44 381 ALA A CA 1
ATOM 3115 C C . ALA A 1 381 ? 28.600 8.390 -18.969 1.00 86.44 381 ALA A C 1
ATOM 3117 O O . ALA A 1 381 ? 28.883 8.426 -20.165 1.00 86.44 381 ALA A O 1
ATOM 3118 N N . ALA A 1 382 ? 28.702 9.465 -18.182 1.00 85.69 382 ALA A N 1
ATOM 3119 C CA . ALA A 1 382 ? 29.246 10.749 -18.619 1.00 85.69 382 ALA A CA 1
ATOM 3120 C C . ALA A 1 382 ? 30.775 10.705 -18.782 1.00 85.69 382 ALA A C 1
ATOM 3122 O O . ALA A 1 382 ? 31.337 11.424 -19.610 1.00 85.69 382 ALA A O 1
ATOM 3123 N N . CYS A 1 383 ? 31.459 9.841 -18.027 1.00 83.62 383 CYS A N 1
ATOM 3124 C CA . CYS A 1 383 ? 32.872 9.548 -18.214 1.00 83.62 383 CYS A CA 1
ATOM 3125 C C . CYS A 1 383 ? 33.080 8.804 -19.540 1.00 83.62 383 CYS A C 1
ATOM 3127 O O . CYS A 1 383 ? 32.964 7.581 -19.616 1.00 83.62 383 CYS A O 1
ATOM 3129 N N . PHE A 1 384 ? 33.449 9.541 -20.587 1.00 80.81 384 PHE A N 1
ATOM 3130 C CA . PHE A 1 384 ? 33.840 8.971 -21.873 1.00 80.81 384 PHE A CA 1
ATOM 3131 C C . PHE A 1 384 ? 35.070 8.059 -21.713 1.00 80.81 384 PHE A C 1
ATOM 3133 O O . PHE A 1 384 ? 36.217 8.505 -21.673 1.00 80.81 384 PHE A O 1
ATOM 3140 N N . LYS A 1 385 ? 34.831 6.750 -21.604 1.00 82.50 385 LYS A N 1
ATOM 3141 C CA . LYS A 1 385 ? 35.870 5.715 -21.610 1.00 82.50 385 LYS A CA 1
ATOM 3142 C C . LYS A 1 385 ? 36.198 5.387 -23.064 1.00 82.50 385 LYS A C 1
ATOM 3144 O O . LYS A 1 385 ? 35.552 4.536 -23.676 1.00 82.50 385 LYS A O 1
ATOM 3149 N N . ALA A 1 386 ? 37.183 6.082 -23.630 1.00 81.50 386 ALA A N 1
ATOM 3150 C CA . ALA A 1 386 ? 37.705 5.744 -24.950 1.00 81.50 386 ALA A CA 1
ATOM 3151 C C . ALA A 1 386 ? 38.183 4.282 -24.954 1.00 81.50 386 ALA A C 1
ATOM 3153 O O . ALA A 1 386 ? 38.867 3.845 -24.024 1.00 81.50 386 ALA A O 1
ATOM 3154 N N . ARG A 1 387 ? 37.828 3.516 -25.995 1.00 81.44 387 ARG A N 1
ATOM 3155 C CA . ARG A 1 387 ? 38.423 2.188 -26.192 1.00 81.44 387 ARG A CA 1
ATOM 3156 C C . ARG A 1 387 ? 39.939 2.378 -26.307 1.00 81.44 387 ARG A C 1
ATOM 3158 O O . ARG A 1 387 ? 40.351 3.284 -27.037 1.00 81.44 387 ARG A O 1
ATOM 3165 N N . PRO A 1 388 ? 40.760 1.580 -25.599 1.00 85.44 388 PRO A N 1
ATOM 3166 C CA . PRO A 1 388 ? 42.205 1.702 -25.712 1.00 85.44 388 PRO A CA 1
ATOM 3167 C C . PRO A 1 388 ? 42.578 1.567 -27.185 1.00 85.44 388 PRO A C 1
ATOM 3169 O O . PRO A 1 388 ? 42.042 0.694 -27.879 1.00 85.44 388 PRO A O 1
ATOM 3172 N N . ASN A 1 389 ? 43.446 2.464 -27.659 1.00 80.25 389 ASN A N 1
ATOM 3173 C CA . ASN A 1 389 ? 43.883 2.515 -29.047 1.00 80.25 389 ASN A CA 1
ATOM 3174 C C . ASN A 1 389 ? 44.726 1.275 -29.367 1.00 80.25 389 ASN A C 1
ATOM 3176 O O . ASN A 1 389 ? 45.950 1.291 -29.334 1.00 80.25 389 ASN A O 1
ATOM 3180 N N . THR A 1 390 ? 44.035 0.173 -29.617 1.00 79.31 390 THR A N 1
ATOM 3181 C CA . THR A 1 390 ? 44.608 -1.140 -29.896 1.00 79.31 390 THR A CA 1
ATOM 3182 C C . THR A 1 390 ? 45.137 -1.206 -31.320 1.00 79.31 390 THR A C 1
ATOM 3184 O O . THR A 1 390 ? 46.056 -1.965 -31.575 1.00 79.31 390 THR A O 1
ATOM 3187 N N . VAL A 1 391 ? 44.638 -0.360 -32.224 1.00 79.25 391 VAL A N 1
ATOM 3188 C CA . VAL A 1 391 ? 45.018 -0.342 -33.643 1.00 79.25 391 VAL A CA 1
ATOM 3189 C C . VAL A 1 391 ? 46.471 0.098 -33.854 1.00 79.25 391 VAL A C 1
ATOM 3191 O O . VAL A 1 391 ? 47.111 -0.383 -34.778 1.00 79.25 391 VAL A O 1
ATOM 3194 N N . VAL A 1 392 ? 47.019 0.964 -32.993 1.00 81.94 392 VAL A N 1
ATOM 3195 C CA . VAL A 1 392 ? 48.419 1.430 -33.108 1.00 81.94 392 VAL A CA 1
ATOM 3196 C C . VAL A 1 392 ? 49.434 0.380 -32.641 1.00 81.94 392 VAL A C 1
ATOM 3198 O O . VAL A 1 392 ? 50.554 0.356 -33.140 1.00 81.94 392 VAL A O 1
ATOM 3201 N N . TYR A 1 393 ? 49.051 -0.494 -31.706 1.00 83.00 393 TYR A N 1
ATOM 3202 C CA . TYR A 1 393 ? 49.923 -1.549 -31.169 1.00 83.00 393 TYR A CA 1
ATOM 3203 C C . TYR A 1 393 ? 49.642 -2.931 -31.768 1.00 83.00 393 TYR A C 1
ATOM 3205 O O . TYR A 1 393 ? 50.409 -3.864 -31.543 1.00 83.00 393 TYR A O 1
ATOM 3213 N N . GLN A 1 394 ? 48.533 -3.086 -32.494 1.00 83.50 394 GLN A N 1
ATOM 3214 C CA . GLN A 1 394 ? 48.263 -4.292 -33.259 1.00 83.50 394 GLN A CA 1
ATOM 3215 C C . GLN A 1 394 ? 49.201 -4.318 -34.457 1.00 83.50 394 GLN A C 1
ATOM 3217 O O . GLN A 1 394 ? 49.184 -3.419 -35.298 1.00 83.50 394 GLN A O 1
ATOM 3222 N N . GLU A 1 395 ? 50.023 -5.361 -34.524 1.00 83.00 395 GLU A N 1
ATOM 3223 C CA . GLU A 1 395 ? 50.840 -5.620 -35.700 1.00 83.00 395 GLU A CA 1
ATOM 3224 C C . GLU A 1 395 ? 49.932 -5.674 -36.941 1.00 83.00 395 GLU A C 1
ATOM 3226 O O . GLU A 1 395 ? 48.856 -6.288 -36.880 1.00 83.00 395 GLU A O 1
ATOM 3231 N N . PRO A 1 396 ? 50.326 -5.031 -38.059 1.00 82.56 396 PRO A N 1
ATOM 3232 C CA . PRO A 1 396 ? 49.582 -5.107 -39.306 1.00 82.56 396 PRO A CA 1
ATOM 3233 C C . PRO A 1 396 ? 49.257 -6.559 -39.633 1.00 82.56 396 PRO A C 1
ATOM 3235 O O . PRO A 1 396 ? 50.102 -7.439 -39.467 1.00 82.56 396 PRO A O 1
ATOM 3238 N N . PHE A 1 397 ? 48.032 -6.815 -40.091 1.00 83.00 397 PHE A N 1
ATOM 3239 C CA . PHE A 1 397 ? 47.625 -8.162 -40.466 1.00 83.00 397 PHE A CA 1
ATOM 3240 C C . PHE A 1 397 ? 48.569 -8.699 -41.546 1.00 83.00 397 PHE A C 1
ATOM 3242 O O . PHE A 1 397 ? 48.500 -8.300 -42.707 1.00 83.00 397 PHE A O 1
ATOM 3249 N N . VAL A 1 398 ? 49.451 -9.610 -41.146 1.00 81.75 398 VAL A N 1
ATOM 3250 C CA . VAL A 1 398 ? 50.253 -10.419 -42.054 1.00 81.75 398 VAL A CA 1
ATOM 3251 C C . VAL A 1 398 ? 49.465 -11.702 -42.283 1.00 81.75 398 VAL A C 1
ATOM 3253 O O . VAL A 1 398 ? 49.276 -12.454 -41.321 1.00 81.75 398 VAL A O 1
ATOM 3256 N N . PRO A 1 399 ? 48.993 -11.978 -43.514 1.00 79.50 399 PRO A N 1
ATOM 3257 C CA . PRO A 1 399 ? 48.366 -13.249 -43.842 1.00 79.50 399 PRO A CA 1
ATOM 3258 C C . PRO A 1 399 ? 49.347 -14.390 -43.550 1.00 79.50 399 PRO A C 1
ATOM 3260 O O . PRO A 1 399 ? 50.250 -14.684 -44.333 1.00 79.50 399 PRO A O 1
ATOM 3263 N N . LYS A 1 400 ? 49.205 -15.024 -42.385 1.00 74.31 400 LYS A N 1
ATOM 3264 C CA . LYS A 1 400 ? 49.967 -16.220 -42.038 1.00 74.31 400 LYS A CA 1
ATOM 3265 C C . LYS A 1 400 ? 49.342 -17.367 -42.818 1.00 74.31 400 LYS A C 1
ATOM 3267 O O . LYS A 1 400 ? 48.202 -17.740 -42.561 1.00 74.31 400 LYS A O 1
ATOM 3272 N N . LYS A 1 401 ? 50.076 -17.910 -43.791 1.00 71.00 401 LYS A N 1
ATOM 3273 C CA . LYS A 1 401 ? 49.705 -19.170 -44.436 1.00 71.00 401 LYS A CA 1
ATOM 3274 C C . LYS A 1 401 ? 49.724 -20.238 -43.348 1.00 71.00 401 LYS A C 1
ATOM 3276 O O . LYS A 1 401 ? 50.789 -20.577 -42.836 1.00 71.00 401 LYS A O 1
ATOM 3281 N N . GLU A 1 402 ? 48.550 -20.703 -42.942 1.00 68.12 402 GLU A N 1
ATOM 3282 C CA . GLU A 1 402 ? 48.441 -21.792 -41.981 1.00 68.12 402 GLU A CA 1
ATOM 3283 C C . GLU A 1 402 ? 49.088 -23.034 -42.604 1.00 68.12 402 GLU A C 1
ATOM 3285 O O . GLU A 1 402 ? 48.515 -23.679 -43.480 1.00 68.12 402 GLU A O 1
ATOM 3290 N N . ASN A 1 403 ? 50.296 -23.382 -42.158 1.00 63.62 403 ASN A N 1
ATOM 3291 C CA . ASN A 1 403 ? 50.881 -24.698 -42.394 1.00 63.62 403 ASN A CA 1
ATOM 3292 C C . ASN A 1 403 ? 50.208 -25.687 -41.433 1.00 63.62 403 ASN A C 1
ATOM 3294 O O . ASN A 1 403 ? 50.866 -26.289 -40.587 1.00 63.62 403 ASN A O 1
ATOM 3298 N N . LYS A 1 404 ? 48.878 -25.819 -41.517 1.00 63.44 404 LYS A N 1
ATOM 3299 C CA . LYS A 1 404 ? 48.206 -26.989 -40.959 1.00 63.44 404 LYS A CA 1
ATOM 3300 C C . LYS A 1 404 ? 48.768 -28.171 -41.726 1.00 63.44 404 LYS A C 1
ATOM 3302 O O . LYS A 1 404 ? 48.513 -28.325 -42.919 1.00 63.44 404 LYS A O 1
ATOM 3307 N N . LEU A 1 405 ? 49.627 -28.931 -41.055 1.00 51.34 405 LEU A N 1
ATOM 3308 C CA . LEU A 1 405 ? 50.167 -30.164 -41.588 1.00 51.34 405 LEU A CA 1
ATOM 3309 C C . LEU A 1 405 ? 48.974 -31.028 -41.991 1.00 51.34 405 LEU A C 1
ATOM 3311 O O . LEU A 1 405 ? 48.169 -31.422 -41.152 1.00 51.34 405 LEU A O 1
ATOM 3315 N N . LEU A 1 406 ? 48.882 -31.334 -43.282 1.00 50.56 406 LEU A N 1
ATOM 3316 C CA . LEU A 1 406 ? 47.989 -32.338 -43.860 1.00 50.56 406 LEU A CA 1
ATOM 3317 C C . LEU A 1 406 ? 48.333 -33.762 -43.361 1.00 50.56 406 LEU A C 1
ATOM 3319 O O . LEU A 1 406 ? 48.117 -34.734 -44.077 1.00 50.56 406 LEU A O 1
ATOM 3323 N N . SER A 1 407 ? 48.921 -33.923 -42.169 1.00 47.78 407 SER A N 1
ATOM 3324 C CA . SER A 1 407 ? 49.287 -35.236 -41.630 1.00 47.78 407 SER A CA 1
ATOM 3325 C C . SER A 1 407 ? 48.148 -35.907 -40.867 1.00 47.78 407 SER A C 1
ATOM 3327 O O . SER A 1 407 ? 48.272 -37.077 -40.531 1.00 47.78 407 SER A O 1
ATOM 3329 N N . GLU A 1 408 ? 47.025 -35.222 -40.638 1.00 51.22 408 GLU A N 1
ATOM 3330 C CA . GLU A 1 408 ? 45.830 -35.818 -40.019 1.00 51.22 408 GLU A CA 1
ATOM 3331 C C . GLU A 1 408 ? 44.795 -36.293 -41.058 1.00 51.22 408 GLU A C 1
ATOM 3333 O O . GLU A 1 408 ? 43.752 -36.835 -40.716 1.00 51.22 408 GLU A O 1
ATOM 3338 N N . SER A 1 409 ? 45.107 -36.159 -42.355 1.00 52.34 409 SER A N 1
ATOM 3339 C CA . SER A 1 409 ? 44.277 -36.652 -43.469 1.00 52.34 409 SER A CA 1
ATOM 3340 C C . SER A 1 409 ? 44.799 -37.950 -44.109 1.00 52.34 409 SER A C 1
ATOM 3342 O O . SER A 1 409 ? 44.244 -38.399 -45.108 1.00 52.34 409 SER A O 1
ATOM 3344 N N . LEU A 1 410 ? 45.854 -38.564 -43.556 1.00 50.44 410 LEU A N 1
ATOM 3345 C CA . LEU A 1 410 ? 46.461 -39.804 -44.077 1.00 50.44 410 LEU A CA 1
ATOM 3346 C C . LEU A 1 410 ? 46.032 -41.086 -43.344 1.00 50.44 410 LEU A C 1
ATOM 3348 O O . LEU A 1 410 ? 46.563 -42.157 -43.623 1.00 50.44 410 LEU A O 1
ATOM 3352 N N . SER A 1 411 ? 45.034 -41.017 -42.465 1.00 52.12 411 SER A N 1
ATOM 3353 C CA . SER A 1 411 ? 44.250 -42.197 -42.097 1.00 52.12 411 SER A CA 1
ATOM 3354 C C . SER A 1 411 ? 42.930 -42.095 -42.847 1.00 52.12 411 SER A C 1
ATOM 3356 O O . SER A 1 411 ? 42.108 -41.248 -42.516 1.00 52.12 411 SER A 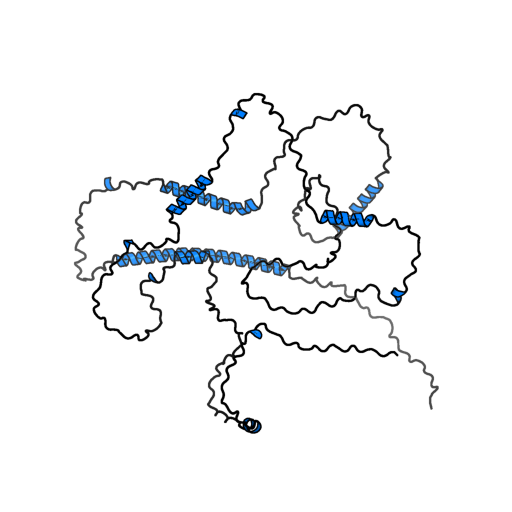O 1
ATOM 3358 N N . GLY A 1 412 ? 42.769 -42.885 -43.914 1.00 51.53 412 GLY A N 1
ATOM 3359 C CA . GLY A 1 412 ? 41.657 -42.865 -44.877 1.00 51.53 412 GLY A CA 1
ATOM 3360 C C . GLY A 1 412 ? 40.273 -43.223 -44.318 1.00 51.53 412 GLY A C 1
ATOM 3361 O O . GLY A 1 412 ? 39.529 -43.969 -44.944 1.00 51.53 412 GLY A O 1
ATOM 3362 N N . SER A 1 413 ? 39.915 -42.689 -43.155 1.00 50.97 413 SER A N 1
ATOM 3363 C CA . SER A 1 413 ? 38.558 -42.617 -42.642 1.00 50.97 413 SER A CA 1
ATOM 3364 C C . SER A 1 413 ? 38.040 -41.206 -42.910 1.00 50.97 413 SER A C 1
ATOM 3366 O O . SER A 1 413 ? 38.254 -40.279 -42.132 1.00 50.97 413 SER A O 1
ATOM 3368 N N . VAL A 1 414 ? 37.397 -41.029 -44.065 1.00 52.75 414 VAL A N 1
ATOM 3369 C CA . VAL A 1 414 ? 36.674 -39.805 -44.432 1.00 52.75 414 VAL A CA 1
ATOM 3370 C C . VAL A 1 414 ? 35.413 -39.729 -43.569 1.00 52.75 414 VAL A C 1
ATOM 3372 O O . VAL A 1 414 ? 34.305 -39.998 -44.025 1.00 52.75 414 VAL A O 1
ATOM 3375 N N . VAL A 1 415 ? 35.579 -39.407 -42.291 1.00 53.28 415 VAL A N 1
ATOM 3376 C CA . VAL A 1 415 ? 34.497 -38.874 -41.467 1.00 53.28 415 VAL A CA 1
ATOM 3377 C C . VAL A 1 415 ? 34.711 -37.367 -41.478 1.00 53.28 415 VAL A C 1
ATOM 3379 O O . VAL A 1 415 ? 35.681 -36.901 -40.882 1.00 53.28 415 VAL A O 1
ATOM 3382 N N . PRO A 1 416 ? 33.882 -36.592 -42.202 1.00 62.03 416 PRO A N 1
ATOM 3383 C CA . PRO A 1 416 ? 33.953 -35.144 -42.137 1.00 62.03 416 PRO A CA 1
ATOM 3384 C C . PRO A 1 416 ? 33.827 -34.735 -40.674 1.00 62.03 416 PRO A C 1
ATOM 3386 O O . PRO A 1 416 ? 32.825 -35.057 -40.031 1.00 62.03 416 PRO A O 1
ATOM 3389 N N . GLU A 1 417 ? 34.842 -34.058 -40.144 1.00 65.31 417 GLU A N 1
ATOM 3390 C CA . GLU A 1 417 ? 34.731 -33.420 -38.842 1.00 65.31 417 GLU A CA 1
ATOM 3391 C C . GLU A 1 417 ? 33.504 -32.504 -38.894 1.00 65.31 417 GLU A C 1
ATOM 3393 O O . GLU A 1 417 ? 33.373 -31.657 -39.786 1.00 65.31 417 GLU A O 1
ATOM 3398 N N . SER A 1 418 ? 32.536 -32.767 -38.016 1.00 65.50 418 SER A N 1
ATOM 3399 C CA . SER A 1 418 ? 31.238 -32.107 -38.044 1.00 65.50 418 SER A CA 1
ATOM 3400 C C . SER A 1 418 ? 31.439 -30.611 -37.836 1.00 65.50 418 SER A C 1
ATOM 3402 O O . SER A 1 418 ? 31.758 -30.165 -36.735 1.00 65.50 418 SER A O 1
ATOM 3404 N N . PHE A 1 419 ? 31.274 -29.826 -38.898 1.00 72.62 419 PHE A N 1
ATOM 3405 C CA . PHE A 1 419 ? 31.378 -28.380 -38.808 1.00 72.62 419 PHE A CA 1
ATOM 3406 C C . PHE A 1 419 ? 30.169 -27.846 -38.035 1.00 72.62 419 PHE A C 1
ATOM 3408 O O . PHE A 1 419 ? 29.020 -28.003 -38.445 1.00 72.62 419 PHE A O 1
ATOM 3415 N N . GLU A 1 420 ? 30.423 -27.206 -36.897 1.00 82.31 420 GLU A N 1
ATOM 3416 C CA . GLU A 1 420 ? 29.360 -26.565 -36.131 1.00 82.31 420 GLU A CA 1
ATOM 3417 C C . GLU A 1 420 ? 28.822 -25.359 -36.905 1.00 82.31 420 GLU A C 1
ATOM 3419 O O . GLU A 1 420 ? 29.514 -24.354 -37.114 1.00 82.31 420 GLU A O 1
ATOM 3424 N N . LEU A 1 421 ? 27.558 -25.440 -37.314 1.00 86.94 421 LEU A N 1
ATOM 3425 C CA . LEU A 1 421 ? 26.877 -24.336 -37.973 1.00 86.94 421 LEU A CA 1
ATOM 3426 C C . LEU A 1 421 ? 26.750 -23.145 -37.011 1.00 86.94 421 LEU A C 1
ATOM 3428 O O . LEU A 1 421 ? 26.448 -23.297 -35.827 1.00 86.94 421 LEU A O 1
ATOM 3432 N N . ALA A 1 422 ? 26.877 -21.920 -37.526 1.00 89.06 422 ALA A N 1
ATOM 3433 C CA . ALA A 1 422 ? 26.650 -20.708 -36.729 1.00 89.06 422 ALA A CA 1
ATOM 3434 C C . ALA A 1 422 ? 25.229 -20.648 -36.127 1.00 89.06 422 ALA A C 1
ATOM 3436 O O . ALA A 1 422 ? 25.003 -20.014 -35.096 1.00 89.06 422 ALA A O 1
ATOM 3437 N N . THR A 1 423 ? 24.266 -21.324 -36.757 1.00 89.94 423 THR A N 1
ATOM 3438 C CA . THR A 1 423 ? 22.910 -21.512 -36.230 1.00 89.94 423 THR A CA 1
ATOM 3439 C C . THR A 1 423 ? 22.891 -22.406 -34.996 1.00 89.94 423 THR A C 1
ATOM 3441 O O . THR A 1 423 ? 22.169 -22.100 -34.051 1.00 89.94 423 THR A O 1
ATOM 3444 N N . GLU A 1 424 ? 23.706 -23.459 -34.973 1.00 91.19 424 GLU A N 1
ATOM 3445 C CA . GLU A 1 424 ? 23.851 -24.364 -33.836 1.00 91.19 424 GLU A CA 1
ATOM 3446 C C . GLU A 1 424 ? 24.546 -23.663 -32.666 1.00 91.19 424 GLU A C 1
ATOM 3448 O O . GLU A 1 424 ? 24.044 -23.707 -31.544 1.00 91.19 424 GLU A O 1
ATOM 3453 N N . LYS A 1 425 ? 25.622 -22.910 -32.937 1.00 91.00 425 LYS A N 1
ATOM 3454 C CA . LYS A 1 425 ? 26.292 -22.076 -31.924 1.00 91.00 425 LYS A CA 1
ATOM 3455 C C . LYS A 1 425 ? 25.333 -21.059 -31.305 1.00 91.00 425 LYS A C 1
ATOM 3457 O O . LYS A 1 425 ? 25.168 -21.025 -30.089 1.00 91.00 425 LYS A O 1
ATOM 3462 N N . ARG A 1 426 ? 24.598 -20.310 -32.137 1.00 93.00 426 ARG A N 1
ATOM 3463 C CA . ARG A 1 426 ? 23.577 -19.354 -31.673 1.00 93.00 426 ARG A CA 1
ATOM 3464 C C . ARG A 1 426 ? 22.460 -20.035 -30.875 1.00 93.00 426 ARG A C 1
ATOM 3466 O O . ARG A 1 426 ? 21.934 -19.439 -29.938 1.00 93.00 426 ARG A O 1
ATOM 3473 N N . ALA A 1 427 ? 22.059 -21.250 -31.251 1.00 93.12 427 ALA A N 1
ATOM 3474 C CA . ALA A 1 427 ? 21.047 -22.008 -30.521 1.00 93.12 427 ALA A CA 1
ATOM 3475 C C . ALA A 1 427 ? 21.555 -22.445 -29.138 1.00 93.12 427 ALA A C 1
ATOM 3477 O O . ALA A 1 427 ? 20.838 -22.248 -28.159 1.00 93.12 427 ALA A O 1
ATOM 3478 N N . LYS A 1 428 ? 22.793 -22.954 -29.042 1.00 95.31 428 LYS A N 1
ATOM 3479 C CA . LYS A 1 428 ? 23.444 -23.307 -27.767 1.00 95.31 428 LYS A CA 1
ATOM 3480 C C . LYS A 1 428 ? 23.573 -22.083 -26.851 1.00 95.31 428 LYS A C 1
ATOM 3482 O O . LYS A 1 428 ? 23.117 -22.128 -25.713 1.00 95.31 428 LYS A O 1
ATOM 3487 N N . GLU A 1 429 ? 24.067 -20.956 -27.367 1.00 94.31 429 GLU A N 1
ATOM 3488 C CA . GLU A 1 429 ? 24.182 -19.695 -26.614 1.00 94.31 429 GLU A CA 1
ATOM 3489 C C . GLU A 1 429 ? 22.828 -19.192 -26.094 1.00 94.31 429 GLU A C 1
ATOM 3491 O O . GLU A 1 429 ? 22.714 -18.775 -24.939 1.00 94.31 429 GLU A O 1
ATOM 3496 N N . ARG A 1 430 ? 21.773 -19.256 -26.922 1.00 93.94 430 ARG A N 1
ATOM 3497 C CA . ARG A 1 430 ? 20.414 -18.896 -26.491 1.00 93.94 430 ARG A CA 1
ATOM 3498 C C . ARG A 1 430 ? 19.899 -19.820 -25.396 1.00 93.94 430 ARG A C 1
ATOM 3500 O O . ARG A 1 430 ? 19.363 -19.326 -24.411 1.00 93.94 430 ARG A O 1
ATOM 3507 N N . GLN A 1 431 ? 20.094 -21.129 -25.534 1.00 95.50 431 GLN A N 1
ATOM 3508 C CA . GLN A 1 431 ? 19.690 -22.090 -24.508 1.00 95.50 431 GLN A CA 1
ATOM 3509 C C . GLN A 1 431 ? 20.432 -21.857 -23.188 1.00 95.50 431 GLN A C 1
ATOM 3511 O O . GLN A 1 431 ? 19.827 -21.931 -22.122 1.00 95.50 431 GLN A O 1
ATOM 3516 N N . GLU A 1 432 ? 21.731 -21.557 -23.227 1.00 96.56 432 GLU A N 1
ATOM 3517 C CA . GLU A 1 432 ? 22.492 -21.206 -22.026 1.00 96.56 432 GLU A CA 1
ATOM 3518 C C . GLU A 1 432 ? 21.995 -19.910 -21.386 1.00 96.56 432 GLU A C 1
ATOM 3520 O O . GLU A 1 432 ? 21.878 -19.831 -20.163 1.00 96.56 432 GLU A O 1
ATOM 3525 N N . PHE A 1 433 ? 21.672 -18.903 -22.197 1.00 94.00 433 PHE A N 1
ATOM 3526 C CA . PHE A 1 433 ? 21.110 -17.648 -21.717 1.00 94.00 433 PHE A CA 1
ATOM 3527 C C . PHE A 1 433 ? 19.742 -17.852 -21.049 1.00 94.00 433 PHE A C 1
ATOM 3529 O O . PHE A 1 433 ? 19.524 -17.372 -19.937 1.00 94.00 433 PHE A O 1
ATOM 3536 N N . GLU A 1 434 ? 18.853 -18.628 -21.670 1.00 94.00 434 GLU A N 1
ATOM 3537 C CA . GLU A 1 434 ? 17.547 -18.989 -21.107 1.00 94.00 434 GLU A CA 1
ATOM 3538 C C . GLU A 1 434 ? 17.693 -19.788 -19.805 1.00 94.00 434 GLU A C 1
ATOM 3540 O O . GLU A 1 434 ? 17.033 -19.470 -18.818 1.00 94.00 434 GLU A O 1
ATOM 3545 N N . LYS A 1 435 ? 18.622 -20.753 -19.745 1.00 95.50 435 LYS A N 1
ATOM 3546 C CA . LYS A 1 435 ? 18.941 -21.490 -18.509 1.00 95.50 435 LYS A CA 1
ATOM 3547 C C . LYS A 1 435 ? 19.444 -20.564 -17.400 1.00 95.50 435 LYS A C 1
ATOM 3549 O O . LYS A 1 435 ? 19.047 -20.724 -16.249 1.00 95.50 435 LYS A O 1
ATOM 3554 N N . ARG A 1 436 ? 20.306 -19.589 -17.717 1.00 95.25 436 ARG A N 1
ATOM 3555 C CA . ARG A 1 436 ? 20.786 -18.599 -16.735 1.00 95.25 436 ARG A CA 1
ATOM 3556 C C . ARG A 1 436 ? 19.640 -17.742 -16.202 1.00 95.25 436 ARG A C 1
ATOM 3558 O O . ARG A 1 436 ? 19.566 -17.547 -14.993 1.00 95.25 436 ARG A O 1
ATOM 3565 N N . LEU A 1 437 ? 18.743 -17.277 -17.072 1.00 88.81 437 LEU A N 1
ATOM 3566 C CA . LEU A 1 437 ? 17.551 -16.535 -16.654 1.00 88.81 437 LEU A CA 1
ATOM 3567 C C . LEU A 1 437 ? 16.640 -17.380 -15.759 1.00 88.81 437 LEU A C 1
ATOM 3569 O O . LEU A 1 437 ? 16.282 -16.924 -14.675 1.00 88.81 437 LEU A O 1
ATOM 3573 N N . ALA A 1 438 ? 16.352 -18.622 -16.155 1.00 95.25 438 ALA A N 1
ATOM 3574 C CA . ALA A 1 438 ? 15.536 -19.545 -15.371 1.00 95.25 438 ALA A CA 1
ATOM 3575 C C . ALA A 1 438 ? 16.149 -19.835 -13.989 1.00 95.25 438 ALA A C 1
ATOM 3577 O O . ALA A 1 438 ? 15.441 -19.858 -12.988 1.00 95.25 438 ALA A O 1
ATOM 3578 N N . ASN A 1 439 ? 17.476 -19.989 -13.898 1.00 93.88 439 ASN A N 1
ATOM 3579 C CA . ASN A 1 439 ? 18.163 -20.180 -12.617 1.00 93.88 439 ASN A CA 1
ATOM 3580 C C . ASN A 1 439 ? 18.048 -18.949 -11.706 1.00 93.88 439 ASN A C 1
ATOM 3582 O O . ASN A 1 439 ? 17.816 -19.090 -10.507 1.00 93.88 439 ASN A O 1
ATOM 3586 N N . ILE A 1 440 ? 18.210 -17.742 -12.259 1.00 90.94 440 ILE A N 1
ATOM 3587 C CA . ILE A 1 440 ? 18.064 -16.489 -11.502 1.00 90.94 440 ILE A CA 1
ATOM 3588 C C . ILE A 1 440 ? 16.629 -16.340 -10.985 1.00 90.94 440 ILE A C 1
ATOM 3590 O O . ILE A 1 440 ? 16.427 -15.974 -9.825 1.00 90.94 440 ILE A O 1
ATOM 3594 N N . GLU A 1 441 ? 15.641 -16.642 -11.825 1.00 88.81 441 GLU A N 1
ATOM 3595 C CA . GLU A 1 441 ? 14.224 -16.613 -11.463 1.00 88.81 441 GLU A CA 1
ATOM 3596 C C . GLU A 1 441 ? 13.902 -17.637 -10.369 1.00 88.81 441 GLU A C 1
ATOM 3598 O O . GLU A 1 441 ? 13.351 -17.259 -9.338 1.00 88.81 441 GLU A O 1
ATOM 3603 N N . ALA A 1 442 ? 14.374 -18.878 -10.504 1.00 95.19 442 ALA A N 1
ATOM 3604 C CA . ALA A 1 442 ? 14.187 -19.923 -9.499 1.00 95.19 442 ALA A CA 1
ATOM 3605 C C . ALA A 1 442 ? 14.833 -19.574 -8.145 1.00 95.19 442 ALA A C 1
ATOM 3607 O O . ALA A 1 442 ? 14.280 -19.878 -7.089 1.00 95.19 442 ALA A O 1
ATOM 3608 N N . ILE A 1 443 ? 16.003 -18.921 -8.137 1.00 91.88 443 ILE A N 1
ATOM 3609 C CA . ILE A 1 443 ? 16.637 -18.446 -6.894 1.00 91.88 443 ILE A CA 1
ATOM 3610 C C . ILE A 1 443 ? 15.780 -17.360 -6.237 1.00 91.88 443 ILE A C 1
ATOM 3612 O O . ILE A 1 443 ? 15.575 -17.385 -5.020 1.00 91.88 443 ILE A O 1
ATOM 3616 N N . ARG A 1 444 ? 15.268 -16.413 -7.031 1.00 89.00 444 ARG A N 1
ATOM 3617 C CA . ARG A 1 444 ? 14.397 -15.338 -6.543 1.00 89.00 444 ARG A CA 1
ATOM 3618 C C . ARG A 1 444 ? 13.096 -15.901 -5.973 1.00 89.00 444 ARG A C 1
ATOM 3620 O O . ARG A 1 444 ? 12.710 -15.497 -4.879 1.00 89.00 444 ARG A O 1
ATOM 3627 N N . GLU A 1 445 ? 12.467 -16.837 -6.673 1.00 89.25 445 GLU A N 1
ATOM 3628 C CA . GLU A 1 445 ? 11.234 -17.500 -6.247 1.00 89.25 445 GLU A CA 1
ATOM 3629 C C . GLU A 1 445 ? 11.445 -18.259 -4.933 1.00 89.25 445 GLU A C 1
ATOM 3631 O O . GLU A 1 445 ? 10.748 -17.990 -3.959 1.00 89.25 445 GLU A O 1
ATOM 3636 N N . ARG A 1 446 ? 12.498 -19.084 -4.827 1.00 94.19 446 ARG A N 1
ATOM 3637 C CA . ARG A 1 446 ? 12.846 -19.781 -3.573 1.00 94.19 446 ARG A CA 1
ATOM 3638 C C . ARG A 1 446 ? 13.053 -18.822 -2.404 1.00 94.19 446 ARG A C 1
ATOM 3640 O O . ARG A 1 446 ? 12.643 -19.115 -1.283 1.00 94.19 446 ARG A O 1
ATOM 3647 N N . HIS A 1 447 ? 13.704 -17.683 -2.636 1.00 89.00 447 HIS A N 1
ATOM 3648 C CA . HIS A 1 447 ? 13.899 -16.683 -1.589 1.00 89.00 447 HIS A CA 1
ATOM 3649 C C . HIS A 1 447 ? 12.569 -16.048 -1.157 1.00 89.00 447 HIS A C 1
ATOM 3651 O O . HIS A 1 447 ? 12.312 -15.916 0.040 1.00 89.00 447 HIS A O 1
ATOM 3657 N N . GLN A 1 448 ? 11.704 -15.700 -2.112 1.00 87.25 448 GLN A N 1
ATOM 3658 C CA . GLN A 1 448 ? 10.372 -15.162 -1.832 1.00 87.25 448 GLN A CA 1
ATOM 3659 C C . GLN A 1 448 ? 9.494 -16.173 -1.088 1.00 87.25 448 GLN A C 1
ATOM 3661 O O . GLN A 1 448 ? 8.844 -15.809 -0.111 1.00 87.25 448 GLN A O 1
ATOM 3666 N N . GLU A 1 449 ? 9.530 -17.447 -1.477 1.00 91.44 449 GLU A N 1
ATOM 3667 C CA . GLU A 1 449 ? 8.828 -18.524 -0.783 1.00 91.44 449 GLU A CA 1
ATOM 3668 C C . GLU A 1 449 ? 9.335 -18.714 0.645 1.00 91.44 449 GLU A C 1
ATOM 3670 O O . GLU A 1 449 ? 8.525 -18.831 1.561 1.00 91.44 449 GLU A O 1
ATOM 3675 N N . GLN A 1 450 ? 10.652 -18.676 0.876 1.00 90.69 450 GLN A N 1
ATOM 3676 C CA . GLN A 1 450 ? 11.207 -18.732 2.233 1.00 90.69 450 GLN A CA 1
ATOM 3677 C C . GLN A 1 450 ? 10.734 -17.558 3.094 1.00 90.69 450 GLN A C 1
ATOM 3679 O O . GLN A 1 450 ? 10.425 -17.740 4.273 1.00 90.69 450 GLN A O 1
ATOM 3684 N N . VAL A 1 451 ? 10.667 -16.350 2.529 1.00 89.62 451 VAL A N 1
ATOM 3685 C CA . VAL A 1 451 ? 10.140 -15.174 3.233 1.00 89.62 451 VAL A CA 1
ATOM 3686 C C . VAL A 1 451 ? 8.653 -15.352 3.538 1.00 89.62 451 VAL A C 1
ATOM 3688 O O . VAL A 1 451 ? 8.253 -15.130 4.681 1.00 89.62 451 VAL A O 1
ATOM 3691 N N . ARG A 1 452 ? 7.856 -15.817 2.568 1.00 92.25 452 ARG A N 1
ATOM 3692 C CA . ARG A 1 452 ? 6.421 -16.079 2.743 1.00 92.25 452 ARG A CA 1
ATOM 3693 C C . ARG A 1 452 ? 6.175 -17.134 3.820 1.00 92.25 452 ARG A C 1
ATOM 3695 O O . ARG A 1 452 ? 5.412 -16.889 4.743 1.00 92.25 452 ARG A O 1
ATOM 3702 N N . GLN A 1 453 ? 6.891 -18.257 3.780 1.00 92.31 453 GLN A N 1
ATOM 3703 C CA . GLN A 1 453 ? 6.793 -19.311 4.795 1.00 92.31 453 GLN A CA 1
ATOM 3704 C C . GLN A 1 453 ? 7.174 -18.804 6.191 1.00 92.31 453 GLN A C 1
ATOM 3706 O O . GLN A 1 453 ? 6.510 -19.143 7.168 1.00 92.31 453 GLN A O 1
ATOM 3711 N N . ARG A 1 454 ? 8.211 -17.961 6.307 1.00 92.38 454 ARG A N 1
ATOM 3712 C CA . ARG A 1 454 ? 8.581 -17.327 7.584 1.00 92.38 454 ARG A CA 1
ATOM 3713 C C . ARG A 1 454 ? 7.492 -16.387 8.097 1.00 92.38 454 ARG A C 1
ATOM 3715 O O . ARG A 1 454 ? 7.262 -16.352 9.302 1.00 92.38 454 ARG A O 1
ATOM 3722 N N . GLN A 1 455 ? 6.847 -15.624 7.216 1.00 86.50 455 GLN A N 1
ATOM 3723 C CA . GLN A 1 455 ? 5.724 -14.755 7.578 1.00 86.50 455 GLN A CA 1
ATOM 3724 C C . GLN A 1 455 ? 4.513 -15.580 8.024 1.00 86.50 455 GLN A C 1
ATOM 3726 O O . GLN A 1 455 ? 4.037 -15.384 9.136 1.00 86.50 455 GLN A O 1
ATOM 3731 N N . GLU A 1 456 ? 4.100 -16.575 7.235 1.00 91.31 456 GLU A N 1
ATOM 3732 C CA . GLU A 1 456 ? 2.994 -17.480 7.575 1.00 91.31 456 GLU A CA 1
ATOM 3733 C C . GLU A 1 456 ? 3.236 -18.222 8.899 1.00 91.31 456 GLU A C 1
ATOM 3735 O O . GLU A 1 456 ? 2.306 -18.421 9.678 1.00 91.31 456 GLU A O 1
ATOM 3740 N N . ALA A 1 457 ? 4.476 -18.640 9.179 1.00 94.00 457 ALA A N 1
ATOM 3741 C CA . ALA A 1 457 ? 4.829 -19.276 10.446 1.00 94.00 457 ALA A CA 1
ATOM 3742 C C . ALA A 1 457 ? 4.667 -18.313 11.632 1.00 94.00 457 ALA A C 1
ATOM 3744 O O . ALA A 1 457 ? 4.062 -18.687 12.635 1.00 94.00 457 ALA A O 1
ATOM 3745 N N . ARG A 1 458 ? 5.134 -17.064 11.500 1.00 92.94 458 ARG A N 1
ATOM 3746 C CA . ARG A 1 458 ? 4.962 -16.026 12.531 1.00 92.94 458 ARG A CA 1
ATOM 3747 C C . ARG A 1 458 ? 3.491 -15.709 12.775 1.00 92.94 458 ARG A C 1
ATOM 3749 O O . ARG A 1 458 ? 3.060 -15.703 13.921 1.00 92.94 458 ARG A O 1
ATOM 3756 N N . GLU A 1 459 ? 2.711 -15.523 11.714 1.00 90.81 459 GLU A N 1
ATOM 3757 C CA . GLU A 1 459 ? 1.268 -15.282 11.820 1.00 90.81 459 GLU A CA 1
ATOM 3758 C C . GLU A 1 459 ? 0.554 -16.461 12.495 1.00 90.81 459 GLU A C 1
ATOM 3760 O O . GLU A 1 459 ? -0.286 -16.267 13.374 1.00 90.81 459 GLU A O 1
ATOM 3765 N N . LYS A 1 460 ? 0.917 -17.705 12.148 1.00 94.50 460 LYS A N 1
ATOM 3766 C CA . LYS A 1 460 ? 0.383 -18.905 12.813 1.00 94.50 460 LYS A CA 1
ATOM 3767 C C . LYS A 1 460 ? 0.738 -18.946 14.299 1.00 94.50 460 LYS A C 1
ATOM 3769 O O . LYS A 1 460 ? -0.126 -19.299 15.101 1.00 94.50 460 LYS A O 1
ATOM 3774 N N . GLU A 1 461 ? 1.965 -18.590 14.676 1.00 94.75 461 GLU A N 1
ATOM 3775 C CA . GLU A 1 461 ? 2.386 -18.508 16.080 1.00 94.75 461 GLU A CA 1
ATOM 3776 C C . GLU A 1 461 ? 1.626 -17.419 16.849 1.00 94.75 461 GLU A C 1
ATOM 3778 O O . GLU A 1 461 ? 1.168 -17.667 17.965 1.00 94.75 461 GLU A O 1
ATOM 3783 N N . GLU A 1 462 ? 1.437 -16.238 16.258 1.00 93.62 462 GLU A N 1
ATOM 3784 C CA . GLU A 1 462 ? 0.659 -15.142 16.850 1.00 93.62 462 GLU A CA 1
ATOM 3785 C C . GLU A 1 462 ? -0.807 -15.534 17.048 1.00 93.62 462 GLU A C 1
ATOM 3787 O O . GLU A 1 462 ? -1.358 -15.361 18.136 1.00 93.62 462 GLU A O 1
ATOM 3792 N N . VAL A 1 463 ? -1.429 -16.151 16.039 1.00 91.94 463 VAL A N 1
ATOM 3793 C CA . VAL A 1 463 ? -2.803 -16.662 16.138 1.00 91.94 463 VAL A CA 1
ATOM 3794 C C . VAL A 1 463 ? -2.905 -17.764 17.191 1.00 91.94 463 VAL A C 1
ATOM 3796 O O . VAL A 1 463 ? -3.892 -17.818 17.927 1.00 91.94 463 VAL A O 1
ATOM 3799 N N . ALA A 1 464 ? -1.908 -18.646 17.298 1.00 95.25 464 ALA A N 1
ATOM 3800 C CA . ALA A 1 464 ? -1.884 -19.686 18.321 1.00 95.25 464 ALA A CA 1
ATOM 3801 C C . ALA A 1 464 ? -1.781 -19.091 19.733 1.00 95.25 464 ALA A C 1
ATOM 3803 O O . ALA A 1 464 ? -2.524 -19.521 20.615 1.00 95.25 464 ALA A O 1
ATOM 3804 N N . LYS A 1 465 ? -0.930 -18.078 19.939 1.00 95.19 465 LYS A N 1
ATOM 3805 C CA . LYS A 1 465 ? -0.834 -17.341 21.209 1.00 95.19 465 LYS A CA 1
ATOM 3806 C C . LYS A 1 465 ? -2.144 -16.641 21.554 1.00 95.19 465 LYS A C 1
ATOM 3808 O O . LYS A 1 465 ? -2.669 -16.862 22.640 1.00 95.19 465 LYS A O 1
ATOM 3813 N N . LEU A 1 466 ? -2.732 -15.908 20.607 1.00 92.19 466 LEU A N 1
ATOM 3814 C CA . LEU A 1 466 ? -4.024 -15.246 20.796 1.00 92.19 466 LEU A CA 1
ATOM 3815 C C . LEU A 1 466 ? -5.116 -16.258 21.173 1.00 92.19 466 LEU A C 1
ATOM 3817 O O . LEU A 1 466 ? -5.903 -16.030 22.086 1.00 92.19 466 LEU A O 1
ATOM 3821 N N . ARG A 1 467 ? -5.146 -17.421 20.509 1.00 91.25 467 ARG A N 1
ATOM 3822 C CA . ARG A 1 467 ? -6.069 -18.508 20.863 1.00 91.25 467 ARG A CA 1
ATOM 3823 C C . ARG A 1 467 ? -5.815 -19.029 22.273 1.00 91.25 467 ARG A C 1
ATOM 3825 O O . ARG A 1 467 ? -6.780 -19.261 22.987 1.00 91.25 467 ARG A O 1
ATOM 3832 N N . GLN A 1 468 ? -4.562 -19.207 22.688 1.00 90.75 468 GLN A N 1
ATOM 3833 C CA . GLN A 1 468 ? -4.235 -19.644 24.049 1.00 90.75 468 GLN A CA 1
ATOM 3834 C C . GLN A 1 468 ? -4.671 -18.625 25.109 1.00 90.75 468 GLN A C 1
ATOM 3836 O O . GLN A 1 468 ? -5.176 -19.034 26.151 1.00 90.75 468 GLN A O 1
ATOM 3841 N N . GLU A 1 469 ? -4.511 -17.328 24.840 1.00 89.69 469 GLU A N 1
ATOM 3842 C CA . GLU A 1 469 ? -4.942 -16.241 25.730 1.00 89.69 469 GLU A CA 1
ATOM 3843 C C . GLU A 1 469 ? -6.471 -16.147 25.832 1.00 89.69 469 GLU A C 1
ATOM 3845 O O . GLU A 1 469 ? -7.012 -15.962 26.921 1.00 89.69 469 GLU A O 1
ATOM 3850 N N . LEU A 1 470 ? -7.175 -16.326 24.709 1.00 89.62 470 LEU A N 1
ATOM 3851 C CA . LEU A 1 470 ? -8.640 -16.319 24.649 1.00 89.62 470 LEU A CA 1
ATOM 3852 C C . LEU A 1 470 ? -9.278 -17.595 25.220 1.00 89.62 470 LEU A C 1
ATOM 3854 O O . LEU A 1 470 ? -10.473 -17.605 25.515 1.00 89.62 470 LEU A O 1
ATOM 3858 N N . VAL A 1 471 ? -8.521 -18.686 25.382 1.00 92.12 471 VAL A N 1
ATOM 3859 C CA . VAL A 1 471 ? -9.018 -19.894 26.051 1.00 92.12 471 VAL A CA 1
ATOM 3860 C C . VAL A 1 471 ? -9.118 -19.616 27.550 1.00 92.12 471 VAL A C 1
ATOM 3862 O O . VAL A 1 471 ? -8.144 -19.673 28.300 1.00 92.12 471 VAL A O 1
ATOM 3865 N N . HIS A 1 472 ? -10.340 -19.339 28.000 1.00 81.62 472 HIS A N 1
ATOM 3866 C CA . HIS A 1 472 ? -10.653 -19.148 29.410 1.00 81.62 472 HIS A CA 1
ATOM 3867 C C . HIS A 1 472 ? -10.408 -20.457 30.178 1.00 81.62 472 HIS A C 1
ATOM 3869 O O . HIS A 1 472 ? -11.165 -21.422 30.051 1.00 81.62 472 HIS A O 1
ATOM 3875 N N . LYS A 1 473 ? -9.350 -20.503 30.995 1.00 86.38 473 LYS A N 1
ATOM 3876 C CA . LYS A 1 473 ? -9.100 -21.627 31.909 1.00 86.38 473 LYS A CA 1
ATOM 3877 C C . LYS A 1 473 ? -9.985 -21.476 33.145 1.00 86.38 473 LYS A C 1
ATOM 3879 O O . LYS A 1 473 ? -9.961 -20.439 33.804 1.00 86.38 473 LYS A O 1
ATOM 3884 N N . ALA A 1 474 ? -10.769 -22.506 33.459 1.00 84.56 474 ALA A N 1
ATOM 3885 C CA . ALA A 1 474 ? -11.575 -22.525 34.674 1.00 84.56 474 ALA A CA 1
ATOM 3886 C C . ALA A 1 474 ? -10.673 -22.461 35.915 1.00 84.56 474 ALA A C 1
ATOM 3888 O O . ALA A 1 474 ? -9.610 -23.086 35.956 1.00 84.56 474 ALA A O 1
ATOM 3889 N N . ASN A 1 475 ? -11.114 -21.734 36.943 1.00 83.69 475 ASN A N 1
ATOM 3890 C CA . ASN A 1 475 ? -10.431 -21.751 38.229 1.00 83.69 475 ASN A CA 1
ATOM 3891 C C . ASN A 1 475 ? -10.437 -23.187 38.781 1.00 83.69 475 ASN A C 1
ATOM 3893 O O . ASN A 1 475 ? -11.496 -23.822 38.778 1.00 83.69 475 ASN A O 1
ATOM 3897 N N . PRO A 1 476 ? -9.292 -23.709 39.258 1.00 88.19 476 PRO A N 1
ATOM 3898 C CA . PRO A 1 476 ? -9.244 -25.038 39.846 1.00 88.19 476 PRO A CA 1
ATOM 3899 C C . PRO A 1 476 ? -10.254 -25.137 40.991 1.00 88.19 476 PRO A C 1
ATOM 3901 O O . PRO A 1 476 ? -10.367 -24.230 41.821 1.00 88.19 476 PRO A O 1
ATOM 3904 N N . ILE A 1 477 ? -11.009 -26.240 41.011 1.00 83.12 477 ILE A N 1
ATOM 3905 C CA . ILE A 1 477 ? -12.029 -26.493 42.029 1.00 83.12 477 ILE A CA 1
ATOM 3906 C C . ILE A 1 477 ? -11.349 -26.429 43.396 1.00 83.12 477 ILE A C 1
ATOM 3908 O O . ILE A 1 477 ? -10.378 -27.146 43.657 1.00 83.12 477 ILE A O 1
ATOM 3912 N N . ARG A 1 478 ? -11.854 -25.550 44.266 1.00 85.19 478 ARG A N 1
ATOM 3913 C CA . ARG A 1 478 ? -11.351 -25.411 45.632 1.00 85.19 478 ARG A CA 1
ATOM 3914 C C . ARG A 1 478 ? -11.563 -26.739 46.355 1.00 85.19 478 ARG A C 1
ATOM 3916 O O . ARG A 1 478 ? -12.696 -27.144 46.598 1.00 85.19 478 ARG A O 1
ATOM 3923 N N . LYS A 1 479 ? -10.467 -27.427 46.681 1.00 84.38 479 LYS A N 1
ATOM 3924 C CA . LYS A 1 479 ? -10.494 -28.603 47.553 1.00 84.38 479 LYS A CA 1
ATOM 3925 C C . LYS A 1 479 ? -10.680 -28.107 48.984 1.00 84.38 479 LYS A C 1
ATOM 3927 O O . LYS A 1 479 ? -9.733 -27.635 49.607 1.00 84.38 479 LYS A O 1
ATOM 3932 N N . TYR A 1 480 ? -11.916 -28.142 49.467 1.00 84.38 480 TYR A N 1
ATOM 3933 C CA . TYR A 1 480 ? -12.224 -27.874 50.868 1.00 84.38 480 TYR A CA 1
ATOM 3934 C C . TYR A 1 480 ? -11.828 -29.077 51.729 1.00 84.38 480 TYR A C 1
ATOM 3936 O O . TYR A 1 480 ? -11.762 -30.206 51.239 1.00 84.38 480 TYR A O 1
ATOM 3944 N N . ARG A 1 481 ? -11.565 -28.836 53.016 1.00 86.62 481 ARG A N 1
ATOM 3945 C CA . ARG A 1 481 ? -11.339 -29.906 53.993 1.00 86.62 481 ARG A CA 1
ATOM 3946 C C . ARG A 1 481 ? -12.561 -30.830 53.995 1.00 86.62 481 ARG A C 1
ATOM 3948 O O . ARG A 1 481 ? -13.680 -30.345 54.151 1.00 86.62 481 ARG A O 1
ATOM 3955 N N . SER A 1 482 ? -12.352 -32.131 53.792 1.00 81.56 482 SER A N 1
ATOM 3956 C CA . SER A 1 482 ? -13.423 -33.126 53.885 1.00 81.56 482 SER A CA 1
ATOM 3957 C C . SER A 1 482 ? -14.047 -33.054 55.275 1.00 81.56 482 SER A C 1
ATOM 3959 O O . SER A 1 482 ? -13.329 -33.111 56.275 1.00 81.56 482 SER A O 1
ATOM 3961 N N . VAL A 1 483 ? -15.368 -32.890 55.337 1.00 83.50 483 VAL A N 1
ATOM 3962 C CA . VAL A 1 483 ? -16.098 -32.914 56.606 1.00 83.50 483 VAL A CA 1
ATOM 3963 C C . VAL A 1 483 ? -16.040 -34.342 57.130 1.00 83.50 483 VAL A C 1
ATOM 3965 O O . VAL A 1 483 ? -16.580 -35.259 56.515 1.00 83.50 483 VAL A O 1
ATOM 3968 N N . GLU A 1 484 ? -15.357 -34.529 58.252 1.00 82.75 484 GLU A N 1
ATOM 3969 C CA . GLU A 1 484 ? -15.395 -35.774 59.009 1.00 82.75 484 GLU A CA 1
ATOM 3970 C C . GLU A 1 484 ? -16.787 -35.892 59.644 1.00 82.75 484 GLU A C 1
ATOM 3972 O O . GLU A 1 484 ? -17.073 -35.282 60.675 1.00 82.75 484 GLU A O 1
ATOM 3977 N N . VAL A 1 485 ? -17.690 -36.623 58.984 1.00 80.81 485 VAL A N 1
ATOM 3978 C CA . VAL A 1 485 ? -19.019 -36.927 59.525 1.00 80.81 485 VAL A CA 1
ATOM 3979 C C . VAL A 1 485 ? -18.835 -37.951 60.638 1.00 80.81 485 VAL A C 1
ATOM 3981 O O . VAL A 1 485 ? -18.664 -39.142 60.379 1.00 80.81 485 VAL A O 1
ATOM 3984 N N . LYS A 1 486 ? -18.833 -37.483 61.887 1.00 82.94 486 LYS A N 1
ATOM 3985 C CA . LYS A 1 486 ? -18.890 -38.376 63.044 1.00 82.94 486 LYS A CA 1
ATOM 3986 C C . LYS A 1 486 ? -20.293 -38.993 63.119 1.00 82.94 486 LYS A C 1
ATOM 3988 O O . LYS A 1 486 ? -21.266 -38.243 62.994 1.00 82.94 486 LYS A O 1
ATOM 3993 N N . PRO A 1 487 ? -20.424 -40.322 63.289 1.00 81.25 487 PRO A N 1
ATOM 3994 C CA . PRO A 1 487 ? -21.720 -40.927 63.561 1.00 81.25 487 PRO A CA 1
ATOM 3995 C C . PRO A 1 487 ? -22.299 -40.312 64.839 1.00 81.25 487 PRO A C 1
ATOM 3997 O O . PRO A 1 487 ? -21.562 -39.981 65.766 1.00 81.25 487 PRO A O 1
ATOM 4000 N N . SER A 1 488 ? -23.612 -40.099 64.853 1.00 78.69 488 SER A N 1
ATOM 4001 C CA . SER A 1 488 ? -24.298 -39.629 66.052 1.00 78.69 488 SER A CA 1
ATOM 4002 C C . SER A 1 488 ? -24.329 -40.774 67.069 1.00 78.69 488 SER A C 1
ATOM 4004 O O . SER A 1 488 ? -24.735 -41.887 66.737 1.00 78.69 488 SER A O 1
ATOM 4006 N N . ASP A 1 489 ? -23.927 -40.491 68.308 1.00 79.06 489 ASP A N 1
ATOM 4007 C CA . ASP A 1 489 ? -24.071 -41.418 69.442 1.00 79.06 489 ASP A CA 1
ATOM 4008 C C . ASP A 1 489 ? -25.519 -41.442 69.978 1.00 79.06 489 ASP A C 1
ATOM 4010 O O . ASP A 1 489 ? -25.818 -42.060 71.001 1.00 79.06 489 ASP A O 1
ATOM 4014 N N . GLN A 1 490 ? -26.437 -40.730 69.317 1.00 80.31 490 GLN A N 1
ATOM 4015 C CA . GLN A 1 490 ? -27.814 -40.578 69.757 1.00 80.31 490 GLN A CA 1
ATOM 4016 C C . GLN A 1 490 ? -28.635 -41.794 69.295 1.00 80.31 490 GLN A C 1
ATOM 4018 O O . GLN A 1 490 ? -28.701 -42.063 68.091 1.00 80.31 490 GLN A O 1
ATOM 4023 N N . PRO A 1 491 ? -29.279 -42.541 70.213 1.00 80.31 491 PRO A N 1
ATOM 4024 C CA . PRO A 1 491 ? -30.041 -43.726 69.844 1.00 80.31 491 PRO A CA 1
ATOM 4025 C C . PRO A 1 491 ? -31.212 -43.350 68.931 1.00 80.31 491 PRO A C 1
ATOM 4027 O O . PRO A 1 491 ? -31.894 -42.342 69.142 1.00 80.31 491 PRO A O 1
ATOM 4030 N N . LEU A 1 492 ? -31.448 -44.180 67.912 1.00 82.06 492 LEU A N 1
ATOM 4031 C CA . LEU A 1 492 ? -32.505 -43.973 66.928 1.00 82.06 492 LEU A CA 1
ATOM 4032 C C . LEU A 1 492 ? -33.859 -43.846 67.643 1.00 82.06 492 LEU A C 1
ATOM 4034 O O . LEU A 1 492 ? -34.288 -44.754 68.357 1.00 82.06 492 LEU A O 1
ATOM 4038 N N . THR A 1 493 ? -34.524 -42.700 67.482 1.00 83.56 493 THR A N 1
ATOM 4039 C CA . THR A 1 493 ? -35.804 -42.437 68.148 1.00 83.56 493 THR A CA 1
ATOM 4040 C C . THR A 1 493 ? -36.864 -43.381 67.594 1.00 83.56 493 THR A C 1
ATOM 4042 O O . THR A 1 493 ? -37.223 -43.304 66.420 1.00 83.56 493 THR A O 1
ATOM 4045 N N . MET A 1 494 ? -37.366 -44.283 68.437 1.00 81.69 494 MET A N 1
ATOM 4046 C CA . MET A 1 494 ? -38.427 -45.202 68.044 1.00 81.69 494 MET A CA 1
ATOM 4047 C C . MET A 1 494 ? -39.753 -44.448 67.866 1.00 81.69 494 MET A C 1
ATOM 4049 O O . MET A 1 494 ? -40.206 -43.797 68.815 1.00 81.69 494 MET A O 1
ATOM 4053 N N . PRO A 1 495 ? -40.407 -44.540 66.693 1.00 80.44 495 PRO A N 1
ATOM 4054 C CA . PRO A 1 495 ? -41.700 -43.907 66.481 1.00 80.44 495 PRO A CA 1
ATOM 4055 C C . PRO A 1 495 ? -42.752 -44.574 67.374 1.00 80.44 495 PRO A C 1
ATOM 4057 O O . PRO A 1 495 ? -42.979 -45.781 67.295 1.00 80.44 495 PRO A O 1
ATOM 4060 N N . LYS A 1 496 ? -43.407 -43.783 68.228 1.00 80.69 496 LYS A N 1
ATOM 4061 C CA . LYS A 1 496 ? -44.595 -44.212 68.975 1.00 80.69 496 LYS A CA 1
ATOM 4062 C C . LYS A 1 496 ? -45.835 -43.811 68.187 1.00 80.69 496 LYS A C 1
ATOM 4064 O O . LYS A 1 496 ? -45.991 -42.640 67.843 1.00 80.69 496 LYS A O 1
ATOM 4069 N N . SER A 1 497 ? -46.705 -44.776 67.899 1.00 79.56 497 SER A N 1
ATOM 4070 C CA . SER A 1 497 ? -48.011 -44.493 67.305 1.00 79.56 497 SER A CA 1
ATOM 4071 C C . SER A 1 497 ? -48.841 -43.622 68.259 1.00 79.56 497 SER A C 1
ATOM 4073 O O . SER A 1 497 ? -48.811 -43.867 69.470 1.00 79.56 497 SER A O 1
ATOM 4075 N N . PRO A 1 498 ? -49.594 -42.628 67.757 1.00 78.94 498 PRO A N 1
ATOM 4076 C CA . PRO A 1 498 ? -50.554 -41.894 68.573 1.00 78.94 498 PRO A CA 1
ATOM 4077 C C . PRO A 1 498 ? -51.562 -42.862 69.206 1.00 78.94 498 PRO A C 1
ATOM 4079 O O . PRO A 1 498 ? -52.022 -43.794 68.545 1.00 78.94 498 PRO A O 1
ATOM 4082 N N . ASN A 1 499 ? -51.922 -42.641 70.472 1.00 74.75 499 ASN A N 1
ATOM 4083 C CA . ASN A 1 499 ? -52.977 -43.406 71.141 1.00 74.75 499 ASN A CA 1
ATOM 4084 C C . ASN A 1 499 ? -54.344 -43.001 70.570 1.00 74.75 499 ASN A C 1
ATOM 4086 O O . ASN A 1 499 ? -54.994 -42.088 71.079 1.00 74.75 499 ASN A O 1
ATOM 4090 N N . PHE A 1 500 ? -54.774 -43.664 69.498 1.00 71.19 500 PHE A N 1
ATOM 4091 C CA . PHE A 1 500 ? -56.134 -43.530 68.985 1.00 71.19 500 PHE A CA 1
ATOM 4092 C C . PHE A 1 500 ? -57.107 -44.261 69.917 1.00 71.19 500 PHE A C 1
ATOM 4094 O O . PHE A 1 500 ? -56.905 -45.424 70.258 1.00 71.19 500 PHE A O 1
ATOM 4101 N N . SER A 1 501 ? -58.156 -43.567 70.362 1.00 71.12 501 SER A N 1
ATOM 4102 C CA . SER A 1 501 ? -59.192 -44.151 71.213 1.00 71.12 501 SER A CA 1
ATOM 4103 C C . SER A 1 501 ? -60.036 -45.169 70.441 1.00 71.12 501 SER A C 1
ATOM 4105 O O . SER A 1 501 ? -60.594 -44.822 69.400 1.00 71.12 501 SER A O 1
ATOM 4107 N N . ASP A 1 502 ? -60.243 -46.357 71.008 1.00 67.31 502 ASP A N 1
ATOM 4108 C CA . ASP A 1 502 ? -61.098 -47.439 70.481 1.00 67.31 502 ASP A CA 1
ATOM 4109 C C . ASP A 1 502 ? -62.617 -47.158 70.582 1.00 67.31 502 ASP A C 1
ATOM 4111 O O . ASP A 1 502 ? -63.438 -48.061 70.726 1.00 67.31 502 ASP A O 1
ATOM 4115 N N . ARG A 1 503 ? -63.034 -45.888 70.499 1.00 63.38 503 ARG A N 1
ATOM 4116 C CA . ARG A 1 503 ? -64.434 -45.469 70.697 1.00 63.38 503 ARG A CA 1
ATOM 4117 C C . ARG A 1 503 ? -65.389 -45.847 69.555 1.00 63.38 503 ARG A C 1
ATOM 4119 O O . ARG A 1 503 ? -66.582 -45.606 69.687 1.00 63.38 503 ARG A O 1
ATOM 4126 N N . PHE A 1 504 ? -64.888 -46.444 68.474 1.00 62.03 504 PHE A N 1
ATOM 4127 C CA . PHE A 1 504 ? -65.683 -46.875 67.319 1.00 62.03 504 PHE A CA 1
ATOM 4128 C C . PHE A 1 504 ? -65.409 -48.335 66.932 1.00 62.03 504 PHE A C 1
ATOM 4130 O O . PHE A 1 504 ? -65.179 -48.640 65.765 1.00 62.03 504 PHE A O 1
ATOM 4137 N N . ARG A 1 505 ? -65.434 -49.253 67.904 1.00 55.72 505 ARG A N 1
ATOM 4138 C CA . ARG A 1 505 ? -65.610 -50.680 67.600 1.00 55.72 505 ARG A CA 1
ATOM 4139 C C . ARG A 1 505 ? -67.103 -51.009 67.669 1.00 55.72 505 ARG A C 1
ATOM 4141 O O . ARG A 1 505 ? -67.659 -51.065 68.762 1.00 55.72 505 ARG A O 1
ATOM 4148 N N . CYS A 1 506 ? -67.736 -51.122 66.501 1.00 49.28 506 CYS A N 1
ATOM 4149 C CA . CYS A 1 506 ? -69.013 -51.815 66.309 1.00 49.28 506 CYS A CA 1
ATOM 4150 C C . CYS A 1 506 ? -68.736 -53.259 65.902 1.00 49.28 506 CYS A C 1
ATOM 4152 O O . CYS A 1 506 ? -67.731 -53.461 65.179 1.00 49.28 506 CYS A O 1
#

Organism: Fulmarus glacialis (NCBI:txid30455)